Protein AF-A0A7Z0VRQ4-F1 (afdb_monomer)

Nearest PDB structures (foldseek):
  8pu0-assembly1_B  TM=4.253E-01  e=1.801E+00  Homo sapiens

Structure (mmCIF, N/CA/C/O backbone):
data_AF-A0A7Z0VRQ4-F1
#
_entry.id   AF-A0A7Z0VRQ4-F1
#
loop_
_atom_site.group_PDB
_atom_site.id
_atom_site.type_symbol
_atom_site.label_atom_id
_atom_site.label_alt_id
_atom_site.label_comp_id
_atom_site.label_asym_id
_atom_site.label_entity_id
_atom_site.label_seq_id
_atom_site.pdbx_PDB_ins_code
_atom_site.Cartn_x
_atom_site.Cartn_y
_atom_site.Cartn_z
_atom_site.occupancy
_atom_site.B_iso_or_equiv
_atom_site.auth_seq_id
_atom_site.auth_comp_id
_atom_site.auth_asym_id
_atom_site.auth_atom_id
_atom_site.pdbx_PDB_model_num
ATOM 1 N N . MET A 1 1 ? 80.635 -41.799 -18.703 1.00 38.41 1 MET A N 1
ATOM 2 C CA . MET A 1 1 ? 81.702 -40.790 -18.521 1.00 38.41 1 MET A CA 1
ATOM 3 C C . MET A 1 1 ? 81.087 -39.469 -18.939 1.00 38.41 1 MET A 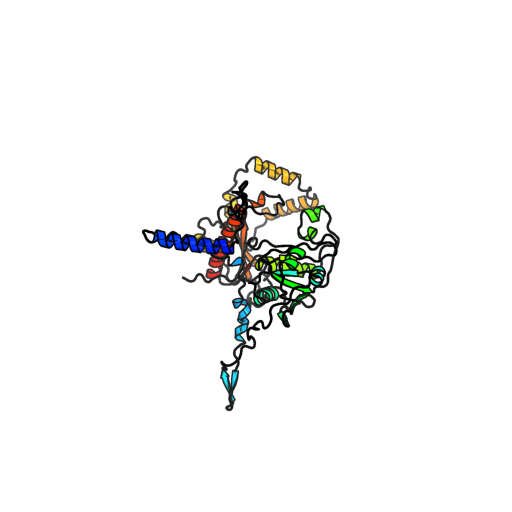C 1
ATOM 5 O O . MET A 1 1 ? 80.749 -39.360 -20.101 1.00 38.41 1 MET A O 1
ATOM 9 N N . THR A 1 2 ? 80.767 -38.512 -18.084 1.00 37.97 2 THR A N 1
ATOM 10 C CA . THR A 1 2 ? 81.195 -38.200 -16.715 1.00 37.97 2 THR A CA 1
ATOM 11 C C . THR A 1 2 ? 80.072 -37.424 -16.026 1.00 37.97 2 THR A C 1
ATOM 13 O O . THR A 1 2 ? 79.424 -36.599 -16.664 1.00 37.97 2 THR A O 1
ATOM 16 N N . ASP A 1 3 ? 79.883 -37.713 -14.741 1.00 31.22 3 ASP A N 1
ATOM 17 C CA . ASP A 1 3 ? 79.148 -36.910 -13.759 1.00 31.22 3 ASP A CA 1
ATOM 18 C C . ASP A 1 3 ? 79.694 -35.481 -13.668 1.00 31.22 3 ASP A C 1
ATOM 20 O O . ASP A 1 3 ? 80.916 -35.328 -13.615 1.00 31.22 3 ASP A O 1
ATOM 24 N N . THR A 1 4 ? 78.799 -34.493 -13.519 1.00 34.94 4 THR A N 1
ATOM 25 C CA . THR A 1 4 ? 78.860 -33.527 -12.404 1.00 34.94 4 THR A CA 1
ATOM 26 C C . THR A 1 4 ? 77.583 -32.679 -12.261 1.00 34.94 4 THR A C 1
ATOM 28 O O . THR A 1 4 ? 77.213 -31.923 -13.154 1.00 34.94 4 THR A O 1
ATOM 31 N N . SER A 1 5 ? 77.024 -32.749 -11.044 1.00 34.09 5 SER A N 1
ATOM 32 C CA . SER A 1 5 ? 76.364 -31.671 -10.280 1.00 34.09 5 SER A CA 1
ATOM 33 C C . SER A 1 5 ? 74.848 -31.443 -10.429 1.00 34.09 5 SER A C 1
ATOM 35 O O . SER A 1 5 ? 74.377 -30.663 -11.249 1.00 34.09 5 SER A O 1
ATOM 37 N N . SER A 1 6 ? 74.120 -32.082 -9.504 1.00 33.47 6 SER A N 1
ATOM 38 C CA . SER A 1 6 ? 72.759 -31.818 -8.991 1.00 33.47 6 SER A CA 1
ATOM 39 C C . SER A 1 6 ? 72.557 -30.376 -8.455 1.00 33.47 6 SER A C 1
ATOM 41 O O . SER A 1 6 ? 73.543 -29.640 -8.377 1.00 33.47 6 SER A O 1
ATOM 43 N N . PRO A 1 7 ? 71.374 -29.984 -7.918 1.00 41.91 7 PRO A N 1
ATOM 44 C CA . PRO A 1 7 ? 70.084 -30.693 -7.848 1.00 41.91 7 PRO A CA 1
ATOM 45 C C . PRO A 1 7 ? 68.884 -29.830 -8.304 1.00 41.91 7 PRO A C 1
ATOM 47 O O . PRO A 1 7 ? 68.887 -28.622 -8.112 1.00 41.91 7 PRO A O 1
ATOM 50 N N . ASP A 1 8 ? 67.800 -30.439 -8.788 1.00 30.56 8 ASP A N 1
ATOM 51 C CA . ASP A 1 8 ? 66.483 -29.946 -8.366 1.00 30.56 8 ASP A CA 1
ATOM 52 C C . ASP A 1 8 ? 65.459 -31.078 -8.364 1.00 30.56 8 ASP A C 1
ATOM 54 O O . ASP A 1 8 ? 65.161 -31.721 -9.372 1.00 30.56 8 ASP A O 1
ATOM 58 N N . SER A 1 9 ? 65.012 -31.380 -7.157 1.00 35.22 9 SER A N 1
ATOM 59 C CA . SER A 1 9 ? 63.985 -32.349 -6.832 1.00 35.22 9 SER A CA 1
ATOM 60 C C . SER A 1 9 ? 62.633 -31.829 -7.297 1.00 35.22 9 SER A C 1
ATOM 62 O O . SER A 1 9 ? 62.243 -30.721 -6.940 1.00 35.22 9 SER A O 1
ATOM 64 N N . GLY A 1 10 ? 61.888 -32.668 -8.019 1.00 39.00 10 GLY A N 1
ATOM 65 C CA . GLY A 1 10 ? 60.455 -32.492 -8.206 1.00 39.00 10 GLY A CA 1
ATOM 66 C C . GLY A 1 10 ? 59.763 -32.440 -6.847 1.00 39.00 10 GLY A C 1
ATOM 67 O O . GLY A 1 10 ? 59.539 -33.470 -6.216 1.00 39.00 10 GLY A O 1
ATOM 68 N N . ALA A 1 11 ? 59.466 -31.225 -6.406 1.00 29.45 11 ALA A N 1
ATOM 69 C CA . ALA A 1 11 ? 58.535 -30.938 -5.338 1.00 29.45 11 ALA A CA 1
ATOM 70 C C . ALA A 1 11 ? 57.207 -30.543 -5.988 1.00 29.45 11 ALA A C 1
ATOM 72 O O . ALA A 1 11 ? 57.159 -29.642 -6.828 1.00 29.45 11 ALA A O 1
ATOM 73 N N . GLU A 1 12 ? 56.140 -31.241 -5.607 1.00 34.31 12 GLU A N 1
ATOM 74 C CA . GLU A 1 12 ? 54.763 -30.802 -5.809 1.00 34.31 12 GLU A CA 1
ATOM 75 C C . GLU A 1 12 ? 54.641 -29.328 -5.406 1.00 34.31 12 GLU A C 1
ATOM 77 O O . GLU A 1 12 ? 54.820 -28.968 -4.240 1.00 34.31 12 GLU A O 1
ATOM 82 N N . ALA A 1 13 ? 54.357 -28.463 -6.380 1.00 27.31 13 ALA A N 1
ATOM 83 C CA . ALA A 1 13 ? 54.001 -27.086 -6.101 1.00 27.31 13 ALA A CA 1
ATOM 84 C C . ALA A 1 13 ? 52.490 -27.022 -5.811 1.00 27.31 13 ALA A C 1
ATOM 86 O O . ALA A 1 13 ? 51.683 -27.457 -6.638 1.00 27.31 13 ALA A O 1
ATOM 87 N N . PRO A 1 14 ? 52.101 -26.492 -4.643 1.00 30.09 14 PRO A N 1
ATOM 88 C CA . PRO A 1 14 ? 50.729 -26.458 -4.174 1.00 30.09 14 PRO A CA 1
ATOM 89 C C . PRO A 1 14 ? 49.916 -25.427 -4.957 1.00 30.09 14 PRO A C 1
ATOM 91 O O . PRO A 1 14 ? 50.378 -24.318 -5.227 1.00 30.09 14 PRO A O 1
ATOM 94 N N . SER A 1 15 ? 48.666 -25.771 -5.262 1.00 31.20 15 SER A N 1
ATOM 95 C CA . SER A 1 15 ? 47.641 -24.830 -5.708 1.00 31.20 15 SER A CA 1
ATOM 96 C C . SER A 1 15 ? 47.388 -23.793 -4.609 1.00 31.20 15 SER A C 1
ATOM 98 O O . SER A 1 15 ? 46.587 -24.003 -3.695 1.00 31.20 15 SER A O 1
ATOM 100 N N . SER A 1 16 ? 48.103 -22.674 -4.673 1.00 28.00 16 SER A N 1
ATOM 101 C CA . SER A 1 16 ? 47.955 -21.536 -3.776 1.00 28.00 16 SER A CA 1
ATOM 102 C C . SER A 1 16 ? 46.719 -20.712 -4.150 1.00 28.00 16 SER A C 1
ATOM 104 O O . SER A 1 16 ? 46.802 -19.624 -4.715 1.00 28.00 16 SER A O 1
ATOM 106 N N . HIS A 1 17 ? 45.538 -21.194 -3.752 1.00 32.00 17 HIS A N 1
ATOM 107 C CA . HIS A 1 17 ? 44.452 -20.280 -3.405 1.00 32.00 17 HIS A CA 1
ATOM 108 C C . HIS A 1 17 ? 44.850 -19.566 -2.113 1.00 32.00 17 HIS A C 1
ATOM 110 O O . HIS A 1 17 ? 44.617 -20.046 -1.006 1.00 32.00 17 HIS A O 1
ATOM 116 N N . ASN A 1 18 ? 45.517 -18.425 -2.267 1.00 29.05 18 ASN A N 1
ATOM 117 C CA . ASN A 1 18 ? 45.816 -17.519 -1.172 1.00 29.05 18 ASN A CA 1
ATOM 118 C C . ASN A 1 18 ? 44.520 -16.798 -0.761 1.00 29.05 18 ASN A C 1
ATOM 120 O O . ASN A 1 18 ? 44.280 -15.653 -1.140 1.00 29.05 18 ASN A O 1
ATOM 124 N N . THR A 1 19 ? 43.646 -17.498 -0.037 1.00 31.38 19 THR A N 1
ATOM 125 C CA . THR A 1 19 ? 42.492 -16.892 0.632 1.00 31.38 19 THR A CA 1
ATOM 126 C C . THR A 1 19 ? 42.966 -16.383 1.986 1.00 31.38 19 THR A C 1
ATOM 128 O O . THR A 1 19 ? 43.241 -17.162 2.897 1.00 31.38 19 THR A O 1
ATOM 131 N N . ALA A 1 20 ? 43.084 -15.064 2.112 1.00 29.89 20 ALA A N 1
ATOM 132 C CA . ALA A 1 20 ? 43.355 -14.410 3.384 1.00 29.89 20 ALA A CA 1
ATOM 133 C C . ALA A 1 20 ? 42.298 -14.813 4.440 1.00 29.89 20 ALA A C 1
ATOM 135 O O . ALA A 1 20 ? 41.101 -14.837 4.127 1.00 29.89 20 ALA A O 1
ATOM 136 N N . PRO A 1 21 ? 42.687 -15.106 5.694 1.00 31.50 21 PRO A N 1
ATOM 137 C CA . PRO A 1 21 ? 41.729 -15.404 6.747 1.00 31.50 21 PRO A CA 1
ATOM 138 C C . PRO A 1 21 ? 41.010 -14.104 7.126 1.00 31.50 21 PRO A C 1
ATOM 140 O O . PRO A 1 21 ? 41.632 -13.168 7.623 1.00 31.50 21 PRO A O 1
ATOM 143 N N . GLY A 1 22 ? 39.701 -14.034 6.870 1.00 39.69 22 GLY A N 1
ATOM 144 C CA . GLY A 1 22 ? 38.866 -12.917 7.327 1.00 39.69 22 GLY A CA 1
ATOM 145 C C . GLY A 1 22 ? 37.943 -12.261 6.298 1.00 39.69 22 GLY A C 1
ATOM 146 O O . GLY A 1 22 ? 37.299 -11.276 6.648 1.00 39.69 22 GLY A O 1
ATOM 147 N N . GLN A 1 23 ? 37.812 -12.775 5.070 1.00 26.72 23 GLN A N 1
ATOM 148 C CA . GLN A 1 23 ? 36.761 -12.306 4.157 1.00 26.72 23 GLN A CA 1
ATOM 149 C C . GLN A 1 23 ? 35.487 -13.158 4.288 1.00 26.72 23 GLN A C 1
ATOM 151 O O . GLN A 1 23 ? 35.553 -14.376 4.117 1.00 26.72 23 GLN A O 1
ATOM 156 N N . PRO A 1 24 ? 34.317 -12.555 4.581 1.00 29.34 24 PRO A N 1
ATOM 157 C CA . PRO A 1 24 ? 33.061 -13.287 4.629 1.00 29.34 24 PRO A CA 1
ATOM 158 C C . PRO A 1 24 ? 32.657 -13.692 3.208 1.00 29.34 24 PRO A C 1
ATOM 160 O O . PRO A 1 24 ? 32.278 -12.853 2.390 1.00 29.34 24 PRO A O 1
ATOM 163 N N . THR A 1 25 ? 32.707 -14.988 2.914 1.00 32.34 25 THR A N 1
ATOM 164 C CA . THR A 1 25 ? 32.036 -15.565 1.750 1.00 32.34 25 THR A CA 1
ATOM 165 C C . THR A 1 25 ? 30.535 -15.301 1.881 1.00 32.34 25 THR A C 1
ATOM 167 O O . THR A 1 25 ? 29.885 -15.736 2.835 1.00 32.34 25 THR A O 1
ATOM 170 N N . ARG A 1 26 ? 29.967 -14.520 0.951 1.00 32.78 26 ARG A N 1
ATOM 171 C CA . ARG A 1 26 ? 28.523 -14.255 0.913 1.00 32.78 26 ARG A CA 1
ATOM 172 C C . ARG A 1 26 ? 27.798 -15.528 0.491 1.00 32.78 26 ARG A C 1
ATOM 174 O O . ARG A 1 26 ? 27.760 -15.869 -0.682 1.00 32.78 26 ARG A O 1
ATOM 181 N N . ILE A 1 27 ? 27.211 -16.197 1.473 1.00 34.72 27 ILE A N 1
ATOM 182 C CA . ILE A 1 27 ? 26.292 -17.316 1.278 1.00 34.72 27 ILE A CA 1
ATOM 183 C C . ILE A 1 27 ? 24.894 -16.735 1.011 1.00 34.72 27 ILE A C 1
ATOM 185 O O . ILE A 1 27 ? 24.449 -15.832 1.744 1.00 34.72 27 ILE A O 1
ATOM 189 N N . SER A 1 28 ? 24.243 -17.229 -0.047 1.00 34.09 28 SER A N 1
ATOM 190 C CA . SER A 1 28 ? 22.863 -16.907 -0.441 1.00 34.09 28 SER A CA 1
ATOM 191 C C . SER A 1 28 ? 21.892 -17.101 0.730 1.00 34.09 28 SER A C 1
ATOM 193 O O . SER A 1 28 ? 22.127 -17.931 1.606 1.00 34.09 28 SER A O 1
ATOM 195 N N . ILE A 1 29 ? 20.807 -16.323 0.780 1.00 35.78 29 ILE A N 1
ATOM 196 C CA . ILE A 1 29 ? 19.764 -16.451 1.812 1.00 35.78 29 ILE A CA 1
ATOM 197 C C . ILE A 1 29 ? 19.127 -17.848 1.759 1.00 35.78 29 ILE A C 1
ATOM 199 O O . ILE A 1 29 ? 18.978 -18.473 2.804 1.00 35.78 29 ILE A O 1
ATOM 203 N N . HIS A 1 30 ? 18.899 -18.386 0.559 1.00 35.62 30 HIS A N 1
ATOM 204 C CA . HIS A 1 30 ? 18.433 -19.758 0.345 1.00 35.62 30 HIS A CA 1
ATOM 205 C C . HIS A 1 30 ? 19.414 -20.800 0.915 1.00 35.62 30 HIS A C 1
ATOM 207 O O . HIS A 1 30 ? 19.020 -21.732 1.610 1.00 35.62 30 HIS A O 1
ATOM 213 N N . ASP A 1 31 ? 20.721 -20.603 0.718 1.00 41.41 31 ASP A N 1
ATOM 214 C CA . ASP A 1 31 ? 21.745 -21.486 1.291 1.00 41.41 31 ASP A CA 1
ATOM 215 C C . ASP A 1 31 ? 21.871 -21.336 2.812 1.00 41.41 31 ASP A C 1
ATOM 217 O O . ASP A 1 31 ? 22.242 -22.291 3.495 1.00 41.41 31 ASP A O 1
ATOM 221 N N . ARG A 1 32 ? 21.550 -20.160 3.367 1.00 41.53 32 ARG A N 1
ATOM 222 C CA . ARG A 1 32 ? 21.469 -19.959 4.820 1.00 41.53 32 ARG A CA 1
ATOM 223 C C . ARG A 1 32 ? 20.261 -20.658 5.420 1.00 41.53 32 ARG A C 1
ATOM 225 O O . ARG A 1 32 ? 20.425 -21.209 6.502 1.00 41.53 32 ARG A O 1
ATOM 232 N N . PHE A 1 33 ? 19.118 -20.672 4.735 1.00 37.50 33 PHE A N 1
ATOM 233 C CA . PHE A 1 33 ? 17.938 -21.433 5.148 1.00 37.50 33 PHE A CA 1
ATOM 234 C C . PHE A 1 33 ? 18.207 -22.934 5.068 1.00 37.50 33 PHE A C 1
ATOM 236 O O . PHE A 1 33 ? 18.176 -23.600 6.092 1.00 37.50 33 PHE A O 1
ATOM 243 N N . ALA A 1 34 ? 18.718 -23.438 3.943 1.00 41.78 34 ALA A N 1
ATOM 244 C CA . ALA A 1 34 ? 19.073 -24.852 3.821 1.00 41.78 34 ALA A CA 1
ATOM 245 C C . ALA A 1 34 ? 20.189 -25.295 4.798 1.00 41.78 34 ALA A C 1
ATOM 247 O O . ALA A 1 34 ? 20.300 -26.466 5.160 1.00 41.78 34 ALA A O 1
ATOM 248 N N . GLN A 1 35 ? 21.095 -24.398 5.210 1.00 42.47 35 GLN A N 1
ATOM 249 C CA . GLN A 1 35 ? 22.081 -24.681 6.266 1.00 42.47 35 GLN A CA 1
ATOM 250 C C . GLN A 1 35 ? 21.509 -24.529 7.679 1.00 42.47 35 GLN A C 1
ATOM 252 O O . GLN A 1 35 ? 22.019 -25.176 8.594 1.00 42.47 35 GLN A O 1
ATOM 257 N N . ALA A 1 36 ? 20.496 -23.683 7.873 1.00 39.22 36 ALA A N 1
ATOM 258 C CA . ALA A 1 36 ? 19.750 -23.582 9.118 1.00 39.22 36 ALA A CA 1
ATOM 259 C C . ALA A 1 36 ? 18.924 -24.853 9.329 1.00 39.22 36 ALA A C 1
ATOM 261 O O . ALA A 1 36 ? 19.078 -25.463 10.379 1.00 39.22 36 ALA A O 1
ATOM 262 N N . ASP A 1 37 ? 18.224 -25.336 8.304 1.00 39.81 37 ASP A N 1
ATOM 263 C CA . ASP A 1 37 ? 17.448 -26.581 8.333 1.00 39.81 37 ASP A CA 1
ATOM 264 C C . ASP A 1 37 ? 18.342 -27.782 8.649 1.00 39.81 37 ASP A C 1
ATOM 266 O O . ASP A 1 37 ? 18.081 -28.527 9.586 1.00 39.81 37 ASP A O 1
ATOM 270 N N . ARG A 1 38 ? 19.512 -27.885 8.001 1.00 46.84 38 ARG A N 1
ATOM 271 C CA . ARG A 1 38 ? 20.504 -28.937 8.303 1.00 46.84 38 ARG A CA 1
ATOM 272 C C . ARG A 1 38 ? 21.144 -28.815 9.691 1.00 46.84 38 ARG A C 1
ATOM 274 O O . ARG A 1 38 ? 21.636 -29.801 10.239 1.00 46.84 38 ARG A O 1
ATOM 281 N N . ARG A 1 39 ? 21.201 -27.609 10.270 1.00 50.78 39 ARG A N 1
ATOM 282 C CA . ARG A 1 39 ? 21.662 -27.383 11.656 1.00 50.78 39 ARG A CA 1
ATOM 283 C C . ARG A 1 39 ? 20.564 -27.676 12.670 1.00 50.78 39 ARG A C 1
ATOM 285 O O . ARG A 1 39 ? 20.896 -28.082 13.779 1.00 50.78 39 ARG A O 1
ATOM 292 N N . VAL A 1 40 ? 19.308 -27.461 12.294 1.00 46.59 40 VAL A N 1
ATOM 293 C CA . VAL A 1 40 ? 18.113 -27.814 13.058 1.00 46.59 40 VAL A CA 1
ATOM 294 C C . VAL A 1 40 ? 17.948 -29.332 13.068 1.00 46.59 40 VAL A C 1
ATOM 296 O O . VAL A 1 40 ? 17.816 -29.881 14.151 1.00 46.59 40 VAL A O 1
ATOM 299 N N . GLU A 1 41 ? 18.123 -30.023 11.938 1.00 44.75 41 GLU A N 1
ATOM 300 C CA . GLU A 1 41 ? 18.155 -31.493 11.863 1.00 44.75 41 GLU A CA 1
ATOM 301 C C . GLU A 1 41 ? 19.299 -32.081 12.697 1.00 44.75 41 GLU A C 1
ATOM 303 O O . GLU A 1 41 ? 19.059 -32.921 13.558 1.00 44.75 41 GLU A O 1
ATOM 308 N N . LYS A 1 42 ? 20.533 -31.570 12.562 1.00 46.59 42 LYS A N 1
ATOM 309 C CA . LYS A 1 42 ? 21.661 -32.017 13.406 1.00 46.59 42 LYS A CA 1
ATOM 310 C C . LYS A 1 42 ? 21.485 -31.705 14.893 1.00 46.59 42 LYS A C 1
ATOM 312 O O . LYS A 1 42 ? 22.046 -32.413 15.726 1.00 46.59 42 LYS A O 1
ATOM 317 N N . ARG A 1 43 ? 20.759 -30.637 15.247 1.00 43.03 43 ARG A N 1
ATOM 318 C CA . ARG A 1 43 ? 20.404 -30.339 16.645 1.00 43.03 43 ARG A CA 1
ATOM 319 C C . ARG A 1 43 ? 19.284 -31.239 17.137 1.00 43.03 43 ARG A C 1
ATOM 321 O O . ARG A 1 43 ? 19.383 -31.681 18.268 1.00 43.03 43 ARG A O 1
ATOM 328 N N . ALA A 1 44 ? 18.296 -31.554 16.307 1.00 44.78 44 ALA A N 1
ATOM 329 C CA . ALA A 1 44 ? 17.233 -32.501 16.621 1.00 44.78 44 ALA A CA 1
ATOM 330 C C . ALA A 1 44 ? 17.792 -33.920 16.828 1.00 44.78 44 ALA A C 1
ATOM 332 O O . ALA A 1 44 ? 17.396 -34.600 17.769 1.00 44.78 44 ALA A O 1
ATOM 333 N N . GLU A 1 45 ? 18.795 -34.327 16.044 1.00 47.03 45 GLU A N 1
ATOM 334 C CA . GLU A 1 45 ? 19.527 -35.588 16.237 1.00 47.03 45 GLU A CA 1
ATOM 335 C C . GLU A 1 45 ? 20.361 -35.604 17.534 1.00 47.03 45 GLU A C 1
ATOM 337 O O . GLU A 1 45 ? 20.514 -36.652 18.154 1.00 47.03 45 GLU A O 1
ATOM 342 N N . GLN A 1 46 ? 20.879 -34.450 17.976 1.00 45.06 46 GLN A N 1
ATOM 343 C CA . GLN A 1 46 ? 21.651 -34.311 19.223 1.00 45.06 46 GLN A CA 1
ATOM 344 C C . GLN A 1 46 ? 20.784 -34.036 20.466 1.00 45.06 46 GLN A C 1
ATOM 346 O O . GLN A 1 46 ? 21.242 -34.259 21.582 1.00 45.06 46 GLN A O 1
ATOM 351 N N . GLN A 1 47 ? 19.553 -33.551 20.284 1.00 43.22 47 GLN A N 1
ATOM 352 C CA . GLN A 1 47 ? 18.581 -33.210 21.335 1.00 43.22 47 GLN A CA 1
ATOM 353 C C . GLN A 1 47 ? 17.450 -34.241 21.460 1.00 43.22 47 GLN A C 1
ATOM 355 O O . GLN A 1 47 ? 16.550 -34.070 22.278 1.00 43.22 47 GLN A O 1
ATOM 360 N N . GLY A 1 48 ? 17.529 -35.357 20.723 1.00 41.59 48 GLY A N 1
ATOM 361 C CA . GLY A 1 48 ? 16.721 -36.557 20.971 1.00 41.59 48 GLY A CA 1
ATOM 362 C C . GLY A 1 48 ? 16.896 -37.142 22.383 1.00 41.59 48 GLY A C 1
ATOM 363 O O . GLY A 1 48 ? 16.122 -38.007 22.787 1.00 41.59 48 GLY A O 1
ATOM 364 N N . GLU A 1 49 ? 17.851 -36.637 23.167 1.00 44.97 49 GLU A N 1
ATOM 365 C CA . GLU A 1 49 ? 17.911 -36.819 24.614 1.00 44.97 49 GLU A CA 1
ATOM 366 C C . GLU A 1 49 ? 17.523 -35.514 25.339 1.00 44.97 49 GLU A C 1
ATOM 368 O O . GLU A 1 49 ? 18.333 -34.610 25.522 1.00 44.97 49 GLU A O 1
ATOM 373 N N . ALA A 1 50 ? 16.271 -35.495 25.807 1.00 38.31 50 ALA A N 1
ATOM 374 C CA . ALA A 1 50 ? 15.684 -34.615 26.824 1.00 38.31 50 ALA A CA 1
ATOM 375 C C . ALA A 1 50 ? 15.168 -33.206 26.421 1.00 38.31 50 ALA A C 1
ATOM 377 O O . ALA A 1 50 ? 15.880 -32.209 26.464 1.00 38.31 50 ALA A O 1
ATOM 378 N N . ALA A 1 51 ? 13.832 -33.166 26.304 1.00 35.88 51 ALA A N 1
ATOM 379 C CA . ALA A 1 51 ? 12.901 -32.249 26.984 1.00 35.88 51 ALA A CA 1
ATOM 380 C C . ALA A 1 51 ? 12.344 -30.988 26.274 1.00 35.88 51 ALA A C 1
ATOM 382 O O . ALA A 1 51 ? 13.063 -30.113 25.810 1.00 35.88 51 ALA A O 1
ATOM 383 N N . ASP A 1 52 ? 11.011 -30.918 26.412 1.00 37.53 52 ASP A N 1
ATOM 384 C CA . ASP A 1 52 ? 10.055 -29.798 26.450 1.00 37.53 52 ASP A CA 1
ATOM 385 C C . ASP A 1 52 ? 9.506 -29.200 25.133 1.00 37.53 52 ASP A C 1
ATOM 387 O O . ASP A 1 52 ? 10.177 -28.517 24.364 1.00 37.53 52 ASP A O 1
ATOM 391 N N . ALA A 1 53 ? 8.213 -29.457 24.902 1.00 40.72 53 ALA A N 1
ATOM 392 C CA . ALA A 1 53 ? 7.469 -29.206 23.665 1.00 40.72 53 ALA A CA 1
ATOM 393 C C . ALA A 1 53 ? 6.947 -27.761 23.518 1.00 40.72 53 ALA A C 1
ATOM 395 O O . ALA A 1 53 ? 6.365 -27.414 22.496 1.00 40.72 53 ALA A O 1
ATOM 396 N N . THR A 1 54 ? 7.162 -26.891 24.504 1.00 45.84 54 THR A N 1
ATOM 397 C CA . THR A 1 54 ? 6.528 -25.558 24.551 1.00 45.84 54 THR A CA 1
ATOM 398 C C . THR A 1 54 ? 7.332 -24.435 23.879 1.00 45.84 54 THR A C 1
ATOM 400 O O . THR A 1 54 ? 6.787 -23.369 23.583 1.00 45.84 54 THR A O 1
ATOM 403 N N . GLU A 1 55 ? 8.621 -24.643 23.592 1.00 37.22 55 GLU A N 1
ATOM 404 C CA . GLU A 1 55 ? 9.485 -23.612 22.990 1.00 37.22 55 GLU A CA 1
ATOM 405 C C . GLU A 1 55 ? 9.553 -23.701 21.452 1.00 37.22 55 GLU A C 1
ATOM 407 O O . GLU A 1 55 ? 9.762 -22.690 20.776 1.00 37.22 55 GLU A O 1
ATOM 412 N N . SER A 1 56 ? 9.284 -24.887 20.891 1.00 38.34 56 SER A N 1
ATOM 413 C CA . SER A 1 56 ? 9.279 -25.147 19.443 1.00 38.34 56 SER A CA 1
ATOM 414 C C . SER A 1 56 ? 8.088 -24.482 18.732 1.00 38.34 56 SER A C 1
ATOM 416 O O . SER A 1 56 ? 8.260 -23.834 17.698 1.00 38.34 56 SER A O 1
ATOM 418 N N . GLU A 1 57 ? 6.899 -24.498 19.344 1.00 37.81 57 GLU A N 1
ATOM 419 C CA . GLU A 1 57 ? 5.694 -23.850 18.795 1.00 37.81 57 GLU A CA 1
ATOM 420 C C . GLU A 1 57 ? 5.819 -22.316 18.741 1.00 37.81 57 GLU A C 1
ATOM 422 O O . GLU A 1 57 ? 5.410 -21.675 17.769 1.00 37.81 57 GLU A O 1
ATOM 427 N N . ARG A 1 58 ? 6.474 -21.704 19.739 1.00 36.81 58 ARG A N 1
ATOM 428 C CA . ARG A 1 58 ? 6.749 -20.253 19.755 1.00 36.81 58 ARG A CA 1
ATOM 429 C C . ARG A 1 58 ? 7.821 -19.830 18.748 1.00 36.81 58 ARG A C 1
ATOM 431 O O . ARG A 1 58 ? 7.872 -18.652 18.388 1.00 36.81 58 ARG A O 1
ATOM 438 N N . ALA A 1 59 ? 8.692 -20.744 18.321 1.00 35.75 59 ALA A N 1
ATOM 439 C CA . ALA A 1 59 ? 9.672 -20.488 17.269 1.00 35.75 59 ALA A CA 1
ATOM 440 C C . ALA A 1 59 ? 9.036 -20.587 15.872 1.00 35.75 59 ALA A C 1
ATOM 442 O O . ALA A 1 59 ? 9.273 -19.702 15.055 1.00 35.75 59 ALA A O 1
ATOM 443 N N . ALA A 1 60 ? 8.147 -21.559 15.638 1.00 35.47 60 ALA A N 1
ATOM 444 C CA . ALA A 1 60 ? 7.408 -21.695 14.378 1.00 35.47 60 ALA A CA 1
ATOM 445 C C . ALA A 1 60 ? 6.501 -20.479 14.088 1.00 35.47 60 ALA A C 1
ATOM 447 O O . ALA A 1 60 ? 6.480 -19.959 12.975 1.00 35.47 60 ALA A O 1
ATOM 448 N N . GLN A 1 61 ? 5.849 -19.919 15.115 1.00 38.84 61 GLN A N 1
ATOM 449 C CA . GLN A 1 61 ? 5.065 -18.678 14.986 1.00 38.84 61 GLN A CA 1
ATOM 450 C C . GLN A 1 61 ? 5.920 -17.430 14.676 1.00 38.84 61 GLN A C 1
ATOM 452 O O . GLN A 1 61 ? 5.391 -16.405 14.247 1.00 38.84 61 GLN A O 1
ATOM 457 N N . ARG A 1 62 ? 7.249 -17.473 14.875 1.00 37.50 62 ARG A N 1
ATOM 458 C CA . ARG A 1 62 ? 8.144 -16.352 14.531 1.00 37.50 62 ARG A CA 1
ATOM 459 C C . ARG A 1 62 ? 8.521 -16.313 13.053 1.00 37.50 62 ARG A C 1
ATOM 461 O O . ARG A 1 62 ? 8.951 -15.244 12.615 1.00 37.50 62 ARG A O 1
ATOM 468 N N . GLU A 1 63 ? 8.341 -17.391 12.300 1.00 37.56 63 GLU A N 1
ATOM 469 C CA . GLU A 1 63 ? 8.778 -17.505 10.898 1.00 37.56 63 GLU A CA 1
ATOM 470 C C . GLU A 1 63 ? 7.622 -17.620 9.894 1.00 37.56 63 GLU A C 1
ATOM 472 O O . GLU A 1 63 ? 7.876 -17.684 8.696 1.00 37.56 63 GLU A O 1
ATOM 477 N N . ALA A 1 64 ? 6.364 -17.549 10.346 1.00 42.94 64 ALA A N 1
ATOM 478 C CA . ALA A 1 64 ? 5.217 -17.506 9.442 1.00 42.94 64 ALA A CA 1
ATOM 479 C C . ALA A 1 64 ? 5.249 -16.247 8.535 1.00 42.94 64 ALA A C 1
ATOM 481 O O . ALA A 1 64 ? 5.590 -15.154 9.030 1.00 42.94 64 ALA A O 1
ATOM 482 N N . PRO A 1 65 ? 4.919 -16.388 7.234 1.00 51.62 65 PRO A N 1
ATOM 483 C CA . PRO A 1 65 ? 4.790 -15.263 6.310 1.00 51.62 65 PRO A CA 1
ATOM 484 C C . PRO A 1 65 ? 3.661 -14.318 6.749 1.00 51.62 65 PRO A C 1
ATOM 486 O O . PRO A 1 65 ? 2.692 -14.742 7.375 1.00 51.62 65 PRO A O 1
ATOM 489 N N . SER A 1 66 ? 3.829 -13.025 6.463 1.00 55.94 66 SER A N 1
ATOM 490 C CA . SER A 1 66 ? 2.806 -11.997 6.695 1.00 55.94 66 SER A CA 1
ATOM 491 C C . SER A 1 66 ? 1.739 -12.124 5.603 1.00 55.94 66 SER A C 1
ATOM 493 O O . SER A 1 66 ? 2.077 -12.080 4.421 1.00 55.94 66 SER A O 1
ATOM 495 N N . LEU A 1 67 ? 0.467 -12.237 5.984 1.00 61.25 67 LEU A N 1
ATOM 496 C CA . LEU A 1 67 ? -0.677 -12.254 5.062 1.00 61.25 67 LEU A CA 1
ATOM 497 C C . LEU A 1 67 ? -0.847 -10.921 4.310 1.00 61.25 67 LEU A C 1
ATOM 499 O O . LEU A 1 67 ? -1.528 -10.865 3.288 1.00 61.25 67 LEU A O 1
ATOM 503 N N . LEU A 1 68 ? -0.178 -9.851 4.757 1.00 59.88 68 LEU A N 1
ATOM 504 C CA . LEU A 1 68 ? -0.069 -8.572 4.044 1.00 59.88 68 LEU A CA 1
ATOM 505 C C . LEU A 1 68 ? 0.514 -8.675 2.625 1.00 59.88 68 LEU A C 1
ATOM 507 O O . LEU A 1 68 ? 0.480 -7.676 1.919 1.00 59.88 68 LEU A O 1
ATOM 511 N N . ALA A 1 69 ? 1.049 -9.817 2.186 1.00 56.53 69 ALA A N 1
ATOM 512 C CA . ALA A 1 69 ? 1.451 -10.032 0.792 1.00 56.53 69 ALA A CA 1
ATOM 513 C C . ALA A 1 69 ? 0.472 -10.931 0.004 1.00 56.53 69 ALA A C 1
ATOM 515 O O . ALA A 1 69 ? 0.373 -10.804 -1.218 1.00 56.53 69 ALA A O 1
ATOM 516 N N . ASP A 1 70 ? -0.361 -11.732 0.676 1.00 58.06 70 ASP A N 1
ATOM 517 C CA . ASP A 1 70 ? -1.212 -12.751 0.046 1.00 58.06 70 ASP A CA 1
ATOM 518 C C . ASP A 1 70 ? -2.507 -12.162 -0.532 1.00 58.06 70 ASP A C 1
ATOM 520 O O . ASP A 1 70 ? -3.401 -11.713 0.192 1.00 58.06 70 ASP A O 1
ATOM 524 N N . THR A 1 71 ? -2.604 -12.119 -1.861 1.00 61.97 71 THR A N 1
ATOM 525 C CA . THR A 1 71 ? -3.819 -11.670 -2.558 1.00 61.97 71 THR A CA 1
ATOM 526 C C . THR A 1 71 ? -4.822 -12.818 -2.606 1.00 61.97 71 THR A C 1
ATOM 528 O O . THR A 1 71 ? -4.510 -13.899 -3.104 1.00 61.97 71 THR A O 1
ATOM 531 N N . SER A 1 72 ? -6.048 -12.601 -2.117 1.00 53.22 72 SER A N 1
ATOM 532 C CA . SER A 1 72 ? -7.095 -13.628 -2.200 1.00 53.22 72 SER A CA 1
ATOM 533 C C . SER A 1 72 ? -7.583 -13.788 -3.641 1.00 53.22 72 SER A C 1
ATOM 535 O O . SER A 1 72 ? -8.508 -13.100 -4.079 1.00 53.22 72 SER A O 1
ATOM 537 N N . LEU A 1 73 ? -7.004 -14.741 -4.375 1.00 53.81 73 LEU A N 1
ATOM 538 C CA . LEU A 1 73 ? -7.546 -15.158 -5.669 1.00 53.81 73 LEU A CA 1
ATOM 539 C C . LEU A 1 73 ? -8.948 -15.753 -5.502 1.00 53.81 73 LEU A C 1
ATOM 541 O O . LEU A 1 73 ? -9.787 -15.566 -6.372 1.00 53.81 73 LEU A O 1
ATOM 545 N N . THR A 1 74 ? -9.247 -16.405 -4.376 1.00 45.91 74 THR A N 1
ATOM 546 C CA . THR A 1 74 ? -10.534 -17.068 -4.115 1.00 45.91 74 THR A CA 1
ATOM 547 C C . THR A 1 74 ? -11.700 -16.088 -3.988 1.00 45.91 74 THR A C 1
ATOM 549 O O . THR A 1 74 ? -12.780 -16.373 -4.500 1.00 45.91 74 THR A O 1
ATOM 552 N N . ALA A 1 75 ? -11.487 -14.925 -3.359 1.00 46.06 75 ALA A N 1
ATOM 553 C CA . ALA A 1 75 ? -12.505 -13.877 -3.253 1.00 46.06 75 ALA A CA 1
ATOM 554 C C . ALA A 1 75 ? -12.836 -13.263 -4.626 1.00 46.06 75 ALA A C 1
ATOM 556 O O . ALA A 1 75 ? -13.996 -12.995 -4.925 1.00 46.06 75 ALA A O 1
ATOM 557 N N . LEU A 1 76 ? -11.831 -13.123 -5.498 1.00 46.12 76 LEU A N 1
ATOM 558 C CA . LEU A 1 76 ? -12.014 -12.684 -6.887 1.00 46.12 76 LEU A CA 1
ATOM 559 C C . LEU A 1 76 ? -12.552 -13.815 -7.792 1.00 46.12 76 LEU A C 1
ATOM 561 O O . LEU A 1 76 ? -13.287 -13.561 -8.744 1.00 46.12 76 LEU A O 1
ATOM 565 N N . SER A 1 77 ? -12.258 -15.073 -7.451 1.00 41.00 77 SER A N 1
ATOM 566 C CA . SER A 1 77 ? -12.696 -16.292 -8.151 1.00 41.00 77 SER A CA 1
ATOM 567 C C . SER A 1 77 ? -14.097 -16.764 -7.758 1.00 41.00 77 SER A C 1
ATOM 569 O O . SER A 1 77 ? -14.537 -17.810 -8.237 1.00 41.00 77 SER A O 1
ATOM 571 N N . GLY A 1 78 ? -14.853 -15.999 -6.961 1.00 39.94 78 GLY A N 1
ATOM 572 C CA . GLY A 1 78 ? -16.297 -16.212 -6.763 1.00 39.94 78 GLY A CA 1
ATOM 573 C C . GLY A 1 78 ? -17.106 -16.224 -8.076 1.00 39.94 78 GLY A C 1
ATOM 574 O O . GLY A 1 78 ? -18.259 -16.646 -8.102 1.00 39.94 78 GLY A O 1
ATOM 575 N N . LEU A 1 79 ? -16.476 -15.841 -9.191 1.00 44.38 79 LEU A N 1
ATOM 576 C CA . LEU A 1 79 ? -16.950 -16.009 -10.567 1.00 44.38 79 LEU A CA 1
ATOM 577 C C . LEU A 1 79 ? -16.950 -17.469 -11.075 1.00 44.38 79 LEU A C 1
ATOM 579 O O . LEU A 1 79 ? -17.586 -17.753 -12.089 1.00 44.38 79 LEU A O 1
ATOM 583 N N . ASN A 1 80 ? -16.330 -18.421 -10.364 1.00 42.38 80 ASN A N 1
ATOM 584 C CA . ASN A 1 80 ? -16.376 -19.854 -10.698 1.00 42.38 80 ASN A CA 1
ATOM 585 C C . ASN A 1 80 ? -17.767 -20.486 -10.511 1.00 42.38 80 ASN A C 1
ATOM 587 O O . ASN A 1 80 ? -17.975 -21.628 -10.897 1.00 42.38 80 ASN A O 1
ATOM 591 N N . VAL A 1 81 ? -18.762 -19.757 -9.996 1.00 41.22 81 VAL A N 1
ATOM 592 C CA . VAL A 1 81 ? -20.167 -20.212 -10.016 1.00 41.22 81 VAL A CA 1
ATOM 593 C C . VAL A 1 81 ? -20.729 -20.274 -11.456 1.00 41.22 81 VAL A C 1
ATOM 595 O O . VAL A 1 81 ? -21.817 -20.796 -11.681 1.00 41.22 81 VAL A O 1
ATOM 598 N N . LEU A 1 82 ? -19.977 -19.803 -12.459 1.00 42.94 82 LEU A N 1
ATOM 599 C CA . LEU A 1 82 ? -20.336 -19.877 -13.880 1.00 42.94 82 LEU A CA 1
ATOM 600 C C . LEU A 1 82 ? -19.653 -21.020 -14.658 1.00 42.94 82 LEU A C 1
ATOM 602 O O . LEU A 1 82 ? -19.828 -21.092 -15.874 1.00 42.94 82 LEU A O 1
ATOM 606 N N . THR A 1 83 ? -18.901 -21.920 -14.012 1.00 48.22 83 THR A N 1
ATOM 607 C CA . THR A 1 83 ? -18.229 -23.047 -14.698 1.00 48.22 83 THR A CA 1
ATOM 608 C C . THR A 1 83 ? -19.042 -24.344 -14.743 1.00 48.22 83 THR A C 1
ATOM 610 O O . THR A 1 83 ? -18.537 -25.358 -15.221 1.00 48.22 83 THR A O 1
ATOM 613 N N . ASP A 1 84 ? -20.313 -24.331 -14.329 1.00 51.59 84 ASP A N 1
ATOM 614 C CA . ASP A 1 84 ? -21.203 -25.472 -14.551 1.00 51.59 84 ASP A CA 1
ATOM 615 C C . ASP A 1 84 ? -21.627 -25.552 -16.026 1.00 51.59 84 ASP A C 1
ATOM 617 O O . ASP A 1 84 ? -22.525 -24.848 -16.495 1.00 51.59 84 ASP A O 1
ATOM 621 N N . SER A 1 85 ? -20.980 -26.441 -16.780 1.00 51.47 85 SER A N 1
ATOM 622 C CA . SER A 1 85 ? -21.428 -26.829 -18.116 1.00 51.47 85 SER A CA 1
ATOM 623 C C . SER A 1 85 ? -22.617 -27.789 -18.029 1.00 51.47 85 SER A C 1
ATOM 625 O O . SER A 1 85 ? -22.562 -28.823 -17.365 1.00 51.47 85 SER A O 1
ATOM 627 N N . PHE A 1 86 ? -23.703 -27.469 -18.736 1.00 60.25 86 PHE A N 1
ATOM 628 C CA . PHE A 1 86 ? -24.870 -28.341 -18.888 1.00 60.25 86 PHE A CA 1
ATOM 629 C C . PHE A 1 86 ? -24.984 -28.804 -20.341 1.00 60.25 86 PHE A C 1
ATOM 631 O O . PHE A 1 86 ? -24.928 -27.990 -21.265 1.00 60.25 86 PHE A O 1
ATOM 638 N N . ARG A 1 87 ? -25.195 -30.104 -20.558 1.00 58.16 87 ARG A N 1
ATOM 639 C CA . ARG A 1 87 ? -25.564 -30.657 -21.868 1.00 58.16 87 ARG A CA 1
ATOM 640 C C . ARG A 1 87 ? -27.031 -31.048 -21.866 1.00 58.16 87 ARG A C 1
ATOM 642 O O . ARG A 1 87 ? -27.549 -31.537 -20.869 1.00 58.16 87 ARG A O 1
ATOM 649 N N . ILE A 1 88 ? -27.691 -30.867 -23.003 1.00 62.53 88 ILE A N 1
ATOM 650 C CA . ILE A 1 88 ? -29.035 -31.400 -23.226 1.00 62.53 88 ILE A CA 1
ATOM 651 C C . ILE A 1 88 ? -28.872 -32.771 -23.883 1.00 62.53 88 ILE A C 1
ATOM 653 O O . ILE A 1 88 ? -28.235 -32.871 -24.932 1.00 62.53 88 ILE A O 1
ATOM 657 N N . ASP A 1 89 ? -29.389 -33.821 -23.245 1.00 65.38 89 ASP A N 1
ATOM 658 C CA . ASP A 1 89 ? -29.365 -35.177 -23.800 1.00 65.38 89 ASP A CA 1
ATOM 659 C C . ASP A 1 89 ? -30.331 -35.334 -24.993 1.00 65.38 89 ASP A C 1
ATOM 661 O O . ASP A 1 89 ? -31.166 -34.468 -25.268 1.00 65.38 89 ASP A O 1
ATOM 665 N N . GLU A 1 90 ? -30.246 -36.456 -25.719 1.00 60.16 90 GLU A N 1
ATOM 666 C CA . GLU A 1 90 ? -31.145 -36.751 -26.853 1.00 60.16 90 GLU A CA 1
ATOM 667 C C . GLU A 1 90 ? -32.635 -36.839 -26.444 1.00 60.16 90 GLU A C 1
ATOM 669 O O . GLU A 1 90 ? -33.517 -36.823 -27.302 1.00 60.16 90 GLU A O 1
ATOM 674 N N . GLY A 1 91 ? -32.933 -36.890 -25.139 1.00 72.38 91 GLY A N 1
ATOM 675 C CA . GLY A 1 91 ? -34.276 -36.847 -24.560 1.00 72.38 91 GLY A CA 1
ATOM 676 C C . GLY A 1 91 ? -34.741 -35.450 -24.125 1.00 72.38 91 GLY A C 1
ATOM 677 O O . GLY A 1 91 ? -35.838 -35.329 -23.573 1.00 72.38 91 GLY A O 1
ATOM 678 N N . GLY A 1 92 ? -33.946 -34.400 -24.357 1.00 62.31 92 GLY A N 1
ATOM 679 C CA . GLY A 1 92 ? -34.286 -33.017 -24.024 1.00 62.31 92 GLY A CA 1
ATOM 680 C C . GLY A 1 92 ? -34.105 -32.644 -22.548 1.00 62.31 92 GLY A C 1
ATOM 681 O O . GLY A 1 92 ? -34.633 -31.616 -22.120 1.00 62.31 92 GLY A O 1
ATOM 682 N N . ARG A 1 93 ? -33.395 -33.448 -21.748 1.00 60.44 93 ARG A N 1
ATOM 683 C CA . ARG A 1 93 ? -33.114 -33.141 -20.337 1.00 60.44 93 ARG A CA 1
ATOM 684 C C . ARG A 1 93 ? -31.737 -32.509 -20.194 1.00 60.44 93 ARG A C 1
ATOM 686 O O . ARG A 1 93 ? -30.763 -32.990 -20.765 1.00 60.44 93 ARG A O 1
ATOM 693 N N . ALA A 1 94 ? -31.658 -31.435 -19.412 1.00 57.03 94 ALA A N 1
ATOM 694 C CA . ALA A 1 94 ? -30.384 -30.839 -19.035 1.00 57.03 94 ALA A CA 1
ATOM 695 C C . ALA A 1 94 ? -29.694 -31.731 -17.989 1.00 57.03 94 ALA A C 1
ATOM 697 O O . ALA A 1 94 ? -30.222 -31.930 -16.894 1.00 57.03 94 ALA A O 1
ATOM 698 N N . ALA A 1 95 ? -28.531 -32.270 -18.337 1.00 63.62 95 ALA A N 1
ATOM 699 C CA . ALA A 1 95 ? -27.641 -33.003 -17.450 1.00 63.62 95 ALA A CA 1
ATOM 700 C C . ALA A 1 95 ? -26.379 -32.166 -17.196 1.00 63.62 95 ALA A C 1
ATOM 702 O O . ALA A 1 95 ? -25.856 -31.526 -18.113 1.00 63.62 95 ALA A O 1
ATOM 703 N N . ARG A 1 96 ? -25.905 -32.157 -15.945 1.00 56.22 96 ARG A N 1
ATOM 704 C CA . ARG A 1 96 ? -24.622 -31.541 -15.581 1.00 56.22 96 ARG A CA 1
ATOM 705 C C . ARG A 1 96 ? -23.504 -32.333 -16.258 1.00 56.22 96 ARG A C 1
ATOM 707 O O . ARG A 1 96 ? -23.502 -33.561 -16.198 1.00 56.22 96 ARG A O 1
ATOM 714 N N . ASP A 1 97 ? -22.622 -31.628 -16.951 1.00 57.44 97 ASP A N 1
ATOM 715 C CA . ASP A 1 97 ? -21.509 -32.204 -17.691 1.00 57.44 97 ASP A CA 1
ATOM 716 C C . ASP A 1 97 ? -20.212 -31.979 -16.913 1.00 57.44 97 ASP A C 1
ATOM 718 O O . ASP A 1 97 ? -19.617 -30.905 -16.991 1.00 57.44 97 ASP A O 1
ATOM 722 N N . ASP A 1 98 ? -19.776 -33.009 -16.184 1.00 49.50 98 ASP A N 1
ATOM 723 C CA . ASP A 1 98 ? -18.494 -33.023 -15.464 1.00 49.50 98 ASP A CA 1
ATOM 724 C C . ASP A 1 98 ? -17.285 -33.111 -16.424 1.00 49.50 98 ASP A C 1
ATOM 726 O O . ASP A 1 98 ? -16.136 -33.065 -15.988 1.00 49.50 98 ASP A O 1
ATOM 730 N N . SER A 1 99 ? -17.522 -33.255 -17.739 1.00 48.00 99 SER A N 1
ATOM 731 C CA . SER A 1 99 ? -16.487 -33.323 -18.779 1.00 48.00 99 SER A CA 1
ATOM 732 C C . SER A 1 99 ? -16.256 -32.006 -19.522 1.00 48.00 99 SER A C 1
ATOM 734 O O . SER A 1 99 ? -15.559 -31.977 -20.542 1.00 48.00 99 SER A O 1
ATOM 736 N N . GLY A 1 100 ? -16.775 -30.898 -18.984 1.00 40.75 100 GLY A N 1
ATOM 737 C CA . GLY A 1 100 ? -16.346 -29.565 -19.374 1.00 40.75 100 GLY A CA 1
ATOM 738 C C . GLY A 1 100 ? -14.861 -29.409 -19.075 1.00 40.75 100 GLY A C 1
ATOM 739 O O . GLY A 1 100 ? -14.481 -29.085 -17.953 1.00 40.75 100 GLY A O 1
ATOM 740 N N . ALA A 1 101 ? -14.007 -29.636 -20.079 1.00 38.44 101 ALA A N 1
ATOM 741 C CA . ALA A 1 101 ? -12.670 -29.067 -20.068 1.00 38.44 101 ALA A CA 1
ATOM 742 C C . ALA A 1 101 ? -12.856 -27.598 -19.675 1.00 38.44 101 ALA A C 1
ATOM 744 O O . ALA A 1 101 ? -13.654 -26.914 -20.332 1.00 38.44 101 ALA A O 1
ATOM 745 N N . PRO A 1 102 ? -12.242 -27.139 -18.575 1.00 37.12 102 PRO A N 1
ATOM 746 C CA . PRO A 1 102 ? -12.470 -25.786 -18.126 1.00 37.12 102 PRO A CA 1
ATOM 747 C C . PRO A 1 102 ? -12.149 -24.873 -19.310 1.00 37.12 102 PRO A C 1
ATOM 749 O O . PRO A 1 102 ? -11.143 -25.058 -19.994 1.00 37.12 102 PRO A O 1
ATOM 752 N N . ILE A 1 103 ? -13.018 -23.901 -19.592 1.00 40.72 103 ILE A N 1
ATOM 753 C CA . ILE A 1 103 ? -12.656 -22.805 -20.505 1.00 40.72 103 ILE A CA 1
ATOM 754 C C . ILE A 1 103 ? -11.365 -22.135 -19.980 1.00 40.72 103 ILE A C 1
ATOM 756 O O . ILE A 1 103 ? -10.555 -21.648 -20.761 1.00 40.72 103 ILE A O 1
ATOM 760 N N . SER A 1 104 ? -11.123 -22.257 -18.671 1.00 41.62 104 SER A N 1
ATOM 761 C CA . SER A 1 104 ? -9.842 -22.100 -17.983 1.00 41.62 104 SER A CA 1
ATOM 762 C C . SER A 1 104 ? -9.031 -23.404 -17.947 1.00 41.62 104 SER A C 1
ATOM 764 O O . SER A 1 104 ? -8.729 -23.936 -16.879 1.00 41.62 104 SER A O 1
ATOM 766 N N . ALA A 1 105 ? -8.673 -23.974 -19.098 1.00 31.69 105 ALA A N 1
ATOM 767 C CA . ALA A 1 105 ? -7.503 -24.843 -19.108 1.00 31.69 105 ALA A CA 1
ATOM 768 C C . ALA A 1 105 ? -6.339 -23.953 -18.650 1.00 31.69 105 ALA A C 1
ATOM 770 O O . ALA A 1 105 ? -6.181 -22.880 -19.243 1.00 31.69 105 ALA A O 1
ATOM 771 N N . PRO A 1 106 ? -5.556 -24.323 -17.617 1.00 38.28 106 PRO A N 1
ATOM 772 C CA . PRO A 1 106 ? -4.365 -23.558 -17.293 1.00 38.28 106 PRO A CA 1
ATOM 773 C C . PRO A 1 106 ? -3.566 -23.487 -18.587 1.00 38.28 106 PRO A C 1
ATOM 775 O O . PRO A 1 106 ? -3.279 -24.529 -19.192 1.00 38.28 106 PRO A O 1
ATOM 778 N N . LEU A 1 107 ? -3.301 -22.267 -19.060 1.00 44.59 107 LEU A N 1
ATOM 779 C CA . LEU A 1 107 ? -2.403 -22.027 -20.178 1.00 44.59 107 LEU A CA 1
ATOM 780 C C . LEU A 1 107 ? -1.067 -22.625 -19.756 1.00 44.59 107 LEU A C 1
ATOM 782 O O . LEU A 1 107 ? -0.256 -21.995 -19.083 1.00 44.59 107 LEU A O 1
ATOM 786 N N . THR A 1 108 ? -0.874 -23.899 -20.080 1.00 44.38 108 THR A N 1
ATOM 787 C CA . THR A 1 108 ? 0.359 -24.605 -19.797 1.00 44.38 108 THR A CA 1
ATOM 788 C C . THR A 1 108 ? 1.390 -23.852 -20.617 1.00 44.38 108 THR A C 1
ATOM 790 O O . THR A 1 108 ? 1.284 -23.840 -21.844 1.00 44.38 108 THR A O 1
ATOM 793 N N . ARG A 1 109 ? 2.295 -23.121 -19.945 1.00 51.38 109 ARG A N 1
ATOM 794 C CA . ARG A 1 109 ? 3.350 -22.325 -20.586 1.00 51.38 109 ARG A CA 1
ATOM 795 C C . ARG A 1 109 ? 4.065 -23.226 -21.585 1.00 51.38 109 ARG A C 1
ATOM 797 O O . ARG A 1 109 ? 4.815 -24.109 -21.184 1.00 51.38 109 ARG A O 1
ATOM 804 N N . LEU A 1 110 ? 3.780 -23.040 -22.871 1.00 49.38 110 LEU A N 1
ATOM 805 C CA . LEU A 1 110 ? 4.351 -23.889 -23.910 1.00 49.38 110 LEU A CA 1
ATOM 806 C C . LEU A 1 110 ? 5.798 -23.488 -24.233 1.00 49.38 110 LEU A C 1
ATOM 808 O O . LEU A 1 110 ? 6.524 -24.291 -24.808 1.00 49.38 110 LEU A O 1
ATOM 812 N N . GLU A 1 111 ? 6.223 -22.276 -23.858 1.00 57.78 111 GLU A N 1
ATOM 813 C CA . GLU A 1 111 ? 7.532 -21.728 -24.216 1.00 57.78 111 GLU A CA 1
ATOM 814 C C . GLU A 1 111 ? 8.159 -20.939 -23.060 1.00 57.78 111 GLU A C 1
ATOM 816 O O . GLU A 1 111 ? 7.478 -20.215 -22.323 1.00 57.78 111 GLU A O 1
ATOM 821 N N . ASP A 1 112 ? 9.479 -21.081 -22.914 1.00 66.75 112 ASP A N 1
ATOM 822 C CA . ASP A 1 112 ? 10.275 -20.242 -22.027 1.00 66.75 112 ASP A CA 1
ATOM 823 C C . ASP A 1 112 ? 10.163 -18.776 -22.472 1.00 66.75 112 ASP A C 1
ATOM 825 O O . ASP A 1 112 ? 10.234 -18.477 -23.667 1.00 66.75 112 ASP A O 1
ATOM 829 N N . PRO A 1 113 ? 9.985 -17.830 -21.539 1.00 73.69 113 PRO A N 1
ATOM 830 C CA . PRO A 1 113 ? 9.804 -16.441 -21.915 1.00 73.69 113 PRO A CA 1
ATOM 831 C C . PRO A 1 113 ? 11.060 -15.878 -22.567 1.00 73.69 113 PRO A C 1
ATOM 833 O O . PRO A 1 113 ? 12.184 -16.029 -22.076 1.00 73.69 113 PRO A O 1
ATOM 836 N N . HIS A 1 114 ? 10.824 -15.190 -23.675 1.00 85.31 114 HIS A N 1
ATOM 837 C CA . HIS A 1 114 ? 11.851 -14.619 -24.524 1.00 85.31 114 HIS A CA 1
ATOM 838 C C . HIS A 1 114 ? 12.692 -13.590 -23.751 1.00 85.31 114 HIS A C 1
ATOM 840 O O . HIS A 1 114 ? 12.160 -12.921 -22.854 1.00 85.31 114 HIS A O 1
ATOM 846 N N . PRO A 1 115 ? 13.994 -13.463 -24.067 1.00 90.00 115 PRO A N 1
ATOM 847 C CA . PRO A 1 115 ? 14.855 -12.482 -23.423 1.00 90.00 115 PRO A CA 1
ATOM 848 C C . PRO A 1 115 ? 14.348 -11.068 -23.701 1.00 90.00 115 PRO A C 1
ATOM 850 O O . PRO A 1 115 ? 13.927 -10.752 -24.815 1.00 90.00 115 PRO A O 1
ATOM 853 N N . LEU A 1 116 ? 14.381 -10.229 -22.671 1.00 91.94 116 LEU A N 1
ATOM 854 C CA . LEU A 1 116 ? 14.019 -8.824 -22.768 1.00 91.94 116 LEU A CA 1
ATOM 855 C C . LEU A 1 116 ? 15.013 -8.088 -23.672 1.00 91.94 116 LEU A C 1
ATOM 857 O O . LEU A 1 116 ? 16.215 -8.077 -23.406 1.00 91.94 116 LEU A O 1
ATOM 861 N N . ASP A 1 117 ? 14.491 -7.418 -24.694 1.00 91.75 117 ASP A N 1
ATOM 862 C CA . ASP A 1 117 ? 15.266 -6.459 -25.470 1.00 91.75 117 ASP A CA 1
ATOM 863 C C . ASP A 1 117 ? 15.547 -5.198 -24.636 1.00 91.75 117 ASP A C 1
ATOM 865 O O . ASP A 1 117 ? 14.636 -4.553 -24.104 1.00 91.75 117 ASP A O 1
ATOM 869 N N . VAL A 1 118 ? 16.827 -4.855 -24.506 1.00 88.12 118 VAL A N 1
ATOM 870 C CA . VAL A 1 118 ? 17.289 -3.746 -23.665 1.00 88.12 118 VAL A CA 1
ATOM 871 C C . VAL A 1 118 ? 16.833 -2.404 -24.223 1.00 88.12 118 VAL A C 1
ATOM 873 O O . VAL A 1 118 ? 16.474 -1.520 -23.444 1.00 88.12 118 VAL A O 1
ATOM 876 N N . ASP A 1 119 ? 16.829 -2.239 -25.545 1.00 89.69 119 ASP A N 1
ATOM 877 C CA . ASP A 1 119 ? 16.429 -0.976 -26.165 1.00 89.69 119 ASP A CA 1
ATOM 878 C C . ASP A 1 119 ? 14.935 -0.722 -25.918 1.00 89.69 119 ASP A C 1
ATOM 880 O O . ASP A 1 119 ? 14.561 0.336 -25.407 1.00 89.69 119 ASP A O 1
ATOM 884 N N . SER A 1 120 ? 14.098 -1.750 -26.085 1.00 88.44 120 SER A N 1
ATOM 885 C CA . SER A 1 120 ? 12.685 -1.707 -25.681 1.00 88.44 120 SER A CA 1
ATOM 886 C C . SER A 1 120 ? 12.494 -1.342 -24.197 1.00 88.44 120 SER A C 1
ATOM 888 O O . SER A 1 120 ? 11.600 -0.563 -23.855 1.00 88.44 120 SER A O 1
ATOM 890 N N . ALA A 1 121 ? 13.350 -1.860 -23.306 1.00 86.62 121 ALA A N 1
ATOM 891 C CA . ALA A 1 121 ? 13.327 -1.573 -21.867 1.00 86.62 121 ALA A CA 1
ATOM 892 C C . ALA A 1 121 ? 13.837 -0.167 -21.489 1.00 86.62 121 ALA A C 1
ATOM 894 O O . ALA A 1 121 ? 13.588 0.305 -20.375 1.00 86.62 121 ALA A O 1
ATOM 895 N N . ARG A 1 122 ? 14.570 0.502 -22.386 1.00 89.12 122 ARG A N 1
ATOM 896 C CA . ARG A 1 122 ? 14.998 1.900 -22.231 1.00 89.12 122 ARG A CA 1
ATOM 897 C C . ARG A 1 122 ? 13.917 2.873 -22.669 1.00 89.12 122 ARG A C 1
ATOM 899 O O . ARG A 1 122 ? 13.774 3.916 -22.041 1.00 89.12 122 ARG A O 1
ATOM 906 N N . GLU A 1 123 ? 13.160 2.518 -23.701 1.00 91.88 123 GLU A N 1
ATOM 907 C CA . GLU A 1 123 ? 12.078 3.344 -24.244 1.00 91.88 123 GLU A CA 1
ATOM 908 C C . GLU A 1 123 ? 10.812 3.331 -23.373 1.00 91.88 123 GLU A C 1
ATOM 910 O O . GLU A 1 123 ? 10.039 4.288 -23.388 1.00 91.88 123 GLU A O 1
ATOM 915 N N . HIS A 1 124 ? 10.600 2.268 -22.592 1.00 94.75 124 HIS A N 1
ATOM 916 C CA . HIS A 1 124 ? 9.372 2.054 -21.827 1.00 94.75 124 HIS A CA 1
ATOM 917 C C . HIS A 1 124 ? 9.636 1.843 -20.336 1.00 94.75 124 HIS A C 1
ATOM 919 O O . HIS A 1 124 ? 10.673 1.328 -19.921 1.00 94.75 124 HIS A O 1
ATOM 925 N N . HIS A 1 125 ? 8.653 2.191 -19.504 1.00 96.44 125 HIS A N 1
ATOM 926 C CA . HIS A 1 125 ? 8.672 1.798 -18.096 1.00 96.44 125 HIS A CA 1
ATOM 927 C C . HIS A 1 125 ? 8.581 0.272 -17.977 1.00 96.44 125 HIS A C 1
ATOM 929 O O . HIS A 1 125 ? 7.827 -0.362 -18.716 1.00 96.44 125 HIS A O 1
ATOM 935 N N . VAL A 1 126 ? 9.318 -0.321 -17.035 1.00 96.81 126 VAL A N 1
ATOM 936 C CA . VAL A 1 126 ? 9.362 -1.782 -16.865 1.00 96.81 126 VAL A CA 1
ATOM 937 C C . VAL A 1 126 ? 9.052 -2.159 -15.424 1.00 96.81 126 VAL A C 1
ATOM 939 O O . VAL A 1 126 ? 9.746 -1.728 -14.505 1.00 96.81 126 VAL A O 1
ATOM 942 N N . LEU A 1 127 ? 8.034 -2.995 -15.227 1.00 97.44 127 LEU A N 1
ATOM 943 C CA . LEU A 1 127 ? 7.770 -3.665 -13.956 1.00 97.44 127 LEU A CA 1
ATOM 944 C C . LEU A 1 127 ? 8.606 -4.950 -13.890 1.00 97.44 127 LEU A C 1
ATOM 946 O O . LEU A 1 127 ? 8.494 -5.823 -14.747 1.00 97.44 127 LEU A O 1
ATOM 950 N N . LEU A 1 128 ? 9.451 -5.052 -12.873 1.00 96.38 128 LEU A N 1
ATOM 951 C CA . LEU A 1 128 ? 10.384 -6.147 -12.643 1.00 96.38 128 LEU A CA 1
ATOM 952 C C . LEU A 1 128 ? 9.898 -6.989 -11.463 1.00 96.38 128 LEU A C 1
ATOM 954 O O . LEU A 1 128 ? 9.664 -6.445 -10.384 1.00 96.38 128 LEU A O 1
ATOM 958 N N . LEU A 1 129 ? 9.765 -8.301 -11.657 1.00 95.25 129 LEU A N 1
ATOM 959 C CA . LEU A 1 129 ? 9.183 -9.233 -10.686 1.00 95.25 129 LEU A CA 1
ATOM 960 C C . LEU A 1 129 ? 10.064 -10.475 -10.479 1.00 95.25 129 LEU A C 1
ATOM 962 O O . LEU A 1 129 ? 10.896 -10.828 -11.326 1.00 95.25 129 LEU A O 1
ATOM 966 N N . SER A 1 130 ? 9.847 -11.147 -9.347 1.00 92.19 130 SER A N 1
ATOM 967 C CA . SER A 1 130 ? 10.364 -12.493 -9.074 1.00 92.19 130 SER A CA 1
ATOM 968 C C . SER A 1 130 ? 9.750 -13.513 -10.050 1.00 92.19 130 SER A C 1
ATOM 970 O O . SER A 1 130 ? 8.605 -13.339 -10.475 1.00 92.19 130 SER A O 1
ATOM 972 N N . PRO A 1 131 ? 10.465 -14.591 -10.426 1.00 88.56 131 PRO A N 1
ATOM 973 C CA . PRO A 1 131 ? 9.890 -15.675 -11.223 1.00 88.56 131 PRO A CA 1
ATOM 974 C C . PRO A 1 131 ? 8.813 -16.478 -10.481 1.00 88.56 131 PRO A C 1
ATOM 976 O O . PRO A 1 131 ? 8.110 -17.241 -11.142 1.00 88.56 131 PRO A O 1
ATOM 979 N N . GLU A 1 132 ? 8.708 -16.307 -9.160 1.00 88.38 132 GLU A N 1
ATOM 980 C CA . GLU A 1 132 ? 7.702 -16.935 -8.294 1.00 88.38 132 GLU A CA 1
ATOM 981 C C . GLU A 1 132 ? 6.319 -16.288 -8.424 1.00 88.38 132 GLU A C 1
ATOM 983 O O . GLU A 1 132 ? 5.327 -16.945 -8.140 1.00 88.38 132 GLU A O 1
ATOM 988 N N . VAL A 1 133 ? 6.246 -15.036 -8.890 1.00 88.94 133 VAL A N 1
ATOM 989 C CA . VAL A 1 133 ? 4.970 -14.335 -9.075 1.00 88.94 133 VAL A CA 1
ATOM 990 C C . VAL A 1 133 ? 4.244 -14.897 -10.294 1.00 88.94 133 VAL A C 1
ATOM 992 O O . VAL A 1 133 ? 4.761 -14.848 -11.422 1.00 88.94 133 VAL A O 1
ATOM 995 N N . ASP A 1 134 ? 3.031 -15.396 -10.076 1.00 85.31 134 ASP A N 1
ATOM 996 C CA . ASP A 1 134 ? 2.172 -15.865 -11.155 1.00 85.31 134 ASP A CA 1
ATOM 997 C C . ASP A 1 134 ? 1.579 -14.672 -11.938 1.00 85.31 134 ASP A C 1
ATOM 999 O O . ASP A 1 134 ? 1.128 -13.693 -11.338 1.00 85.31 134 ASP A O 1
ATOM 1003 N N . PRO A 1 135 ? 1.558 -14.702 -13.285 1.00 86.94 135 PRO A N 1
ATOM 1004 C CA . PRO A 1 135 ? 0.776 -13.755 -14.075 1.00 86.94 135 PRO A CA 1
ATOM 1005 C C . PRO A 1 135 ? -0.677 -13.573 -13.599 1.00 86.94 135 PRO A C 1
ATOM 1007 O O . PRO A 1 135 ? -1.187 -12.457 -13.685 1.00 86.94 135 PRO A O 1
ATOM 1010 N N . GLU A 1 136 ? -1.329 -14.613 -13.075 1.00 86.00 136 GLU A N 1
ATOM 1011 C CA . GLU A 1 136 ? -2.687 -14.524 -12.517 1.00 86.00 136 GLU A CA 1
ATOM 1012 C C . GLU A 1 136 ? -2.760 -13.583 -11.301 1.00 86.00 136 GLU A C 1
ATOM 1014 O O . GLU A 1 136 ? -3.720 -12.825 -11.164 1.00 86.00 136 GLU A O 1
ATOM 1019 N N . GLU A 1 137 ? -1.721 -13.536 -10.459 1.00 88.50 137 GLU A N 1
ATOM 1020 C CA . GLU A 1 137 ? -1.642 -12.573 -9.351 1.00 88.50 137 GLU A CA 1
ATOM 1021 C C . GLU A 1 137 ? -1.546 -11.135 -9.872 1.00 88.50 137 GLU A C 1
ATOM 1023 O O . GLU A 1 137 ? -2.200 -10.227 -9.355 1.00 88.50 137 GLU A O 1
ATOM 1028 N N . LEU A 1 138 ? -0.768 -10.918 -10.938 1.00 91.69 138 LEU A N 1
ATOM 1029 C CA . LEU A 1 138 ? -0.645 -9.604 -11.568 1.00 91.69 138 LEU A CA 1
ATOM 1030 C C . LEU A 1 138 ? -1.980 -9.137 -12.171 1.00 91.69 138 LEU A C 1
ATOM 1032 O O . LEU A 1 138 ? -2.340 -7.964 -12.034 1.00 91.69 138 LEU A O 1
ATOM 1036 N N . GLU A 1 139 ? -2.726 -10.040 -12.811 1.00 90.62 139 GLU A N 1
ATOM 1037 C CA . GLU A 1 139 ? -4.072 -9.750 -13.311 1.00 90.62 139 GLU A CA 1
ATOM 1038 C C . GLU A 1 139 ? -5.047 -9.450 -12.166 1.00 90.62 139 GLU A C 1
ATOM 1040 O O . GLU A 1 139 ? -5.769 -8.454 -12.235 1.00 90.62 139 GLU A O 1
ATOM 1045 N N . ALA A 1 140 ? -5.040 -10.240 -11.091 1.00 89.12 140 ALA A N 1
ATOM 1046 C CA . ALA A 1 140 ? -5.905 -10.027 -9.931 1.00 89.12 140 ALA A CA 1
ATOM 1047 C C . ALA A 1 140 ? -5.711 -8.634 -9.308 1.00 89.12 140 ALA A C 1
ATOM 1049 O O . ALA A 1 140 ? -6.682 -7.919 -9.019 1.00 89.12 140 ALA A O 1
ATOM 1050 N N . LEU A 1 141 ? -4.457 -8.194 -9.171 1.00 92.50 141 LEU A N 1
ATOM 1051 C CA . LEU A 1 141 ? -4.145 -6.837 -8.728 1.00 92.50 141 LEU A CA 1
ATOM 1052 C C . LEU A 1 141 ? -4.620 -5.779 -9.743 1.00 92.50 141 LEU A C 1
ATOM 1054 O O . LEU A 1 141 ? -5.078 -4.709 -9.344 1.00 92.50 141 LEU A O 1
ATOM 1058 N N . ALA A 1 142 ? -4.558 -6.051 -11.051 1.00 93.12 142 ALA A N 1
ATOM 1059 C CA . ALA A 1 142 ? -5.035 -5.115 -12.071 1.00 93.12 142 ALA A CA 1
ATOM 1060 C C . ALA A 1 142 ? -6.566 -4.964 -12.037 1.00 93.12 142 ALA A C 1
ATOM 1062 O O . ALA A 1 142 ? -7.076 -3.841 -12.003 1.00 93.12 142 ALA A O 1
ATOM 1063 N N . ILE A 1 143 ? -7.298 -6.078 -11.956 1.00 90.44 143 ILE A N 1
ATOM 1064 C CA . ILE A 1 143 ? -8.764 -6.119 -11.825 1.00 90.44 143 ILE A CA 1
ATOM 1065 C C . ILE A 1 143 ? -9.225 -5.416 -10.545 1.00 90.44 143 ILE A C 1
ATOM 1067 O O . ILE A 1 143 ? -10.299 -4.810 -10.509 1.00 90.44 143 ILE A O 1
ATOM 1071 N N . SER A 1 144 ? -8.413 -5.439 -9.490 1.00 89.12 144 SER A N 1
ATOM 1072 C CA . SER A 1 144 ? -8.719 -4.732 -8.243 1.00 89.12 144 SER A CA 1
ATOM 1073 C C . SER A 1 144 ? -8.809 -3.211 -8.427 1.00 89.12 144 SER A C 1
ATOM 1075 O O . SER A 1 144 ? -9.546 -2.543 -7.700 1.00 89.12 144 SER A O 1
ATOM 1077 N N . VAL A 1 145 ? -8.116 -2.658 -9.427 1.00 91.81 145 VAL A N 1
ATOM 1078 C CA . VAL A 1 145 ? -7.979 -1.207 -9.622 1.00 91.81 145 VAL A CA 1
ATOM 1079 C C . VAL A 1 145 ? -8.769 -0.688 -10.820 1.00 91.81 145 VAL A C 1
ATOM 1081 O O . VAL A 1 145 ? -9.393 0.375 -10.724 1.00 91.81 145 VAL A O 1
ATOM 1084 N N . TRP A 1 146 ? -8.752 -1.407 -11.943 1.00 92.31 146 TRP A N 1
ATOM 1085 C CA . TRP A 1 146 ? -9.356 -0.960 -13.196 1.00 92.31 146 TRP A CA 1
ATOM 1086 C C . TRP A 1 146 ? -10.527 -1.842 -13.630 1.00 92.31 146 TRP A C 1
ATOM 1088 O O . TRP A 1 146 ? -10.505 -3.061 -13.483 1.00 92.31 146 TRP A O 1
ATOM 1098 N N . ASP A 1 147 ? -11.545 -1.204 -14.208 1.00 87.94 147 ASP A N 1
ATOM 1099 C CA . ASP A 1 147 ? -12.759 -1.880 -14.679 1.00 87.94 147 ASP A CA 1
ATOM 1100 C C . ASP A 1 147 ? -12.522 -2.671 -15.978 1.00 87.94 147 ASP A C 1
ATOM 1102 O O . ASP A 1 147 ? -13.106 -3.735 -16.155 1.00 87.94 147 ASP A O 1
ATOM 1106 N N . ASP A 1 148 ? -11.624 -2.187 -16.842 1.00 88.81 148 ASP A N 1
ATOM 1107 C CA . ASP A 1 148 ? -11.292 -2.802 -18.138 1.00 88.81 148 ASP A CA 1
ATOM 1108 C C . ASP A 1 148 ? -10.095 -3.770 -18.063 1.00 88.81 148 ASP A C 1
ATOM 1110 O O . ASP A 1 148 ? -9.573 -4.189 -19.101 1.00 88.81 148 ASP A O 1
ATOM 1114 N N . ALA A 1 149 ? -9.587 -4.055 -16.859 1.00 91.88 149 ALA A N 1
ATOM 1115 C CA . ALA A 1 149 ? -8.404 -4.888 -16.709 1.00 91.88 149 ALA A CA 1
ATOM 1116 C C . ALA A 1 149 ? -8.690 -6.349 -17.073 1.00 91.88 149 ALA A C 1
ATOM 1118 O O . ALA A 1 149 ? -9.726 -6.903 -16.710 1.00 91.88 149 ALA A O 1
ATOM 1119 N N . GLY A 1 150 ? -7.741 -6.968 -17.770 1.00 89.69 150 GLY A N 1
ATOM 1120 C CA . GLY A 1 150 ? -7.802 -8.379 -18.136 1.00 89.69 150 GLY A CA 1
ATOM 1121 C C . GLY A 1 150 ? -6.891 -8.736 -19.307 1.00 89.69 150 GLY A C 1
ATOM 1122 O O . GLY A 1 150 ? -6.376 -7.860 -20.021 1.00 89.69 150 GLY A O 1
ATOM 1123 N N . TRP A 1 151 ? -6.669 -10.031 -19.517 1.00 91.12 151 TRP A N 1
ATOM 1124 C CA . TRP A 1 151 ? -5.869 -10.516 -20.644 1.00 91.12 151 TRP A CA 1
ATOM 1125 C C . TRP A 1 151 ? -6.519 -10.193 -21.993 1.00 91.12 151 TRP A C 1
ATOM 1127 O O . TRP A 1 151 ? -7.600 -10.674 -22.326 1.00 91.12 151 TRP A O 1
ATOM 1137 N N . ALA A 1 152 ? -5.814 -9.423 -22.824 1.00 88.81 152 ALA A N 1
ATOM 1138 C CA . ALA A 1 152 ? -6.183 -9.221 -24.227 1.00 88.81 152 ALA A CA 1
ATOM 1139 C C . ALA A 1 152 ? -5.576 -10.288 -25.155 1.00 88.81 152 ALA A C 1
ATOM 1141 O O . ALA A 1 152 ? -5.956 -10.392 -26.321 1.00 88.81 152 ALA A O 1
ATOM 1142 N N . GLY A 1 153 ? -4.606 -11.052 -24.655 1.00 83.19 153 GLY A N 1
ATOM 1143 C CA . GLY A 1 153 ? -3.915 -12.115 -25.370 1.00 83.19 153 GLY A CA 1
ATOM 1144 C C . GLY A 1 153 ? -2.746 -12.655 -24.552 1.00 83.19 153 GLY A C 1
ATOM 1145 O O . GLY A 1 153 ? -2.466 -12.166 -23.455 1.00 83.19 153 GLY A O 1
ATOM 1146 N N . ALA A 1 154 ? -2.048 -13.651 -25.101 1.00 82.44 154 ALA A N 1
ATOM 1147 C CA . ALA A 1 154 ? -0.884 -14.245 -24.455 1.00 82.44 154 ALA A CA 1
ATOM 1148 C C . ALA A 1 154 ? 0.162 -13.167 -24.140 1.00 82.44 154 ALA A C 1
ATOM 1150 O O . ALA A 1 154 ? 0.679 -12.502 -25.038 1.00 82.44 154 ALA A O 1
ATOM 1151 N N . GLY A 1 155 ? 0.424 -12.980 -22.849 1.00 84.62 155 GLY A N 1
ATOM 1152 C CA . GLY A 1 155 ? 1.404 -12.022 -22.371 1.00 84.62 155 GLY A CA 1
ATOM 1153 C C . GLY A 1 155 ? 1.047 -10.546 -22.551 1.00 84.62 155 GLY A C 1
ATOM 1154 O O . GLY A 1 155 ? 1.921 -9.692 -22.436 1.00 84.62 155 GLY A O 1
ATOM 1155 N N . ASN A 1 156 ? -0.218 -10.228 -22.837 1.00 91.62 156 ASN A N 1
ATOM 1156 C CA . ASN A 1 156 ? -0.698 -8.858 -22.994 1.00 91.62 156 ASN A CA 1
ATOM 1157 C C . ASN A 1 156 ? -1.843 -8.592 -22.012 1.00 91.62 156 ASN A C 1
ATOM 1159 O O . ASN A 1 156 ? -3.002 -8.925 -22.280 1.00 91.62 156 ASN A O 1
ATOM 1163 N N . LEU A 1 157 ? -1.500 -8.003 -20.868 1.00 94.31 157 LEU A N 1
ATOM 1164 C CA . LEU A 1 157 ? -2.451 -7.619 -19.832 1.00 94.31 157 LEU A CA 1
ATOM 1165 C C . LEU A 1 157 ? -2.913 -6.186 -20.088 1.00 94.31 157 LEU A C 1
ATOM 1167 O O . LEU A 1 157 ? -2.125 -5.240 -20.022 1.00 94.31 157 LEU A O 1
ATOM 1171 N N . THR A 1 158 ? -4.200 -6.007 -20.365 1.00 96.62 158 THR A N 1
ATOM 1172 C CA . THR A 1 158 ? -4.785 -4.666 -20.415 1.00 96.62 158 THR A CA 1
ATOM 1173 C C . THR A 1 158 ? -4.976 -4.171 -18.990 1.00 96.62 158 THR A C 1
ATOM 1175 O O . THR A 1 158 ? -5.519 -4.893 -18.162 1.00 96.62 158 THR A O 1
ATOM 1178 N N . LEU A 1 159 ? -4.514 -2.952 -18.700 1.00 95.19 159 LEU A N 1
ATOM 1179 C CA . LEU A 1 159 ? -4.801 -2.273 -17.433 1.00 95.19 159 LEU A CA 1
ATOM 1180 C C . LEU A 1 159 ? -6.024 -1.376 -17.612 1.00 95.19 159 LEU A C 1
ATOM 1182 O O . LEU A 1 159 ? -6.986 -1.454 -16.865 1.00 95.19 159 LEU A O 1
ATOM 1186 N N . CYS A 1 160 ? -6.002 -0.536 -18.645 1.00 93.81 160 CYS A N 1
ATOM 1187 C CA . CYS A 1 160 ? -7.132 0.288 -19.056 1.00 93.81 160 CYS A CA 1
ATOM 1188 C C . CYS A 1 160 ? -7.057 0.567 -20.562 1.00 93.81 160 CYS A C 1
ATOM 1190 O O . CYS A 1 160 ? -6.101 0.161 -21.227 1.00 93.81 160 CYS A O 1
ATOM 1192 N N . GLN A 1 161 ? -8.027 1.307 -21.108 1.00 89.00 161 GLN A N 1
ATOM 1193 C CA . GLN A 1 161 ? -8.138 1.581 -22.548 1.00 89.00 161 GLN A CA 1
ATOM 1194 C C . GLN A 1 161 ? -6.818 1.996 -23.239 1.00 89.00 161 GLN A C 1
ATOM 1196 O O . GLN A 1 161 ? -6.567 1.582 -24.372 1.00 89.00 161 GLN A O 1
ATOM 1201 N N . SER A 1 162 ? -5.967 2.771 -22.557 1.00 93.38 162 SER A N 1
ATOM 1202 C CA . SER A 1 162 ? -4.722 3.327 -23.111 1.00 93.38 162 SER A CA 1
ATOM 1203 C C . SER A 1 162 ? -3.450 2.867 -22.387 1.00 93.38 162 SER A C 1
ATOM 1205 O O . SER A 1 162 ? -2.401 3.477 -22.585 1.00 93.38 162 SER A O 1
ATOM 1207 N N . ALA A 1 163 ? -3.518 1.833 -21.540 1.00 96.81 163 ALA A N 1
ATOM 1208 C CA . ALA A 1 163 ? -2.353 1.308 -20.826 1.00 96.81 163 ALA A CA 1
ATOM 1209 C C . ALA A 1 163 ? -2.369 -0.224 -20.754 1.00 96.81 163 ALA A C 1
ATOM 1211 O O . ALA A 1 163 ? -3.385 -0.827 -20.401 1.00 96.81 163 ALA A O 1
ATOM 1212 N N . ARG A 1 164 ? -1.236 -0.855 -21.083 1.00 96.94 164 ARG A N 1
ATOM 1213 C CA . ARG A 1 164 ? -1.088 -2.320 -21.123 1.00 96.94 164 ARG A CA 1
ATOM 1214 C C . ARG A 1 164 ? 0.287 -2.757 -20.633 1.00 96.94 164 ARG A C 1
ATOM 1216 O O . ARG A 1 164 ? 1.259 -2.039 -20.855 1.00 96.94 164 ARG A O 1
ATOM 1223 N N . LEU A 1 165 ? 0.372 -3.939 -20.032 1.00 97.00 165 LEU A N 1
ATOM 1224 C CA . LEU A 1 165 ? 1.627 -4.612 -19.705 1.00 97.00 165 LEU A CA 1
ATOM 1225 C C . LEU A 1 165 ? 1.885 -5.746 -20.699 1.00 97.00 165 LEU A C 1
ATOM 1227 O O . LEU A 1 165 ? 1.009 -6.576 -20.933 1.00 97.00 165 LEU A O 1
ATOM 1231 N N . ASN A 1 166 ? 3.099 -5.800 -21.246 1.00 95.00 166 ASN A N 1
ATOM 1232 C CA . ASN A 1 166 ? 3.540 -6.872 -22.135 1.00 95.00 166 ASN A CA 1
ATOM 1233 C C . ASN A 1 166 ? 4.676 -7.664 -21.496 1.00 95.00 166 ASN A C 1
ATOM 1235 O O . ASN A 1 166 ? 5.696 -7.087 -21.117 1.00 95.00 166 ASN A O 1
ATOM 1239 N N . GLY A 1 167 ? 4.521 -8.977 -21.407 1.00 91.38 167 GLY A N 1
ATOM 1240 C CA . GLY A 1 167 ? 5.466 -9.876 -20.758 1.00 91.38 167 GLY A CA 1
ATOM 1241 C C . GLY A 1 167 ? 4.831 -11.245 -20.500 1.00 91.38 167 GLY A C 1
ATOM 1242 O O . GLY A 1 167 ? 3.818 -11.560 -21.102 1.00 91.38 167 GLY A O 1
ATOM 1243 N N . PRO A 1 168 ? 5.387 -12.083 -19.622 1.00 92.19 168 PRO A N 1
ATOM 1244 C CA . PRO A 1 168 ? 6.648 -11.866 -18.938 1.00 92.19 168 PRO A CA 1
ATOM 1245 C C . PRO A 1 168 ? 7.824 -12.062 -19.906 1.00 92.19 168 PRO A C 1
ATOM 1247 O O . PRO A 1 168 ? 7.896 -13.068 -20.602 1.00 92.19 168 PRO A O 1
ATOM 1250 N N . TRP A 1 169 ? 8.774 -11.131 -19.913 1.00 93.44 169 TRP A N 1
ATOM 1251 C CA . TRP A 1 169 ? 10.084 -11.303 -20.550 1.00 93.44 169 TRP A CA 1
ATOM 1252 C C . TRP A 1 169 ? 11.081 -11.872 -19.539 1.00 93.44 169 TRP A C 1
ATOM 1254 O O . TRP A 1 169 ? 10.970 -11.601 -18.338 1.00 93.44 169 TRP A O 1
ATOM 1264 N N . SER A 1 170 ? 12.059 -12.654 -19.994 1.00 92.75 170 SER A N 1
ATOM 1265 C CA . SER A 1 170 ? 13.165 -13.097 -19.142 1.00 92.75 170 SER A CA 1
ATOM 1266 C C . SER A 1 170 ? 14.258 -12.030 -19.067 1.00 92.75 170 SER A C 1
ATOM 1268 O O . SER A 1 170 ? 14.606 -11.395 -20.060 1.00 92.75 170 SER A O 1
ATOM 1270 N N . VAL A 1 171 ? 14.796 -11.815 -17.866 1.00 92.12 171 VAL A N 1
ATOM 1271 C CA . VAL A 1 171 ? 15.871 -10.845 -17.616 1.00 92.12 171 VAL A CA 1
ATOM 1272 C C . VAL A 1 171 ? 17.106 -11.601 -17.147 1.00 92.12 171 VAL A C 1
ATOM 1274 O O . VAL A 1 171 ? 17.173 -12.063 -16.001 1.00 92.12 171 VAL A O 1
ATOM 1277 N N . ASP A 1 172 ? 18.083 -11.756 -18.037 1.00 90.69 172 ASP A N 1
ATOM 1278 C CA . ASP A 1 172 ? 19.328 -12.459 -17.736 1.00 90.69 172 ASP A CA 1
ATOM 1279 C C . ASP A 1 172 ? 20.292 -11.605 -16.885 1.00 90.69 172 ASP A C 1
ATOM 1281 O O . ASP A 1 172 ? 20.007 -10.465 -16.520 1.00 90.69 172 ASP A O 1
ATOM 1285 N N . ALA A 1 173 ? 21.444 -12.166 -16.509 1.00 89.38 173 ALA A N 1
ATOM 1286 C CA 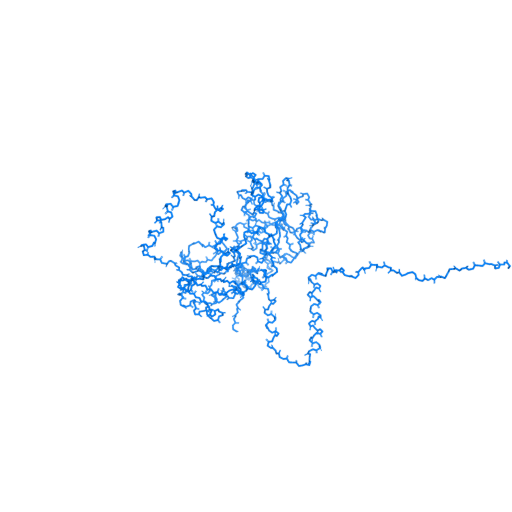. ALA A 1 173 ? 22.405 -11.459 -15.663 1.00 89.38 173 ALA A CA 1
ATOM 1287 C C . ALA A 1 173 ? 23.010 -10.206 -16.326 1.00 89.38 173 ALA A C 1
ATOM 1289 O O . ALA A 1 173 ? 23.316 -9.247 -15.615 1.00 89.38 173 ALA A O 1
ATOM 1290 N N . ALA A 1 174 ? 23.179 -10.208 -17.651 1.00 89.06 174 ALA A N 1
ATOM 1291 C CA . ALA A 1 174 ? 23.719 -9.074 -18.392 1.00 89.06 174 ALA A CA 1
ATOM 1292 C C . ALA A 1 174 ? 22.675 -7.954 -18.481 1.00 89.06 174 ALA A C 1
ATOM 1294 O O . ALA A 1 174 ? 22.966 -6.821 -18.099 1.00 89.06 174 ALA A O 1
ATOM 1295 N N . THR A 1 175 ? 21.436 -8.292 -18.848 1.00 90.00 175 THR A N 1
ATOM 1296 C CA . THR A 1 175 ? 20.301 -7.366 -18.861 1.00 90.00 175 THR A CA 1
ATOM 1297 C C . THR A 1 175 ? 20.071 -6.770 -17.472 1.00 90.00 175 THR A C 1
ATOM 1299 O O . THR A 1 175 ? 19.921 -5.561 -17.347 1.00 90.00 175 THR A O 1
ATOM 1302 N N . ARG A 1 176 ? 20.119 -7.563 -16.390 1.00 89.50 176 ARG A N 1
ATOM 1303 C CA . ARG A 1 176 ? 19.974 -7.026 -15.020 1.00 89.50 176 ARG A CA 1
ATOM 1304 C C . ARG A 1 176 ? 21.067 -6.021 -14.659 1.00 89.50 176 ARG A C 1
ATOM 1306 O O . ARG A 1 176 ? 20.769 -5.003 -14.034 1.00 89.50 176 ARG A O 1
ATOM 1313 N N . ALA A 1 177 ? 22.317 -6.296 -15.039 1.00 87.69 177 ALA A N 1
ATOM 1314 C CA . ALA A 1 177 ? 23.431 -5.380 -14.798 1.00 87.69 177 ALA A CA 1
ATOM 1315 C C . ALA A 1 177 ? 23.244 -4.052 -15.546 1.00 87.69 177 ALA A C 1
ATOM 1317 O O . ALA A 1 177 ? 23.564 -2.995 -15.007 1.00 87.69 177 ALA A O 1
ATOM 1318 N N . GLU A 1 178 ? 22.684 -4.103 -16.752 1.00 87.06 178 GLU A N 1
ATOM 1319 C CA . GLU A 1 178 ? 22.402 -2.925 -17.569 1.00 87.06 178 GLU A CA 1
ATOM 1320 C C . GLU A 1 178 ? 21.177 -2.132 -17.092 1.00 87.06 178 GLU A C 1
ATOM 1322 O O . GLU A 1 178 ? 21.183 -0.902 -17.127 1.00 87.06 178 GLU A O 1
ATOM 1327 N N . LEU A 1 179 ? 20.139 -2.813 -16.597 1.00 85.06 179 LEU A N 1
ATOM 1328 C CA . LEU A 1 179 ? 18.943 -2.174 -16.042 1.00 85.06 179 LEU A CA 1
ATOM 1329 C C . LEU A 1 179 ? 19.129 -1.685 -14.598 1.00 85.06 179 LEU A C 1
ATOM 1331 O O . LEU A 1 179 ? 18.284 -0.943 -14.108 1.00 85.06 179 LEU A O 1
ATOM 1335 N N . GLY A 1 180 ? 20.190 -2.107 -13.905 1.00 85.88 180 GLY A N 1
ATOM 1336 C CA . GLY A 1 180 ? 20.403 -1.795 -12.488 1.00 85.88 180 GLY A CA 1
ATOM 1337 C C . GLY A 1 180 ? 19.410 -2.494 -11.550 1.00 85.88 180 GLY A C 1
ATOM 1338 O O . GLY A 1 180 ? 19.135 -1.992 -10.461 1.00 85.88 180 GLY A O 1
ATOM 1339 N N . SER A 1 181 ? 18.843 -3.631 -11.965 1.00 83.94 181 SER A N 1
ATOM 1340 C CA . SER A 1 181 ? 17.814 -4.353 -11.209 1.00 83.94 181 SER A CA 1
ATOM 1341 C C . SER A 1 181 ? 18.396 -5.361 -10.208 1.00 83.94 181 SER A C 1
ATOM 1343 O O . SER A 1 181 ? 19.488 -5.900 -10.396 1.00 83.94 181 SER A O 1
ATOM 1345 N N . GLY A 1 182 ? 17.640 -5.662 -9.146 1.00 83.62 182 GLY A N 1
ATOM 1346 C CA . GLY A 1 182 ? 18.012 -6.669 -8.144 1.00 83.62 182 GLY A CA 1
ATOM 1347 C C . GLY A 1 182 ? 18.173 -8.077 -8.732 1.00 83.62 182 GLY A C 1
ATOM 1348 O O . GLY A 1 182 ? 17.545 -8.414 -9.733 1.00 83.62 182 GLY A O 1
ATOM 1349 N N . ALA A 1 183 ? 19.012 -8.910 -8.104 1.00 85.00 183 ALA A N 1
ATOM 1350 C CA . ALA A 1 183 ? 19.353 -10.247 -8.607 1.00 85.00 183 ALA A CA 1
ATOM 1351 C C . ALA A 1 183 ? 18.154 -11.209 -8.687 1.00 85.00 183 ALA A C 1
ATOM 1353 O O . ALA A 1 183 ? 18.145 -12.084 -9.551 1.00 85.00 183 ALA A O 1
ATOM 1354 N N . ASP A 1 184 ? 17.162 -11.009 -7.821 1.00 87.88 184 ASP A N 1
ATOM 1355 C CA . ASP A 1 184 ? 15.985 -11.873 -7.689 1.00 87.88 184 ASP A CA 1
ATOM 1356 C C . ASP A 1 184 ? 14.882 -11.518 -8.712 1.00 87.88 184 ASP A C 1
ATOM 1358 O O . ASP A 1 184 ? 13.975 -12.308 -8.969 1.00 87.88 184 ASP A O 1
ATOM 1362 N N . LEU A 1 185 ? 14.984 -10.350 -9.362 1.00 92.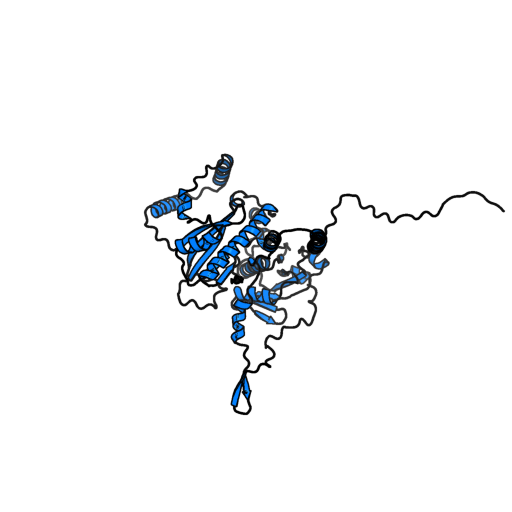50 185 LEU A N 1
ATOM 1363 C CA . LEU A 1 185 ? 14.005 -9.856 -10.330 1.00 92.50 185 LEU A CA 1
ATOM 1364 C C . LEU A 1 185 ? 14.378 -10.309 -11.745 1.00 92.50 185 LEU A C 1
ATOM 1366 O O . LEU A 1 185 ? 15.148 -9.652 -12.449 1.00 92.50 185 LEU A O 1
ATOM 1370 N N . THR A 1 186 ? 13.859 -11.468 -12.150 1.00 92.69 186 THR A N 1
ATOM 1371 C CA . THR A 1 186 ? 14.197 -12.118 -13.433 1.00 92.69 186 THR A CA 1
ATOM 1372 C C . THR A 1 186 ? 13.044 -12.144 -14.439 1.00 92.69 186 THR A C 1
ATOM 1374 O O . THR A 1 186 ? 13.203 -12.661 -15.548 1.00 92.69 186 THR A O 1
ATOM 1377 N N . ARG A 1 187 ? 11.893 -11.558 -14.082 1.00 94.00 187 ARG A N 1
ATOM 1378 C CA . ARG A 1 187 ? 10.745 -11.329 -14.968 1.00 94.00 187 ARG A CA 1
ATOM 1379 C C . ARG A 1 187 ? 10.557 -9.839 -15.214 1.00 94.00 187 ARG A C 1
ATOM 1381 O O . ARG A 1 187 ? 10.633 -9.055 -14.273 1.00 94.00 187 ARG A O 1
ATOM 1388 N N . ALA A 1 188 ? 10.265 -9.462 -16.453 1.00 95.12 188 ALA A N 1
ATOM 1389 C CA . ALA A 1 188 ? 9.957 -8.087 -16.827 1.00 95.12 188 ALA A CA 1
ATOM 1390 C C . ALA A 1 188 ? 8.613 -7.975 -17.548 1.00 95.12 188 ALA A C 1
ATOM 1392 O O . ALA A 1 188 ? 8.264 -8.812 -18.380 1.00 95.12 188 ALA A O 1
ATOM 1393 N N . TRP A 1 189 ? 7.900 -6.892 -17.265 1.00 96.94 189 TRP A N 1
ATOM 1394 C CA . TRP A 1 189 ? 6.666 -6.491 -17.923 1.00 96.94 189 TRP A CA 1
ATOM 1395 C C . TRP A 1 189 ? 6.819 -5.059 -18.427 1.00 96.94 189 TRP A C 1
ATOM 1397 O O . TRP A 1 189 ? 6.990 -4.128 -17.640 1.00 96.94 189 TRP A O 1
ATOM 1407 N N . ILE A 1 190 ? 6.778 -4.886 -19.744 1.00 96.94 190 ILE A N 1
ATOM 1408 C CA . ILE A 1 190 ? 6.905 -3.588 -20.405 1.00 96.94 190 ILE A CA 1
ATOM 1409 C C . ILE A 1 190 ? 5.560 -2.870 -20.351 1.00 96.94 190 ILE A C 1
ATOM 1411 O O . ILE A 1 190 ? 4.556 -3.395 -20.838 1.00 96.94 190 ILE A O 1
ATOM 1415 N N . LEU A 1 191 ? 5.542 -1.660 -19.796 1.00 97.69 191 LEU A N 1
ATOM 1416 C CA . LEU A 1 191 ? 4.369 -0.800 -19.795 1.00 97.69 191 LEU A CA 1
ATOM 1417 C C . LEU A 1 191 ? 4.277 -0.008 -21.101 1.00 97.69 191 LEU A C 1
ATOM 1419 O O . LEU A 1 191 ? 5.038 0.930 -21.334 1.00 97.69 191 LEU A O 1
ATOM 1423 N N . ASN A 1 192 ? 3.243 -0.304 -21.880 1.00 96.44 192 ASN A N 1
ATOM 1424 C CA . ASN A 1 192 ? 2.819 0.523 -22.999 1.00 96.44 192 ASN A CA 1
ATOM 1425 C C . ASN A 1 192 ? 1.787 1.530 -22.490 1.00 96.44 192 ASN A C 1
ATOM 1427 O O . ASN A 1 192 ? 0.606 1.203 -22.365 1.00 96.44 192 ASN A O 1
ATOM 1431 N N . CYS A 1 193 ? 2.233 2.746 -22.186 1.00 95.44 193 CYS A N 1
ATOM 1432 C CA . CYS A 1 193 ? 1.390 3.867 -21.780 1.00 95.44 193 CYS A CA 1
ATOM 1433 C C . CYS A 1 193 ? 1.905 5.144 -22.458 1.00 95.44 193 CYS A C 1
ATOM 1435 O O . CYS A 1 193 ? 3.112 5.381 -22.429 1.00 95.44 193 CYS A O 1
ATOM 1437 N N . PRO A 1 194 ? 1.035 5.992 -23.040 1.00 93.56 194 PRO A N 1
ATOM 1438 C CA . PRO A 1 194 ? 1.453 7.286 -23.563 1.00 93.56 194 PRO A CA 1
ATOM 1439 C C . PRO A 1 194 ? 2.149 8.119 -22.482 1.00 93.56 194 PRO A C 1
ATOM 1441 O O . PRO A 1 194 ? 1.578 8.342 -21.410 1.00 93.56 194 PRO A O 1
ATOM 1444 N N . ALA A 1 195 ? 3.359 8.594 -22.778 1.00 92.69 195 ALA A N 1
ATOM 1445 C CA . ALA A 1 195 ? 4.100 9.465 -21.878 1.00 92.69 195 ALA A CA 1
ATOM 1446 C C . ALA A 1 195 ? 3.444 10.852 -21.817 1.00 92.69 195 ALA A C 1
ATOM 1448 O O . ALA A 1 195 ? 3.094 11.447 -22.840 1.00 92.69 195 ALA A O 1
ATOM 1449 N N . SER A 1 196 ? 3.278 11.386 -20.611 1.00 94.06 196 SER A N 1
ATOM 1450 C CA . SER A 1 196 ? 2.749 12.725 -20.381 1.00 94.06 196 SER A CA 1
ATOM 1451 C C . SER A 1 196 ? 3.511 13.362 -19.230 1.00 94.06 196 SER A C 1
ATOM 1453 O O . SER A 1 196 ? 3.327 13.011 -18.064 1.00 94.06 196 SER A O 1
ATOM 1455 N N . ARG A 1 197 ? 4.390 14.309 -19.571 1.00 94.19 197 ARG A N 1
ATOM 1456 C CA . ARG A 1 197 ? 5.301 14.959 -18.627 1.00 94.19 197 ARG A CA 1
ATOM 1457 C C . ARG A 1 197 ? 4.888 16.401 -18.369 1.00 94.19 197 ARG A C 1
ATOM 1459 O O . ARG A 1 197 ? 4.549 17.146 -19.287 1.00 94.19 197 ARG A O 1
ATOM 1466 N N . GLY A 1 198 ? 4.908 16.775 -17.099 1.00 93.25 198 GLY A N 1
ATOM 1467 C CA . GLY A 1 198 ? 4.736 18.140 -16.633 1.00 93.25 198 GLY A CA 1
ATOM 1468 C C . GLY A 1 198 ? 6.069 18.877 -16.527 1.00 93.25 198 GLY A C 1
ATOM 1469 O O . GLY A 1 198 ? 7.019 18.625 -17.264 1.00 93.25 198 GLY A O 1
ATOM 1470 N N . LYS A 1 199 ? 6.141 19.809 -15.575 1.00 93.38 199 LYS A N 1
ATOM 1471 C CA . LYS A 1 199 ? 7.350 20.591 -15.309 1.00 93.38 199 LYS A CA 1
ATOM 1472 C C . LYS A 1 199 ? 8.449 19.711 -14.694 1.00 93.38 199 LYS A C 1
ATOM 1474 O O . LYS A 1 199 ? 8.160 18.856 -13.854 1.00 93.38 199 LYS A O 1
ATOM 1479 N N . ALA A 1 200 ? 9.698 19.977 -15.073 1.00 94.31 200 ALA A N 1
ATOM 1480 C CA . ALA A 1 200 ? 10.869 19.400 -14.423 1.00 94.31 200 ALA A CA 1
ATOM 1481 C C . ALA A 1 200 ? 10.920 19.779 -12.926 1.00 94.31 200 ALA A C 1
ATOM 1483 O O . ALA A 1 200 ? 10.650 20.942 -12.583 1.00 94.31 200 ALA A O 1
ATOM 1484 N N . PRO A 1 201 ? 11.244 18.823 -12.037 1.00 93.56 201 PRO A N 1
ATOM 1485 C CA . PRO A 1 201 ? 11.456 19.102 -10.624 1.00 93.56 201 PRO A CA 1
ATOM 1486 C C . PRO A 1 201 ? 12.693 19.986 -10.407 1.00 93.56 201 PRO A C 1
ATOM 1488 O O . PRO A 1 201 ? 13.653 19.921 -11.176 1.00 93.56 201 PRO A O 1
ATOM 1491 N N . ASP A 1 202 ? 12.683 20.808 -9.355 1.00 93.44 202 ASP A N 1
ATOM 1492 C CA . ASP A 1 202 ? 13.888 21.508 -8.901 1.00 93.44 202 ASP A CA 1
ATOM 1493 C C . ASP A 1 202 ? 14.818 20.561 -8.118 1.00 93.44 202 ASP A C 1
ATOM 1495 O O . ASP A 1 202 ? 14.419 19.467 -7.715 1.00 93.44 202 ASP A O 1
ATOM 1499 N N . GLU A 1 203 ? 16.081 20.959 -7.933 1.00 89.69 203 GLU A N 1
ATOM 1500 C CA . GLU A 1 203 ? 17.092 20.123 -7.255 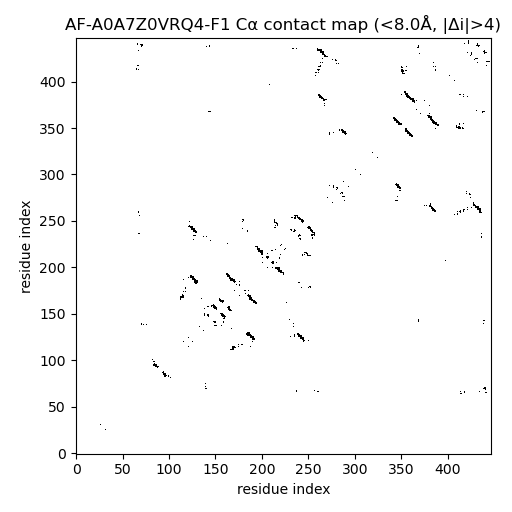1.00 89.69 203 GLU A CA 1
ATOM 1501 C C . GLU A 1 203 ? 16.679 19.771 -5.822 1.00 89.69 203 GLU A C 1
ATOM 1503 O O . GLU A 1 203 ? 16.766 18.623 -5.395 1.00 89.69 203 GLU A O 1
ATOM 1508 N N . ASP A 1 204 ? 16.099 20.743 -5.130 1.00 87.50 204 ASP A N 1
ATOM 1509 C CA . ASP A 1 204 ? 15.493 20.611 -3.813 1.00 87.50 204 ASP A CA 1
ATOM 1510 C C . ASP A 1 204 ? 14.451 19.476 -3.739 1.00 87.50 204 ASP A C 1
ATOM 1512 O O . ASP A 1 204 ? 14.406 18.709 -2.772 1.00 87.50 204 ASP A O 1
ATOM 1516 N N . MET A 1 205 ? 13.587 19.351 -4.750 1.00 85.81 205 MET A N 1
ATOM 1517 C CA . MET A 1 205 ? 12.600 18.278 -4.836 1.00 85.81 205 MET A CA 1
ATOM 1518 C C . MET A 1 205 ? 13.242 16.942 -5.221 1.00 85.81 205 MET A C 1
ATOM 1520 O O . MET A 1 205 ? 12.858 15.922 -4.652 1.00 85.81 205 MET A O 1
ATOM 1524 N N . LYS A 1 206 ? 14.254 16.929 -6.101 1.00 87.62 206 LYS A N 1
ATOM 1525 C CA . LYS A 1 206 ? 15.014 15.711 -6.461 1.00 87.62 206 LYS A CA 1
ATOM 1526 C C . LYS A 1 206 ? 15.754 15.101 -5.268 1.00 87.62 206 LYS A C 1
ATOM 1528 O O . LYS A 1 206 ? 15.862 13.878 -5.169 1.00 87.62 206 LYS A O 1
ATOM 1533 N N . GLU A 1 207 ? 16.242 15.927 -4.345 1.00 86.12 207 GLU A N 1
ATOM 1534 C CA . GLU A 1 207 ? 16.900 15.456 -3.121 1.00 86.12 207 GLU A CA 1
ATOM 1535 C C . GLU A 1 207 ? 15.922 14.783 -2.148 1.00 86.12 207 GLU A C 1
ATOM 1537 O O . GLU A 1 207 ? 16.276 13.808 -1.480 1.00 86.12 207 GLU A O 1
ATOM 1542 N N . ARG A 1 208 ? 14.683 15.286 -2.067 1.00 81.69 208 ARG A N 1
ATOM 1543 C CA . ARG A 1 208 ? 13.694 14.867 -1.060 1.00 81.69 208 ARG A CA 1
ATOM 1544 C C . ARG A 1 208 ? 12.723 13.795 -1.550 1.00 81.69 208 ARG A C 1
ATOM 1546 O O . ARG A 1 208 ? 12.246 13.006 -0.737 1.00 81.69 208 ARG A O 1
ATOM 1553 N N . ASP A 1 209 ? 12.425 13.758 -2.846 1.00 85.38 209 ASP A N 1
ATOM 1554 C CA . ASP A 1 209 ? 11.434 12.859 -3.436 1.00 85.38 209 ASP A CA 1
ATOM 1555 C C . ASP A 1 209 ? 12.074 11.900 -4.449 1.00 85.38 209 ASP A C 1
ATOM 1557 O O . ASP A 1 209 ? 12.696 12.292 -5.439 1.00 85.38 209 ASP A O 1
ATOM 1561 N N . ARG A 1 210 ? 11.870 10.600 -4.216 1.00 87.44 210 ARG A N 1
ATOM 1562 C CA . ARG A 1 210 ? 12.328 9.529 -5.107 1.00 87.44 210 ARG A CA 1
ATOM 1563 C C . ARG A 1 210 ? 11.742 9.643 -6.516 1.00 87.44 210 ARG A C 1
ATOM 1565 O O . ARG A 1 210 ? 12.436 9.309 -7.469 1.00 87.44 210 ARG A O 1
ATOM 1572 N N . TRP A 1 211 ? 10.496 10.103 -6.653 1.00 91.31 211 TRP A N 1
ATOM 1573 C CA . TRP A 1 211 ? 9.856 10.266 -7.957 1.00 91.31 211 TRP A CA 1
ATOM 1574 C C . TRP A 1 211 ? 10.483 11.427 -8.718 1.00 91.31 211 TRP A C 1
ATOM 1576 O O . TRP A 1 211 ? 10.778 11.287 -9.898 1.00 91.31 211 TRP A O 1
ATOM 1586 N N . ALA A 1 212 ? 10.774 12.533 -8.035 1.00 91.88 212 ALA A N 1
ATOM 1587 C CA . ALA A 1 212 ? 11.464 13.667 -8.637 1.00 91.88 212 ALA A CA 1
ATOM 1588 C C . ALA A 1 212 ? 12.874 13.303 -9.119 1.00 91.88 212 ALA A C 1
ATOM 1590 O O . ALA A 1 212 ? 13.273 13.719 -10.204 1.00 91.88 212 ALA A O 1
ATOM 1591 N N . ARG A 1 213 ? 13.606 12.479 -8.360 1.00 90.88 213 ARG A N 1
ATOM 1592 C CA . ARG A 1 213 ? 14.909 11.956 -8.794 1.00 90.88 213 ARG A CA 1
ATOM 1593 C C . ARG A 1 213 ? 14.805 11.063 -10.033 1.00 90.88 213 ARG A C 1
ATOM 1595 O O . ARG A 1 213 ? 15.610 11.216 -10.944 1.00 90.88 213 ARG A O 1
ATOM 1602 N N . ALA A 1 214 ? 13.805 10.183 -10.080 1.00 92.31 214 ALA A N 1
ATOM 1603 C CA . ALA A 1 214 ? 13.593 9.288 -11.217 1.00 92.31 214 ALA A CA 1
ATOM 1604 C C . ALA A 1 214 ? 13.061 10.007 -12.473 1.00 92.31 214 ALA A C 1
ATOM 1606 O O . ALA A 1 214 ? 13.204 9.493 -13.578 1.00 92.31 214 ALA A O 1
ATOM 1607 N N . PHE A 1 215 ? 12.475 11.199 -12.312 1.00 94.69 215 PHE A N 1
ATOM 1608 C CA . PHE A 1 215 ? 11.913 12.025 -13.384 1.00 94.69 215 PHE A CA 1
ATOM 1609 C C . PHE A 1 215 ? 12.589 13.402 -13.491 1.00 94.69 215 PHE A C 1
ATOM 1611 O O . PHE A 1 215 ? 11.926 14.434 -13.333 1.00 94.69 215 PHE A O 1
ATOM 1618 N N . PRO A 1 216 ? 13.901 13.461 -13.786 1.00 93.25 216 PRO A N 1
ATOM 1619 C CA . PRO A 1 216 ? 14.650 14.716 -13.768 1.00 93.25 216 PRO A CA 1
ATOM 1620 C C . PRO A 1 216 ? 14.201 15.714 -14.847 1.00 93.25 216 PRO A C 1
ATOM 1622 O O . PRO A 1 216 ? 14.305 16.922 -14.628 1.00 93.25 216 PRO A O 1
ATOM 1625 N N . ASP A 1 217 ? 13.674 15.220 -15.972 1.00 91.81 217 ASP A N 1
ATOM 1626 C CA . ASP A 1 217 ? 13.290 16.027 -17.139 1.00 91.81 217 ASP A CA 1
ATOM 1627 C C . ASP A 1 217 ? 11.835 16.527 -17.082 1.00 91.81 217 ASP A C 1
ATOM 1629 O O . ASP A 1 217 ? 11.457 17.458 -17.792 1.00 91.81 217 ASP A O 1
ATOM 1633 N N . GLY A 1 218 ? 10.999 15.935 -16.223 1.00 93.94 218 GLY A N 1
ATOM 1634 C CA . GLY A 1 218 ? 9.576 16.258 -16.143 1.00 93.94 218 GLY A CA 1
ATOM 1635 C C . GLY A 1 218 ? 8.787 15.235 -15.340 1.00 93.94 218 GLY A C 1
ATOM 1636 O O . GLY A 1 218 ? 8.835 14.046 -15.642 1.00 93.94 218 GLY A O 1
ATOM 1637 N N . MET A 1 219 ? 8.019 15.691 -14.346 1.00 95.00 219 MET A N 1
ATOM 1638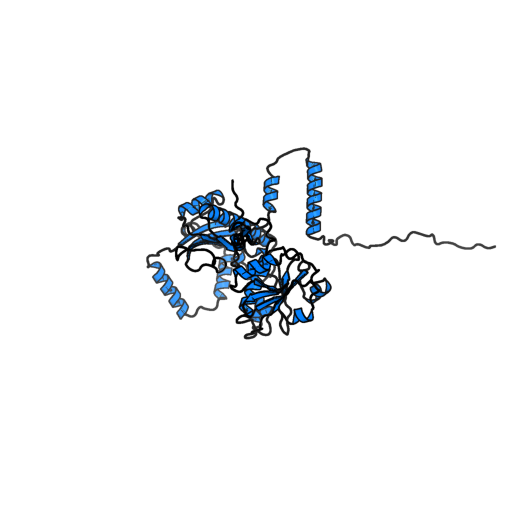 C CA . MET A 1 219 ? 7.191 14.797 -13.527 1.00 95.00 219 MET A CA 1
ATOM 1639 C C . MET A 1 219 ? 6.078 14.139 -14.360 1.00 95.00 219 MET A C 1
ATOM 1641 O O . MET A 1 219 ? 5.4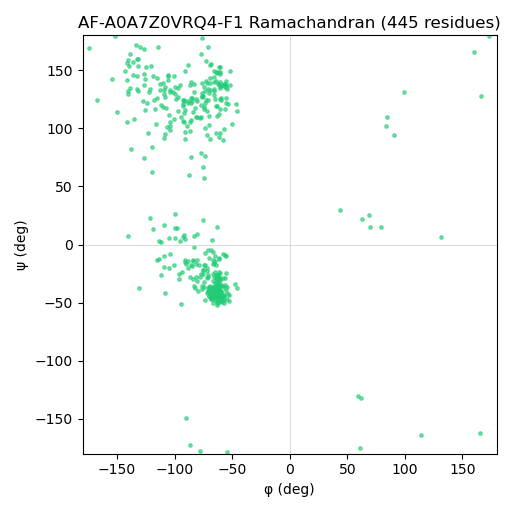57 14.833 -15.172 1.00 95.00 219 MET A O 1
ATOM 1645 N N . PRO A 1 220 ? 5.765 12.847 -14.151 1.00 95.06 220 PRO A N 1
ATOM 1646 C CA . PRO A 1 220 ? 4.626 12.207 -14.796 1.00 95.06 220 PRO A CA 1
ATOM 1647 C C . PRO A 1 220 ? 3.331 12.911 -14.390 1.00 95.06 220 PRO A C 1
ATOM 1649 O O . PRO A 1 220 ? 3.137 13.265 -13.225 1.00 95.06 220 PRO A O 1
ATOM 1652 N N . ILE A 1 221 ? 2.417 13.078 -15.341 1.00 96.06 221 ILE A N 1
ATOM 1653 C CA . ILE A 1 221 ? 1.076 13.622 -15.110 1.00 96.06 221 ILE A CA 1
ATOM 1654 C C . ILE A 1 221 ? 0.017 12.759 -15.804 1.00 96.06 221 ILE A C 1
ATOM 1656 O O . ILE A 1 221 ? 0.316 11.837 -16.562 1.00 96.06 221 ILE A O 1
ATOM 1660 N N . GLY A 1 222 ? -1.257 13.049 -15.536 1.00 96.12 222 GLY A N 1
ATOM 1661 C CA . GLY A 1 222 ? -2.370 12.420 -16.245 1.00 96.12 222 GLY A CA 1
ATOM 1662 C C . GLY A 1 222 ? -2.424 10.902 -16.059 1.00 96.12 222 GLY A C 1
ATOM 1663 O O . GLY A 1 222 ? -2.397 10.407 -14.932 1.00 96.12 222 GLY A O 1
ATOM 1664 N N . LEU A 1 223 ? -2.573 10.175 -17.169 1.00 96.00 223 LEU A N 1
ATOM 1665 C CA . LEU A 1 223 ? -2.691 8.716 -17.166 1.00 96.00 223 LEU A CA 1
ATOM 1666 C C . LEU A 1 223 ? -1.395 8.037 -16.720 1.00 96.00 223 LEU A C 1
ATOM 1668 O O . LEU A 1 223 ? -1.445 7.134 -15.891 1.00 96.00 223 LEU A O 1
ATOM 1672 N N . GLU A 1 224 ? -0.255 8.502 -17.226 1.00 96.56 224 GLU A N 1
ATOM 1673 C CA . GLU A 1 224 ? 1.051 7.925 -16.920 1.00 96.56 224 GLU A CA 1
ATOM 1674 C C . GLU A 1 224 ? 1.324 7.922 -15.413 1.00 96.56 224 GLU A C 1
ATOM 1676 O O . GLU A 1 224 ? 1.641 6.880 -14.847 1.00 96.56 224 GLU A O 1
ATOM 1681 N N . TYR A 1 225 ? 1.099 9.055 -14.738 1.00 96.38 225 TYR A N 1
ATOM 1682 C CA . TYR A 1 225 ? 1.244 9.140 -13.282 1.00 96.38 225 TYR A CA 1
ATOM 1683 C C . TYR A 1 225 ? 0.356 8.138 -12.541 1.00 96.38 225 TYR A C 1
ATOM 1685 O O . TYR A 1 225 ? 0.823 7.439 -11.645 1.00 96.38 225 TYR A O 1
ATOM 1693 N N . LYS A 1 226 ? -0.922 8.047 -12.930 1.00 95.81 226 LYS A N 1
ATOM 1694 C CA . LYS A 1 226 ? -1.882 7.141 -12.288 1.00 95.81 226 LYS A CA 1
ATOM 1695 C C . LYS A 1 226 ? -1.465 5.683 -12.445 1.00 95.81 226 LYS A C 1
ATOM 1697 O O . LYS A 1 226 ? -1.520 4.937 -11.476 1.00 95.81 226 LYS A O 1
ATOM 1702 N N . VAL A 1 227 ? -1.030 5.287 -13.641 1.00 97.44 227 VAL A N 1
ATOM 1703 C CA . VAL A 1 227 ? -0.591 3.912 -13.905 1.00 97.44 227 VAL A CA 1
ATOM 1704 C C . VAL A 1 227 ? 0.690 3.600 -13.140 1.00 97.44 227 VAL A C 1
ATOM 1706 O O . VAL A 1 227 ? 0.740 2.586 -12.454 1.00 97.44 227 VAL A O 1
ATOM 1709 N N . LEU A 1 228 ? 1.693 4.482 -13.173 1.00 97.06 228 LEU A N 1
ATOM 1710 C CA . LEU A 1 228 ? 2.947 4.273 -12.442 1.00 97.06 228 LEU A CA 1
ATOM 1711 C C . LEU A 1 228 ? 2.736 4.202 -10.925 1.00 97.06 228 LEU A C 1
ATOM 1713 O O . LEU A 1 228 ? 3.399 3.409 -10.261 1.00 97.06 228 LEU A O 1
ATOM 1717 N N . LEU A 1 229 ? 1.800 4.982 -10.375 1.00 95.75 229 LEU A N 1
ATOM 1718 C CA . LEU A 1 229 ? 1.452 4.914 -8.957 1.00 95.75 229 LEU A CA 1
ATOM 1719 C C . LEU A 1 229 ? 0.854 3.550 -8.586 1.00 95.75 229 LEU A C 1
ATOM 1721 O O . LEU A 1 229 ? 1.211 2.990 -7.553 1.00 95.75 229 LEU A O 1
ATOM 1725 N N . VAL A 1 230 ? -0.012 2.990 -9.433 1.00 96.25 230 VAL A N 1
ATOM 1726 C CA . VAL A 1 230 ? -0.588 1.658 -9.201 1.00 96.25 230 VAL A CA 1
ATOM 1727 C C . VAL A 1 230 ? 0.456 0.562 -9.406 1.00 96.25 230 VAL A C 1
ATOM 1729 O O . VAL A 1 230 ? 0.554 -0.331 -8.574 1.00 96.25 230 VAL A O 1
ATOM 1732 N N . LEU A 1 231 ? 1.300 0.650 -10.439 1.00 97.44 231 LEU A N 1
ATOM 1733 C CA . LEU A 1 231 ? 2.404 -0.298 -10.624 1.00 97.44 231 LEU A CA 1
ATOM 1734 C C . LEU A 1 231 ? 3.400 -0.252 -9.464 1.00 97.44 231 LEU A C 1
ATOM 1736 O O . LEU A 1 231 ? 3.958 -1.281 -9.106 1.00 97.44 231 LEU A O 1
ATOM 1740 N N . TYR A 1 232 ? 3.609 0.914 -8.849 1.00 96.00 232 TYR A N 1
ATOM 1741 C CA . TYR A 1 232 ? 4.410 1.031 -7.632 1.00 96.00 232 TYR A CA 1
ATOM 1742 C C . TYR A 1 232 ? 3.776 0.267 -6.459 1.00 96.00 232 TYR A C 1
ATOM 1744 O O . TYR A 1 232 ? 4.487 -0.433 -5.744 1.00 96.00 232 TYR A O 1
ATOM 1752 N N . ARG A 1 233 ? 2.450 0.353 -6.289 1.00 95.06 233 ARG A N 1
ATOM 1753 C CA . ARG A 1 233 ? 1.693 -0.416 -5.283 1.00 95.06 233 ARG A CA 1
ATOM 1754 C C . ARG A 1 233 ? 1.757 -1.921 -5.557 1.00 95.06 233 ARG A C 1
ATOM 1756 O O . ARG A 1 233 ? 2.080 -2.695 -4.669 1.00 95.06 233 ARG A O 1
ATOM 1763 N N . MET A 1 234 ? 1.561 -2.334 -6.810 1.00 95.56 234 MET A N 1
ATOM 1764 C CA . MET A 1 234 ? 1.720 -3.732 -7.230 1.00 95.56 234 MET A CA 1
ATOM 1765 C C . MET A 1 234 ? 3.142 -4.237 -6.980 1.00 95.56 234 MET A C 1
ATOM 1767 O O . MET A 1 234 ? 3.326 -5.318 -6.437 1.00 95.56 234 MET A O 1
ATOM 1771 N N . ALA A 1 235 ? 4.161 -3.446 -7.324 1.00 95.00 235 ALA A N 1
ATOM 1772 C CA . ALA A 1 235 ? 5.550 -3.784 -7.046 1.00 95.00 235 ALA A CA 1
ATOM 1773 C C . ALA A 1 235 ? 5.809 -3.897 -5.538 1.00 95.00 235 ALA A C 1
ATOM 1775 O O . ALA A 1 235 ? 6.546 -4.784 -5.127 1.00 95.00 235 ALA A O 1
ATOM 1776 N N . ARG A 1 236 ? 5.193 -3.046 -4.705 1.00 92.19 236 ARG A N 1
ATOM 1777 C CA . ARG A 1 236 ? 5.297 -3.150 -3.244 1.00 92.19 236 ARG A CA 1
ATOM 1778 C C . ARG A 1 236 ? 4.717 -4.474 -2.762 1.00 92.19 236 ARG A C 1
ATOM 1780 O O . ARG A 1 236 ? 5.409 -5.205 -2.065 1.00 92.19 236 ARG A O 1
ATOM 1787 N N . ARG A 1 237 ? 3.503 -4.800 -3.205 1.00 90.44 237 ARG A N 1
ATOM 1788 C CA . ARG A 1 237 ? 2.802 -6.039 -2.856 1.00 90.44 237 ARG A CA 1
ATOM 1789 C C . ARG A 1 237 ? 3.564 -7.295 -3.291 1.00 90.44 237 ARG A C 1
ATOM 1791 O O . ARG A 1 237 ? 3.690 -8.233 -2.519 1.00 90.44 237 ARG A O 1
ATOM 1798 N N . LEU A 1 238 ? 4.106 -7.289 -4.507 1.00 91.94 238 LEU A N 1
ATOM 1799 C CA . LEU A 1 238 ? 4.756 -8.445 -5.136 1.00 91.94 238 LEU A CA 1
ATOM 1800 C C . LEU A 1 238 ? 6.272 -8.533 -4.864 1.00 91.94 238 LEU A C 1
ATOM 1802 O O . LEU A 1 238 ? 6.962 -9.348 -5.477 1.00 91.94 238 LEU A O 1
ATOM 1806 N N . GLY A 1 239 ? 6.834 -7.650 -4.029 1.00 89.88 239 GLY A N 1
ATOM 1807 C CA . GLY A 1 239 ? 8.287 -7.569 -3.807 1.00 89.88 239 GLY A CA 1
ATOM 1808 C C . GLY A 1 239 ? 9.099 -7.192 -5.059 1.00 89.88 239 GLY A C 1
ATOM 1809 O O . GLY A 1 239 ? 10.290 -7.494 -5.154 1.00 89.88 239 GLY A O 1
ATOM 1810 N N . GLY A 1 240 ? 8.455 -6.551 -6.033 1.00 93.69 240 GLY A N 1
ATOM 1811 C CA . GLY A 1 240 ? 9.021 -6.140 -7.311 1.00 93.69 240 GLY A CA 1
ATOM 1812 C C . GLY A 1 240 ? 9.707 -4.775 -7.296 1.00 93.69 240 GLY A C 1
ATOM 1813 O O . GLY A 1 240 ? 9.874 -4.122 -6.266 1.00 93.69 240 GLY A O 1
ATOM 1814 N N . ALA A 1 241 ? 10.085 -4.311 -8.485 1.00 95.38 241 ALA A N 1
ATOM 1815 C CA . ALA A 1 241 ? 10.618 -2.970 -8.704 1.00 95.38 241 ALA A CA 1
ATOM 1816 C C . ALA A 1 241 ? 10.100 -2.364 -10.010 1.00 95.38 241 ALA A C 1
ATOM 1818 O O . ALA A 1 241 ? 9.690 -3.072 -10.925 1.00 95.38 241 ALA A O 1
ATOM 1819 N N . LEU A 1 242 ? 10.153 -1.040 -10.112 1.00 95.94 242 LEU A N 1
ATOM 1820 C CA . LEU A 1 242 ? 9.748 -0.298 -11.297 1.00 95.94 242 LEU A CA 1
ATOM 1821 C C . LEU A 1 242 ? 10.954 0.434 -11.877 1.00 95.94 242 LEU A C 1
ATOM 1823 O O . LEU A 1 242 ? 11.506 1.330 -11.240 1.00 95.94 242 LEU A O 1
ATOM 1827 N N . ARG A 1 243 ? 11.352 0.074 -13.093 1.00 95.19 243 ARG A N 1
ATOM 1828 C CA . ARG A 1 243 ? 12.346 0.820 -13.859 1.00 95.19 243 ARG A CA 1
ATOM 1829 C C . ARG A 1 243 ? 11.665 1.959 -14.604 1.00 95.19 243 ARG A C 1
ATOM 1831 O O . ARG A 1 243 ? 10.720 1.748 -15.369 1.00 95.19 243 ARG A O 1
ATOM 1838 N N . ILE A 1 244 ? 12.170 3.165 -14.404 1.00 95.12 244 ILE A N 1
ATOM 1839 C CA . ILE A 1 244 ? 11.648 4.372 -15.020 1.00 95.12 244 ILE A CA 1
ATOM 1840 C C . ILE A 1 244 ? 12.401 4.665 -16.322 1.00 95.12 244 ILE A C 1
ATOM 1842 O O . ILE A 1 244 ? 13.621 4.756 -16.326 1.00 95.12 244 ILE A O 1
ATOM 1846 N N . ALA A 1 245 ? 11.673 4.798 -17.432 1.00 92.12 245 ALA A N 1
ATOM 1847 C CA . ALA A 1 245 ? 12.202 5.290 -18.694 1.00 92.12 245 ALA A CA 1
ATOM 1848 C C . ALA A 1 245 ? 12.014 6.807 -18.786 1.00 92.12 245 ALA A C 1
ATOM 1850 O O . ALA A 1 245 ? 10.884 7.305 -18.862 1.00 92.12 245 ALA A O 1
ATOM 1851 N N . THR A 1 246 ? 13.126 7.536 -18.773 1.00 87.62 246 THR A N 1
ATOM 1852 C CA . THR A 1 246 ? 13.202 8.916 -19.258 1.00 87.62 246 THR A CA 1
ATOM 1853 C C . THR A 1 246 ? 14.378 9.055 -20.219 1.00 87.62 246 THR A C 1
ATOM 1855 O O . THR A 1 246 ? 15.219 8.162 -20.318 1.00 87.62 246 THR A O 1
ATOM 1858 N N . ASP A 1 247 ? 14.461 10.192 -20.908 1.00 82.00 247 ASP A N 1
ATOM 1859 C CA . ASP A 1 247 ? 15.542 10.465 -21.860 1.00 82.00 247 ASP A CA 1
ATOM 1860 C C . ASP A 1 247 ? 16.927 10.471 -21.189 1.00 82.00 247 ASP A C 1
ATOM 1862 O O . ASP A 1 247 ? 17.934 10.153 -21.822 1.00 82.00 247 ASP A O 1
ATOM 1866 N N . THR A 1 248 ? 16.988 10.833 -19.902 1.00 80.25 248 THR A N 1
ATOM 1867 C CA . THR A 1 248 ? 18.244 10.991 -19.150 1.00 80.25 248 THR A CA 1
ATOM 1868 C C . THR A 1 248 ? 18.425 10.010 -17.991 1.00 80.25 248 THR A C 1
ATOM 1870 O O . THR A 1 248 ? 19.537 9.900 -17.469 1.00 80.25 248 THR A O 1
ATOM 1873 N N . SER A 1 249 ? 17.375 9.292 -17.576 1.00 79.19 249 SER A N 1
ATOM 1874 C CA . SER A 1 249 ? 17.385 8.416 -16.403 1.00 79.19 249 SER A CA 1
ATOM 1875 C C . SER A 1 249 ? 16.788 7.039 -16.692 1.00 79.19 249 SER A C 1
ATOM 1877 O O . SER A 1 249 ? 15.840 6.869 -17.458 1.00 79.19 249 SER A O 1
ATOM 1879 N N . GLY A 1 250 ? 17.380 6.040 -16.039 1.00 85.19 250 GLY A N 1
ATOM 1880 C CA . GLY A 1 250 ? 16.939 4.649 -16.018 1.00 85.19 250 GLY A CA 1
ATOM 1881 C C . GLY A 1 250 ? 16.642 4.148 -14.609 1.00 85.19 250 GLY A C 1
ATOM 1882 O O . GLY A 1 250 ? 16.761 2.948 -14.368 1.00 85.19 250 GLY A O 1
ATOM 1883 N N . ASP A 1 251 ? 16.356 5.061 -13.677 1.00 91.31 251 ASP A N 1
ATOM 1884 C CA . ASP A 1 251 ? 16.281 4.769 -12.247 1.00 91.31 251 ASP A CA 1
ATOM 1885 C C . ASP A 1 251 ? 15.299 3.635 -11.927 1.00 91.31 251 ASP A C 1
ATOM 1887 O O . ASP A 1 251 ? 14.159 3.596 -12.401 1.00 91.31 251 ASP A O 1
ATOM 1891 N N . VAL A 1 252 ? 15.739 2.723 -11.059 1.00 92.94 252 VAL A N 1
ATOM 1892 C CA . VAL A 1 252 ? 14.911 1.638 -10.529 1.00 92.94 252 VAL A CA 1
ATOM 1893 C C . VAL A 1 252 ? 14.370 2.045 -9.165 1.00 92.94 252 VAL A C 1
ATOM 1895 O O . VAL A 1 252 ? 15.107 2.200 -8.190 1.00 92.94 252 VAL A O 1
ATOM 1898 N N . ILE A 1 253 ? 13.053 2.197 -9.088 1.00 93.00 253 ILE A N 1
ATOM 1899 C CA . ILE A 1 253 ? 12.326 2.423 -7.846 1.00 93.00 253 ILE A CA 1
ATOM 1900 C C . ILE A 1 253 ? 11.881 1.064 -7.309 1.00 93.00 253 ILE A C 1
ATOM 1902 O O . ILE A 1 253 ? 10.936 0.465 -7.820 1.00 93.00 253 ILE A O 1
ATOM 1906 N N . GLN A 1 254 ? 12.534 0.597 -6.246 1.00 91.62 254 GLN A N 1
ATOM 1907 C CA . GLN A 1 254 ? 12.109 -0.595 -5.517 1.00 91.62 254 GLN A CA 1
ATOM 1908 C C . GLN A 1 254 ? 11.359 -0.184 -4.238 1.00 91.62 254 GLN A C 1
ATOM 1910 O O . GLN A 1 254 ? 11.988 0.352 -3.318 1.00 91.62 254 GLN A O 1
ATOM 1915 N N . PRO A 1 255 ? 10.026 -0.356 -4.170 1.00 90.38 255 PRO A N 1
ATOM 1916 C CA . PRO A 1 255 ? 9.292 -0.213 -2.916 1.00 90.38 255 PRO A CA 1
ATOM 1917 C C . PRO A 1 255 ? 9.768 -1.221 -1.862 1.00 90.38 255 PRO A C 1
ATOM 1919 O O . PRO A 1 255 ? 10.171 -2.332 -2.190 1.00 90.38 255 PRO A O 1
ATOM 1922 N N . ASP A 1 256 ? 9.701 -0.828 -0.589 1.00 85.00 256 ASP A N 1
ATOM 1923 C CA . ASP A 1 256 ? 9.902 -1.741 0.541 1.00 85.00 256 ASP A CA 1
ATOM 1924 C C . ASP A 1 256 ? 8.608 -2.556 0.742 1.00 85.00 256 ASP A C 1
ATOM 1926 O O . ASP A 1 256 ? 7.613 -1.948 1.157 1.00 85.00 256 ASP A O 1
ATOM 1930 N N . PRO A 1 257 ? 8.576 -3.870 0.435 1.00 83.69 257 PRO A N 1
ATOM 1931 C CA . PRO A 1 257 ? 7.363 -4.687 0.562 1.00 83.69 257 PRO A CA 1
ATOM 1932 C C . PRO A 1 257 ? 6.844 -4.704 2.000 1.00 83.69 257 PRO A C 1
ATOM 1934 O O . PRO A 1 257 ? 5.646 -4.588 2.232 1.00 83.69 257 PRO A O 1
ATOM 1937 N N . ASP A 1 258 ? 7.754 -4.689 2.975 1.00 81.69 258 ASP A N 1
ATOM 1938 C CA . ASP A 1 258 ? 7.404 -4.718 4.393 1.00 81.69 258 ASP A CA 1
ATOM 1939 C C . ASP A 1 258 ? 6.826 -3.384 4.882 1.00 81.69 258 ASP A C 1
ATOM 1941 O O . ASP A 1 258 ? 6.444 -3.285 6.041 1.00 81.69 258 ASP A O 1
ATOM 1945 N N . SER A 1 259 ? 6.830 -2.317 4.071 1.00 82.75 259 SER A N 1
ATOM 1946 C CA . SER A 1 259 ? 6.371 -0.990 4.508 1.00 82.75 259 SER A CA 1
ATOM 1947 C C . SER A 1 259 ? 4.855 -0.863 4.632 1.00 82.75 259 SER A C 1
ATOM 1949 O O . SER A 1 259 ? 4.413 0.079 5.286 1.00 82.75 259 SER A O 1
ATOM 1951 N N . ALA A 1 260 ? 4.086 -1.772 4.024 1.00 84.69 260 ALA A N 1
ATOM 1952 C CA . ALA A 1 260 ? 2.647 -1.866 4.244 1.00 84.69 260 ALA A CA 1
ATOM 1953 C C . ALA A 1 260 ? 2.409 -2.539 5.592 1.00 84.69 260 ALA A C 1
ATOM 1955 O O . ALA A 1 260 ? 2.882 -3.651 5.797 1.00 84.69 260 ALA A O 1
ATOM 1956 N N . VAL A 1 261 ? 1.734 -1.867 6.523 1.00 89.88 261 VAL A N 1
ATOM 1957 C CA . VAL A 1 261 ? 1.487 -2.421 7.867 1.00 89.88 261 VAL A CA 1
ATOM 1958 C C . VAL A 1 261 ? 0.019 -2.299 8.253 1.00 89.88 261 VAL A C 1
ATOM 1960 O O . VAL A 1 261 ? -0.525 -3.173 8.919 1.00 89.88 261 VAL A O 1
ATOM 1963 N N . GLY A 1 262 ? -0.615 -1.199 7.860 1.00 92.25 262 GLY A N 1
ATOM 1964 C CA . GLY A 1 262 ? -2.017 -0.934 8.111 1.00 92.25 262 GLY A CA 1
ATOM 1965 C C . GLY A 1 262 ? -2.951 -1.843 7.320 1.00 92.25 262 GLY A C 1
ATOM 1966 O O . GLY A 1 262 ? -2.632 -2.335 6.237 1.00 92.25 262 GLY A O 1
ATOM 1967 N N . LEU A 1 263 ? -4.142 -2.018 7.879 1.00 95.50 263 LEU A N 1
ATOM 1968 C CA . LEU A 1 263 ? -5.236 -2.777 7.290 1.00 95.50 263 LEU A CA 1
ATOM 1969 C C . LEU A 1 263 ? -6.534 -1.998 7.458 1.00 95.50 263 LEU A C 1
ATOM 1971 O O . LEU A 1 263 ? -6.749 -1.333 8.470 1.00 95.50 263 LEU A O 1
ATOM 1975 N N . THR A 1 264 ? -7.422 -2.113 6.482 1.00 96.00 264 THR A N 1
ATOM 1976 C CA . THR A 1 264 ? -8.761 -1.535 6.535 1.00 96.00 264 THR A CA 1
ATOM 1977 C C . THR A 1 264 ? -9.785 -2.631 6.315 1.00 96.00 264 THR A C 1
ATOM 1979 O O . THR A 1 264 ? -9.784 -3.292 5.282 1.00 96.00 264 THR A O 1
ATOM 1982 N N . LEU A 1 265 ? -10.677 -2.820 7.279 1.00 95.25 265 LEU A N 1
ATOM 1983 C CA . LEU A 1 265 ? -11.789 -3.752 7.178 1.00 95.25 265 LEU A CA 1
ATOM 1984 C C . LEU A 1 265 ? -13.081 -2.998 6.869 1.00 95.25 265 LEU A C 1
ATOM 1986 O O . LEU A 1 265 ? -13.444 -2.045 7.559 1.00 95.25 265 LEU A O 1
ATOM 1990 N N . TYR A 1 266 ? -13.801 -3.488 5.867 1.00 93.88 266 TYR A N 1
ATOM 1991 C CA . TYR A 1 266 ? -15.130 -3.029 5.491 1.00 93.88 266 TYR A CA 1
ATOM 1992 C C . TYR A 1 266 ? -16.163 -4.078 5.887 1.00 93.88 266 TYR A C 1
ATOM 1994 O O . TYR A 1 266 ? -16.151 -5.199 5.375 1.00 93.88 266 TYR A O 1
ATOM 2002 N N . SER A 1 267 ? -17.069 -3.707 6.788 1.00 92.31 267 SER A N 1
ATOM 2003 C CA . SER A 1 267 ? -18.124 -4.584 7.291 1.00 92.31 267 SER A CA 1
ATOM 2004 C C . SER A 1 267 ? -19.483 -3.892 7.292 1.00 92.31 267 SER A C 1
ATOM 2006 O O . SER A 1 267 ? -19.602 -2.667 7.273 1.00 92.31 267 SER A O 1
ATOM 2008 N N . ARG A 1 268 ? -20.546 -4.695 7.321 1.00 89.69 268 ARG A N 1
ATOM 2009 C CA . ARG A 1 268 ? -21.920 -4.207 7.495 1.00 89.69 268 ARG A CA 1
ATOM 2010 C C . ARG A 1 268 ? -22.291 -4.036 8.965 1.00 89.69 268 ARG A C 1
ATOM 2012 O O . ARG A 1 268 ? -23.289 -3.388 9.268 1.00 89.69 268 ARG A O 1
ATOM 2019 N N . ARG A 1 269 ? -21.529 -4.651 9.870 1.00 91.56 269 ARG A N 1
ATOM 2020 C CA . ARG A 1 269 ? -21.828 -4.658 11.296 1.00 91.56 269 ARG A CA 1
ATOM 2021 C C . ARG A 1 269 ? -20.985 -3.608 12.004 1.00 91.56 269 ARG A C 1
ATOM 2023 O O . ARG A 1 269 ? -19.776 -3.555 11.826 1.00 91.56 269 ARG A O 1
ATOM 2030 N N . TRP A 1 270 ? -21.665 -2.791 12.799 1.00 92.75 270 TRP A N 1
ATOM 2031 C CA . TRP A 1 270 ? -21.055 -1.902 13.776 1.00 92.75 270 TRP A CA 1
ATOM 2032 C C . TRP A 1 270 ? -20.861 -2.672 15.081 1.00 92.75 270 TRP A C 1
ATOM 2034 O O . TRP A 1 270 ? -21.756 -3.414 15.489 1.00 92.75 270 TRP A O 1
ATOM 2044 N N . LEU A 1 271 ? -19.706 -2.496 15.711 1.00 94.62 271 LEU A N 1
ATOM 2045 C CA . LEU A 1 271 ? -19.465 -2.908 17.088 1.00 94.62 271 LEU A CA 1
ATOM 2046 C C . LEU A 1 271 ? -19.466 -1.647 17.927 1.00 94.62 271 LEU A C 1
ATOM 2048 O O . LEU A 1 271 ? -18.950 -0.622 17.488 1.00 94.62 271 LEU A O 1
ATOM 2052 N N . ASP A 1 272 ? -20.034 -1.718 19.119 1.00 93.38 272 ASP A N 1
ATOM 2053 C CA . ASP A 1 272 ? -19.899 -0.613 20.054 1.00 93.38 272 ASP A CA 1
ATOM 2054 C C . ASP A 1 272 ? -18.470 -0.563 20.632 1.00 93.38 272 ASP A C 1
ATOM 2056 O O . ASP A 1 272 ? -17.750 -1.570 20.608 1.00 93.38 272 ASP A O 1
ATOM 2060 N N . PRO A 1 273 ? -18.018 0.598 21.148 1.00 93.50 273 PRO A N 1
ATOM 2061 C CA . PRO A 1 273 ? -16.660 0.748 21.671 1.00 93.50 273 PRO A CA 1
ATOM 2062 C C . PRO A 1 273 ? -16.287 -0.301 22.719 1.00 93.50 273 PRO A C 1
ATOM 2064 O O . PRO A 1 273 ? -15.189 -0.854 22.656 1.00 93.50 273 PRO A O 1
ATOM 2067 N N . ASP A 1 274 ? -17.210 -0.605 23.633 1.00 93.25 274 ASP A N 1
ATOM 2068 C CA . ASP A 1 274 ? -16.999 -1.582 24.701 1.00 93.25 274 ASP A CA 1
ATOM 2069 C C . ASP A 1 274 ? -16.892 -3.010 24.144 1.00 93.25 274 ASP A C 1
ATOM 2071 O O . ASP A 1 274 ? -15.993 -3.749 24.535 1.00 93.25 274 ASP A O 1
ATOM 2075 N N . GLU A 1 275 ? -17.721 -3.368 23.157 1.00 95.38 275 GLU A N 1
ATOM 2076 C CA . GLU A 1 275 ? -17.676 -4.68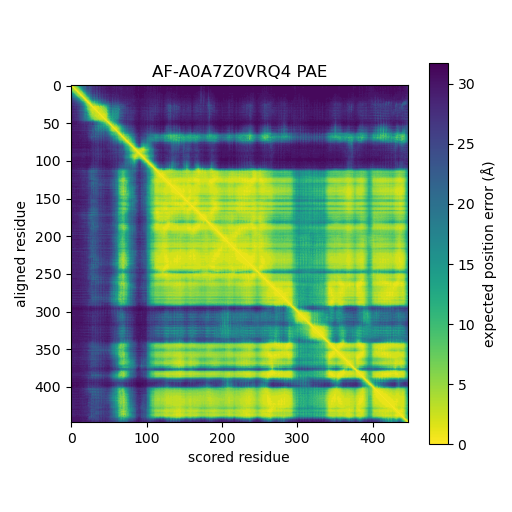3 22.501 1.00 95.38 275 GLU A CA 1
ATOM 2077 C C . GLU A 1 275 ? -16.356 -4.898 21.748 1.00 95.38 275 GLU A C 1
ATOM 2079 O O . GLU A 1 275 ? -15.727 -5.951 21.863 1.00 95.38 275 GLU A O 1
ATOM 2084 N N . LEU A 1 276 ? -15.904 -3.893 20.984 1.00 96.38 276 LEU A N 1
ATOM 2085 C CA . LEU A 1 276 ? -14.626 -3.980 20.275 1.00 96.38 276 LEU A CA 1
ATOM 2086 C C . LEU A 1 276 ? -13.445 -4.008 21.254 1.00 96.38 276 LEU A C 1
ATOM 2088 O O . LEU A 1 276 ? -12.466 -4.719 21.024 1.00 96.38 276 LEU A O 1
ATOM 2092 N N . MET A 1 277 ? -13.528 -3.245 22.344 1.00 95.19 277 MET A N 1
ATOM 2093 C CA . MET A 1 277 ? -12.509 -3.248 23.386 1.00 95.19 277 MET A CA 1
ATOM 2094 C C . MET A 1 277 ? -12.413 -4.622 24.050 1.00 95.19 277 MET A C 1
ATOM 2096 O O . MET A 1 277 ? -11.307 -5.142 24.150 1.00 95.19 277 MET A O 1
ATOM 2100 N N . GLU A 1 278 ? -13.535 -5.234 24.441 1.00 95.56 278 GLU A N 1
ATOM 2101 C CA . GLU A 1 278 ? -13.579 -6.594 24.997 1.00 95.56 278 GLU A CA 1
ATOM 2102 C C . GLU A 1 278 ? -12.997 -7.630 24.026 1.00 95.56 278 GLU A C 1
ATOM 2104 O O . GLU A 1 278 ? -12.177 -8.459 24.430 1.00 95.56 278 GLU A O 1
ATOM 2109 N N . LEU A 1 279 ? -13.354 -7.541 22.740 1.00 96.00 279 LEU A N 1
ATOM 2110 C CA . LEU A 1 279 ? -12.828 -8.412 21.688 1.00 96.00 279 LEU A CA 1
ATOM 2111 C C . LEU A 1 279 ? -11.300 -8.314 21.575 1.00 96.00 279 LEU A C 1
ATOM 2113 O O . LEU A 1 279 ? -10.608 -9.334 21.570 1.00 96.00 279 LEU A O 1
ATOM 2117 N N . LEU A 1 280 ? -10.765 -7.092 21.501 1.00 96.06 280 LEU A N 1
ATOM 2118 C CA . LEU A 1 280 ? -9.324 -6.866 21.379 1.00 96.06 280 LEU A CA 1
ATOM 2119 C C . LEU A 1 280 ? -8.574 -7.184 22.675 1.00 96.06 280 LEU A C 1
ATOM 2121 O O . LEU A 1 280 ? -7.423 -7.606 22.607 1.00 96.06 280 LEU A O 1
ATOM 2125 N N . HIS A 1 281 ? -9.201 -7.041 23.846 1.00 94.69 281 HIS A N 1
ATOM 2126 C CA . HIS A 1 281 ? -8.555 -7.266 25.144 1.00 94.69 281 HIS A CA 1
ATOM 2127 C C . HIS A 1 281 ? -8.024 -8.695 25.320 1.00 94.69 281 HIS A C 1
ATOM 2129 O O . HIS A 1 281 ? -7.082 -8.906 26.085 1.00 94.69 281 HIS A O 1
ATOM 2135 N N . ARG A 1 282 ? -8.600 -9.664 24.593 1.00 90.69 282 ARG A N 1
ATOM 2136 C CA . ARG A 1 282 ? -8.159 -11.065 24.571 1.00 90.69 282 ARG A CA 1
ATOM 2137 C C . ARG A 1 282 ? -6.676 -11.198 24.219 1.00 90.69 282 ARG A C 1
ATOM 2139 O O . ARG A 1 282 ? -5.942 -11.899 24.912 1.00 90.69 282 ARG A O 1
ATOM 2146 N N . ASP A 1 283 ? -6.250 -10.487 23.177 1.00 93.38 283 ASP A N 1
ATOM 2147 C CA . ASP A 1 283 ? -4.891 -10.567 22.632 1.00 93.38 283 ASP A CA 1
ATOM 2148 C C . ASP A 1 283 ? -4.085 -9.285 22.930 1.00 93.38 283 ASP A C 1
ATOM 2150 O O . ASP A 1 283 ? -2.854 -9.313 22.962 1.00 93.38 283 ASP A O 1
ATOM 2154 N N . PHE A 1 284 ? -4.770 -8.178 23.240 1.00 95.75 284 PHE A N 1
ATOM 2155 C CA . PHE A 1 284 ? -4.204 -6.861 23.539 1.00 95.75 284 PHE A CA 1
ATOM 2156 C C . PHE A 1 284 ? -4.722 -6.313 24.885 1.00 95.75 284 PHE A C 1
ATOM 2158 O O . PHE A 1 284 ? -5.507 -5.364 24.907 1.00 95.75 284 PHE A O 1
ATOM 2165 N N . PRO A 1 285 ? -4.252 -6.827 26.040 1.00 92.44 285 PRO A N 1
ATOM 2166 C CA . PRO A 1 285 ? -4.800 -6.482 27.362 1.00 92.44 285 PRO A CA 1
ATOM 2167 C C . PRO A 1 285 ? -4.625 -5.019 27.792 1.00 92.44 285 PRO A C 1
ATOM 2169 O O . PRO A 1 285 ? -5.144 -4.593 28.819 1.00 92.44 285 PRO A O 1
ATOM 2172 N N . THR A 1 286 ? -3.839 -4.232 27.058 1.00 92.06 286 THR A N 1
ATOM 2173 C CA . THR A 1 286 ? -3.642 -2.803 27.336 1.00 92.06 286 THR A CA 1
ATOM 2174 C C . THR A 1 286 ? -4.312 -1.909 26.299 1.00 92.06 286 THR A C 1
ATOM 2176 O O . THR A 1 286 ? -3.949 -0.737 26.206 1.00 92.06 286 THR A O 1
ATOM 2179 N N . VAL A 1 287 ? -5.249 -2.447 25.508 1.00 94.50 287 VAL A N 1
ATOM 2180 C CA . VAL A 1 287 ? -6.111 -1.642 24.638 1.00 94.50 287 VAL A CA 1
ATOM 2181 C C . VAL A 1 287 ? -6.883 -0.620 25.471 1.00 94.50 287 VAL A C 1
ATOM 2183 O O . VAL A 1 287 ? -7.356 -0.918 26.570 1.00 94.50 287 VAL A O 1
ATOM 2186 N N . VAL A 1 288 ? -6.971 0.603 24.963 1.00 92.81 288 VAL A N 1
ATOM 2187 C CA . VAL A 1 288 ? -7.671 1.715 25.606 1.00 92.81 288 VAL A CA 1
ATOM 2188 C C . VAL A 1 288 ? -8.443 2.523 24.580 1.00 92.81 288 VAL A C 1
ATOM 2190 O O . VAL A 1 288 ? -8.058 2.612 23.415 1.00 92.81 288 VAL A O 1
ATOM 2193 N N . ASP A 1 289 ? -9.508 3.175 25.026 1.00 91.38 289 ASP A N 1
ATOM 2194 C CA . ASP A 1 289 ? -10.172 4.190 24.222 1.00 91.38 289 ASP A CA 1
ATOM 2195 C C . ASP A 1 289 ? -9.269 5.426 24.081 1.00 91.38 289 ASP A C 1
ATOM 2197 O O . ASP A 1 289 ? -8.705 5.938 25.056 1.00 91.38 289 ASP A O 1
ATOM 2201 N N . SER A 1 290 ? -9.135 5.932 22.854 1.00 88.19 290 SER A N 1
ATOM 2202 C CA . SER A 1 290 ? -8.341 7.126 22.549 1.00 88.19 290 SER A CA 1
ATOM 2203 C C . SER A 1 290 ? -8.763 8.358 23.359 1.00 88.19 290 SER A C 1
ATOM 2205 O O . SER A 1 290 ? -7.923 9.201 23.690 1.00 88.19 290 SER A O 1
ATOM 2207 N N . ARG A 1 291 ? -10.037 8.445 23.761 1.00 83.62 291 ARG A N 1
ATOM 2208 C CA . ARG A 1 291 ? -10.579 9.513 24.613 1.00 83.62 291 ARG A CA 1
ATOM 2209 C C . ARG A 1 291 ? -9.958 9.507 26.012 1.00 83.62 291 ARG A C 1
ATOM 2211 O O . ARG A 1 291 ? -9.861 10.558 26.645 1.00 83.62 291 ARG A O 1
ATOM 2218 N N . GLU A 1 292 ? -9.474 8.359 26.484 1.00 80.56 292 GLU A N 1
ATOM 2219 C CA . GLU A 1 292 ? -8.823 8.231 27.791 1.00 80.56 292 GLU A CA 1
ATOM 2220 C C . GLU A 1 292 ? -7.329 8.583 27.766 1.00 80.56 292 GLU A C 1
ATOM 2222 O O . GLU A 1 292 ? -6.743 8.884 28.813 1.00 80.56 292 GLU A O 1
ATOM 2227 N N . LEU A 1 293 ? -6.689 8.600 26.591 1.00 72.44 293 LEU A N 1
ATOM 2228 C CA . LEU A 1 293 ? -5.255 8.896 26.468 1.00 72.44 293 LEU A CA 1
ATOM 2229 C C . LEU A 1 293 ? -4.913 10.308 26.960 1.00 72.44 293 LEU A C 1
ATOM 2231 O O . LEU A 1 293 ? -3.900 10.501 27.641 1.00 72.44 293 LEU A O 1
ATOM 2235 N N . GLY A 1 294 ? -5.795 11.279 26.694 1.00 53.72 294 GLY A N 1
ATOM 2236 C CA . GLY A 1 294 ? -5.657 12.660 27.168 1.00 53.72 294 GLY A CA 1
ATOM 2237 C C . GLY A 1 294 ? -5.656 12.793 28.697 1.00 53.72 294 GLY A C 1
ATOM 2238 O O . GLY A 1 294 ? -5.078 13.740 29.228 1.00 53.72 294 GLY A O 1
ATOM 2239 N N . VAL A 1 295 ? -6.241 11.823 29.408 1.00 51.31 295 VAL A N 1
ATOM 2240 C CA . VAL A 1 295 ? -6.267 11.771 30.879 1.00 51.31 295 VAL A CA 1
ATOM 2241 C C . VAL A 1 295 ? -5.014 11.080 31.435 1.00 51.31 295 VAL A C 1
ATOM 2243 O O . VAL A 1 295 ? -4.578 11.394 32.542 1.00 51.31 295 VAL A O 1
ATOM 2246 N N . ARG A 1 296 ? -4.395 10.163 30.674 1.00 44.97 296 ARG A N 1
ATOM 2247 C CA . ARG A 1 296 ? -3.328 9.278 31.175 1.00 44.97 296 ARG A CA 1
ATOM 2248 C C . ARG A 1 296 ? -1.895 9.743 30.912 1.00 44.97 296 ARG A C 1
ATOM 2250 O O . ARG A 1 296 ? -1.012 9.350 31.673 1.00 44.97 296 ARG A O 1
ATOM 2257 N N . GLN A 1 297 ? -1.615 10.557 29.889 1.00 46.78 297 GLN A N 1
ATOM 2258 C CA . GLN A 1 297 ? -0.223 10.861 29.518 1.00 46.78 297 GLN A CA 1
ATOM 2259 C C . GLN A 1 297 ? 0.053 12.330 29.176 1.00 46.78 297 GLN A C 1
ATOM 2261 O O . GLN A 1 297 ? 0.272 12.697 28.026 1.00 46.78 297 GLN A O 1
ATOM 2266 N N . GLN A 1 298 ? 0.256 13.161 30.199 1.00 46.25 298 GLN A N 1
ATOM 2267 C CA . GLN A 1 298 ? 1.260 14.222 30.075 1.00 46.25 298 GLN A CA 1
ATOM 2268 C C . GLN A 1 298 ? 2.626 13.648 30.453 1.00 46.25 298 GLN A C 1
ATOM 2270 O O . GLN A 1 298 ? 3.154 13.893 31.540 1.00 46.25 298 GLN A O 1
ATOM 2275 N N . ARG A 1 299 ? 3.217 12.851 29.552 1.00 56.19 299 ARG A N 1
ATOM 2276 C CA . ARG A 1 299 ? 4.630 12.490 29.692 1.00 56.19 299 ARG A CA 1
ATOM 2277 C C . ARG A 1 299 ? 5.434 13.787 29.671 1.00 56.19 299 ARG A C 1
ATOM 2279 O O . ARG A 1 299 ? 5.341 14.560 28.719 1.00 56.19 299 ARG A O 1
ATOM 2286 N N . ARG A 1 300 ? 6.243 14.036 30.706 1.00 58.94 300 ARG A N 1
ATOM 2287 C CA . ARG A 1 300 ? 7.186 15.161 30.680 1.00 58.94 300 ARG A CA 1
ATOM 2288 C C . ARG A 1 300 ? 8.160 14.932 29.527 1.00 58.94 300 ARG A C 1
ATOM 2290 O O . ARG A 1 300 ? 8.940 13.981 29.556 1.00 58.94 300 ARG A O 1
ATOM 2297 N N . LEU A 1 301 ? 8.077 15.782 28.506 1.00 62.69 301 LEU A N 1
ATOM 2298 C CA . LEU A 1 301 ? 9.033 15.801 27.404 1.00 62.69 301 LEU A CA 1
ATOM 2299 C C . LEU A 1 301 ? 10.436 16.022 27.971 1.00 62.69 301 LEU A C 1
ATOM 2301 O O . LEU A 1 301 ? 10.635 16.835 28.877 1.00 62.69 301 LEU A O 1
ATOM 2305 N N . THR A 1 302 ? 11.414 15.291 27.447 1.00 73.31 302 THR A N 1
ATOM 2306 C CA . THR A 1 302 ? 12.813 15.533 27.811 1.00 73.31 302 THR A CA 1
ATOM 2307 C C . THR A 1 302 ? 13.272 16.883 27.259 1.00 73.31 302 THR A C 1
ATOM 2309 O O . THR A 1 302 ? 12.748 17.363 26.254 1.00 73.31 302 THR A O 1
ATOM 2312 N N . GLN A 1 303 ? 14.288 17.497 27.871 1.00 74.75 303 GLN A N 1
ATOM 2313 C CA . GLN A 1 303 ? 14.815 18.783 27.398 1.00 74.75 303 GLN A CA 1
ATOM 2314 C C . GLN A 1 303 ? 15.252 18.729 25.922 1.00 74.75 303 GLN A C 1
ATOM 2316 O O . GLN A 1 303 ? 14.956 19.647 25.163 1.00 74.75 303 GLN A O 1
ATOM 2321 N N . ARG A 1 304 ? 15.840 17.606 25.486 1.00 71.62 304 ARG A N 1
ATOM 2322 C CA . ARG A 1 304 ? 16.196 17.367 24.078 1.00 71.62 304 ARG A CA 1
ATOM 2323 C C . ARG A 1 304 ? 14.983 17.337 23.148 1.00 71.62 304 ARG A C 1
ATOM 2325 O O . ARG A 1 304 ? 15.056 17.856 22.043 1.00 71.62 304 ARG A O 1
ATOM 2332 N N . GLU A 1 305 ? 13.873 16.739 23.575 1.00 68.19 305 GLU A N 1
ATOM 2333 C CA . GLU A 1 305 ? 12.633 16.701 22.784 1.00 68.19 305 GLU A CA 1
ATOM 2334 C C . GLU A 1 305 ? 11.988 18.088 22.689 1.00 68.19 305 GLU A C 1
ATOM 2336 O O . GLU A 1 305 ? 11.493 18.457 21.629 1.00 68.19 305 GLU A O 1
ATOM 2341 N N . VAL A 1 306 ? 12.048 18.885 23.761 1.00 75.31 306 VAL A N 1
ATOM 2342 C CA . VAL A 1 306 ? 11.581 20.281 23.750 1.00 75.31 306 VAL A CA 1
ATOM 2343 C C . VAL A 1 306 ? 12.434 21.140 22.814 1.00 75.31 306 VAL A C 1
ATOM 2345 O O . VAL A 1 306 ? 11.897 21.945 22.055 1.00 75.31 306 VAL A O 1
ATOM 2348 N N . GLU A 1 307 ? 13.756 20.969 22.842 1.00 74.88 307 GLU A N 1
ATOM 2349 C CA . GLU A 1 307 ? 14.684 21.661 21.942 1.00 74.88 307 GLU A CA 1
ATOM 2350 C C . GLU A 1 307 ? 14.470 21.244 20.477 1.00 74.88 307 GLU A C 1
ATOM 2352 O O . GLU A 1 307 ? 14.400 22.112 19.609 1.00 74.88 307 GLU A O 1
ATOM 2357 N N . ALA A 1 308 ? 14.264 19.951 20.202 1.00 69.44 308 ALA A N 1
ATOM 2358 C CA . ALA A 1 308 ? 13.953 19.446 18.863 1.00 69.44 308 ALA A CA 1
ATOM 2359 C C . ALA A 1 308 ? 12.602 19.963 18.340 1.00 69.44 308 ALA A C 1
ATOM 2361 O O . ALA A 1 308 ? 12.525 20.445 17.212 1.00 69.44 308 ALA A O 1
ATOM 2362 N N . ALA A 1 309 ? 11.552 19.940 19.167 1.00 68.88 309 ALA A N 1
ATOM 2363 C CA . ALA A 1 309 ? 10.246 20.488 18.804 1.00 68.88 309 ALA A CA 1
ATOM 2364 C C . ALA A 1 309 ? 10.327 21.993 18.504 1.00 68.88 309 ALA A C 1
ATOM 2366 O O . ALA A 1 309 ? 9.749 22.462 17.525 1.00 68.88 309 ALA A O 1
ATOM 2367 N N . ARG A 1 310 ? 11.104 22.752 19.293 1.00 72.00 310 ARG A N 1
ATOM 2368 C CA . ARG A 1 310 ? 11.374 24.172 19.017 1.00 72.00 310 ARG A CA 1
ATOM 2369 C C . ARG A 1 310 ? 12.147 24.372 17.716 1.00 72.00 310 ARG A C 1
ATOM 2371 O O . ARG A 1 310 ? 11.811 25.290 16.976 1.00 72.00 310 ARG A O 1
ATOM 2378 N N . ALA A 1 311 ? 13.135 23.528 17.421 1.00 71.19 311 ALA A N 1
ATOM 2379 C CA . ALA A 1 311 ? 13.896 23.595 16.174 1.00 71.19 311 ALA A CA 1
ATOM 2380 C C . ALA A 1 311 ? 12.998 23.348 14.946 1.00 71.19 311 ALA A C 1
ATOM 2382 O O . ALA A 1 311 ? 13.043 24.120 13.984 1.00 71.19 311 ALA A O 1
ATOM 2383 N N . ILE A 1 312 ? 12.115 22.344 15.009 1.00 66.44 312 ILE A N 1
ATOM 2384 C CA . ILE A 1 312 ? 11.099 22.072 13.976 1.00 66.44 312 ILE A CA 1
ATOM 2385 C C . ILE A 1 312 ? 10.170 23.281 13.823 1.00 66.44 312 ILE A C 1
ATOM 2387 O O . ILE A 1 312 ? 9.951 23.778 12.721 1.00 66.44 312 ILE A O 1
ATOM 2391 N N . GLN A 1 313 ? 9.682 23.824 14.936 1.00 66.88 313 GLN A N 1
ATOM 2392 C CA . GLN A 1 313 ? 8.779 24.969 14.909 1.00 66.88 313 GLN A CA 1
ATOM 2393 C C . GLN A 1 313 ? 9.445 26.239 14.358 1.00 66.88 313 GLN A C 1
ATOM 2395 O O . GLN A 1 313 ? 8.786 27.021 13.683 1.00 66.88 313 GLN A O 1
ATOM 2400 N N . SER A 1 314 ? 10.747 26.427 14.596 1.00 68.25 314 SER A N 1
ATOM 2401 C CA . SER A 1 314 ? 11.518 27.555 14.055 1.00 68.25 314 SER A CA 1
ATOM 2402 C C . SER A 1 314 ? 11.898 27.412 12.579 1.00 68.25 314 SER A C 1
ATOM 2404 O O . SER A 1 314 ? 12.115 28.421 11.914 1.00 68.25 314 SER A O 1
ATOM 2406 N N . SER A 1 315 ? 11.990 26.180 12.069 1.00 61.81 315 SER A N 1
ATOM 2407 C CA . SER A 1 315 ? 12.292 25.887 10.658 1.00 61.81 315 SER A CA 1
ATOM 2408 C C . SER A 1 315 ? 11.034 25.763 9.796 1.00 61.81 315 SER A C 1
ATOM 2410 O O . SER A 1 315 ? 11.120 25.820 8.571 1.00 61.81 315 SER A O 1
ATOM 2412 N N . THR A 1 316 ? 9.859 25.647 10.420 1.00 65.69 316 THR A N 1
ATOM 2413 C CA . THR A 1 316 ? 8.572 25.680 9.725 1.00 65.69 316 THR A CA 1
ATOM 2414 C C . THR A 1 316 ? 8.285 27.117 9.273 1.00 65.69 316 THR A C 1
ATOM 2416 O O . THR A 1 316 ? 8.272 28.018 10.118 1.00 65.69 316 THR A O 1
ATOM 2419 N N . PRO A 1 317 ? 8.038 27.371 7.972 1.00 73.50 317 PRO A N 1
ATOM 2420 C CA . PRO A 1 317 ? 7.653 28.694 7.492 1.00 73.50 317 PRO A CA 1
ATOM 2421 C C . PRO A 1 317 ? 6.469 29.233 8.293 1.00 73.50 317 PRO A C 1
ATOM 2423 O O . PRO A 1 317 ? 5.519 28.496 8.568 1.00 73.50 317 PRO A O 1
ATOM 2426 N N . ALA A 1 318 ? 6.517 30.515 8.664 1.00 74.44 318 ALA A N 1
ATOM 2427 C CA . ALA A 1 318 ? 5.419 31.138 9.388 1.00 74.44 318 ALA A CA 1
ATOM 2428 C C . ALA A 1 318 ? 4.118 30.955 8.594 1.00 74.44 318 ALA A C 1
ATOM 2430 O O . ALA A 1 318 ? 4.020 31.354 7.429 1.00 74.44 318 ALA A O 1
ATOM 2431 N N . LEU A 1 319 ? 3.131 30.320 9.229 1.00 71.69 319 LEU A N 1
ATOM 2432 C CA . LEU A 1 319 ? 1.799 30.181 8.665 1.00 71.69 319 LEU A CA 1
ATOM 2433 C C . LEU A 1 319 ? 1.274 31.585 8.349 1.00 71.69 319 LEU A C 1
ATOM 2435 O O . LEU A 1 319 ? 1.434 32.496 9.164 1.00 71.69 319 LEU A O 1
ATOM 2439 N N . ARG A 1 320 ? 0.669 31.778 7.172 1.00 81.81 320 ARG A N 1
ATOM 2440 C CA . ARG A 1 320 ? 0.078 33.079 6.850 1.00 81.81 320 ARG A CA 1
ATOM 2441 C C . ARG A 1 320 ? -0.943 33.454 7.931 1.00 81.81 320 ARG A C 1
ATOM 2443 O O . ARG A 1 320 ? -1.696 32.601 8.406 1.00 81.81 320 ARG A O 1
ATOM 2450 N N . GLU A 1 321 ? -0.933 34.723 8.328 1.00 83.00 321 GLU A N 1
ATOM 2451 C CA . GLU A 1 321 ? -1.719 35.234 9.458 1.00 83.00 321 GLU A CA 1
ATOM 2452 C C . GLU A 1 321 ? -3.224 34.959 9.296 1.00 83.00 321 GLU A C 1
ATOM 2454 O O . GLU A 1 321 ? -3.907 34.640 10.264 1.00 83.00 321 GLU A O 1
ATOM 2459 N N . ASP A 1 322 ? -3.736 34.993 8.064 1.00 80.62 322 ASP A N 1
ATOM 2460 C CA . ASP A 1 322 ? -5.120 34.646 7.730 1.00 80.62 322 ASP A CA 1
ATOM 2461 C C . ASP A 1 322 ? -5.460 33.183 8.064 1.00 80.62 322 ASP A C 1
ATOM 2463 O O . ASP A 1 322 ? -6.496 32.907 8.674 1.00 80.62 322 ASP A O 1
ATOM 2467 N N . ILE A 1 323 ? -4.573 32.241 7.733 1.00 82.50 323 ILE A N 1
ATOM 2468 C CA . ILE A 1 323 ? -4.742 30.818 8.052 1.00 82.50 323 ILE A CA 1
ATOM 2469 C C . ILE A 1 323 ? -4.602 30.596 9.562 1.00 82.50 323 ILE A C 1
ATOM 2471 O O . ILE A 1 323 ? -5.383 29.845 10.146 1.00 82.50 323 ILE A O 1
ATOM 2475 N N . ALA A 1 324 ? -3.653 31.271 10.217 1.00 82.81 324 ALA A N 1
ATOM 2476 C CA . ALA A 1 324 ? -3.461 31.179 11.664 1.00 82.81 324 ALA A CA 1
ATOM 2477 C C . ALA A 1 324 ? -4.694 31.674 12.440 1.00 82.81 324 ALA A C 1
ATOM 2479 O O . ALA A 1 324 ? -5.160 31.008 13.371 1.00 82.81 324 ALA A O 1
ATOM 2480 N N . GLN A 1 325 ? -5.263 32.811 12.029 1.00 85.12 325 GLN A N 1
ATOM 2481 C CA . GLN A 1 325 ? -6.489 33.360 12.605 1.00 85.12 325 GLN A CA 1
ATOM 2482 C C . GLN A 1 325 ? -7.692 32.452 12.358 1.00 85.12 325 GLN A C 1
ATOM 2484 O O . GLN A 1 325 ? -8.473 32.218 13.285 1.00 85.12 325 GLN A O 1
ATOM 2489 N N . ARG A 1 326 ? -7.818 31.892 11.148 1.00 87.06 326 ARG A N 1
ATOM 2490 C CA . ARG A 1 326 ? -8.871 30.924 10.824 1.00 87.06 326 ARG A CA 1
ATOM 2491 C C . ARG A 1 326 ? -8.770 29.681 11.703 1.00 87.06 326 ARG A C 1
ATOM 2493 O O . ARG A 1 326 ? -9.739 29.343 12.366 1.00 87.06 326 ARG A O 1
ATOM 2500 N N . LEU A 1 327 ? -7.581 29.093 11.832 1.00 84.38 327 LEU A N 1
ATOM 2501 C CA . LEU A 1 327 ? -7.362 27.919 12.679 1.00 84.38 327 LEU A CA 1
ATOM 2502 C C . LEU A 1 327 ? -7.676 28.199 14.157 1.00 84.38 327 LEU A C 1
ATOM 2504 O O . LEU A 1 327 ? -8.228 27.349 14.853 1.00 84.38 327 LEU A O 1
ATOM 2508 N N . LYS A 1 328 ? -7.341 29.396 14.656 1.00 84.19 328 LYS A N 1
ATOM 2509 C CA . LYS A 1 328 ? -7.667 29.815 16.028 1.00 84.19 328 LYS A CA 1
ATOM 2510 C C . LYS A 1 328 ? -9.177 29.950 16.237 1.00 84.19 328 LYS A C 1
ATOM 2512 O O . LYS A 1 328 ? -9.676 29.518 17.275 1.00 84.19 328 LYS A O 1
ATOM 2517 N N . ARG A 1 329 ? -9.887 30.541 15.271 1.00 86.12 329 ARG A N 1
ATOM 2518 C CA . ARG A 1 329 ? -11.350 30.654 15.287 1.00 86.12 329 ARG A CA 1
ATOM 2519 C C . ARG A 1 329 ? -12.004 29.276 15.238 1.00 86.12 329 ARG A C 1
ATOM 2521 O O . ARG A 1 329 ? -12.821 28.992 16.105 1.00 86.12 329 ARG A O 1
ATOM 2528 N N . ASP A 1 330 ? -11.586 28.427 14.305 1.00 81.50 330 ASP A N 1
ATOM 2529 C CA . ASP A 1 330 ? -12.122 27.076 14.124 1.00 81.50 330 ASP A CA 1
ATOM 2530 C C . ASP A 1 330 ? -11.917 26.232 15.396 1.00 81.50 330 ASP A C 1
ATOM 2532 O O . ASP A 1 330 ? -12.836 25.552 15.841 1.00 81.50 330 ASP A O 1
ATOM 2536 N N . ARG A 1 331 ? -10.754 26.344 16.060 1.00 79.75 331 ARG A N 1
ATOM 2537 C CA . ARG A 1 331 ? -10.503 25.703 17.367 1.00 79.75 331 ARG A CA 1
ATOM 2538 C C . ARG A 1 331 ? -11.414 26.223 18.478 1.00 79.75 331 ARG A C 1
ATOM 2540 O O . ARG A 1 331 ? -11.889 25.430 19.284 1.00 79.75 331 ARG A O 1
ATOM 2547 N N . ALA A 1 332 ? -11.625 27.537 18.556 1.00 81.25 332 ALA A N 1
ATOM 2548 C CA . ALA A 1 332 ? -12.501 28.129 19.565 1.00 81.25 332 ALA A CA 1
ATOM 2549 C C . ALA A 1 332 ? -13.964 27.711 19.350 1.00 81.25 332 ALA A C 1
ATOM 2551 O O . ALA A 1 332 ? -14.653 27.377 20.308 1.00 81.25 332 ALA A O 1
ATOM 2552 N N . GLU A 1 333 ? -14.413 27.671 18.095 1.00 79.50 333 GLU A N 1
ATOM 2553 C CA . GLU A 1 333 ? -15.747 27.204 17.721 1.00 79.50 333 GLU A CA 1
ATOM 2554 C C . GLU A 1 333 ? -15.922 25.712 18.043 1.00 79.50 333 GLU A C 1
ATOM 2556 O O . GLU A 1 333 ? -16.872 25.343 18.736 1.00 79.50 333 GLU A O 1
ATOM 2561 N N . ALA A 1 334 ? -14.958 24.870 17.653 1.00 73.75 334 ALA A N 1
ATOM 2562 C CA . ALA A 1 334 ? -14.956 23.432 17.931 1.00 73.75 334 ALA A CA 1
ATOM 2563 C C . ALA A 1 334 ? -14.935 23.090 19.432 1.00 73.75 334 ALA A C 1
ATOM 2565 O O . ALA A 1 334 ? -15.450 22.044 19.819 1.00 73.75 334 ALA A O 1
ATOM 2566 N N . ALA A 1 335 ? -14.371 23.959 20.279 1.00 76.12 335 ALA A N 1
ATOM 2567 C CA . ALA A 1 335 ? -14.382 23.786 21.734 1.00 76.12 335 ALA A CA 1
ATOM 2568 C C . ALA A 1 335 ? -15.746 24.095 22.376 1.00 76.12 335 ALA A C 1
ATOM 2570 O O . ALA A 1 335 ? -16.012 23.655 23.491 1.00 76.12 335 ALA A O 1
ATOM 2571 N N . THR A 1 336 ? -16.592 24.881 21.703 1.00 79.25 336 THR A N 1
ATOM 2572 C CA . THR A 1 336 ? -17.916 25.293 22.212 1.00 79.25 336 THR A CA 1
ATOM 2573 C C . THR A 1 336 ? -19.074 24.484 21.638 1.00 79.25 336 THR A C 1
ATOM 2575 O O . THR A 1 336 ? -20.175 24.519 22.183 1.00 79.25 336 THR A O 1
ATOM 2578 N N . ARG A 1 337 ? -18.845 23.789 20.522 1.00 72.50 337 ARG A N 1
ATOM 2579 C CA . ARG A 1 337 ? -19.867 23.031 19.807 1.00 72.50 337 ARG A CA 1
ATOM 2580 C C . ARG A 1 337 ? -20.003 21.633 20.402 1.00 72.50 337 ARG A C 1
ATOM 2582 O O . ARG A 1 337 ? -18.999 21.000 20.713 1.00 72.50 337 ARG A O 1
ATOM 2589 N N . ASP A 1 338 ? -21.240 21.157 20.515 1.00 67.81 338 ASP A N 1
ATOM 2590 C CA . ASP A 1 338 ? -21.507 19.766 20.876 1.00 67.81 338 ASP A CA 1
ATOM 2591 C C . ASP A 1 338 ? -20.936 18.854 19.781 1.00 67.81 338 ASP A C 1
ATOM 2593 O O . ASP A 1 338 ? -21.265 19.008 18.597 1.00 67.81 338 ASP A O 1
ATOM 2597 N N . GLN A 1 339 ? -19.996 17.987 20.153 1.00 59.75 339 GLN A N 1
ATOM 2598 C CA . GLN A 1 339 ? -19.312 17.113 19.207 1.00 59.75 339 GLN A CA 1
ATOM 2599 C C . GLN A 1 339 ? -20.143 15.848 19.023 1.00 59.75 339 GLN A C 1
ATOM 2601 O O . GLN A 1 339 ? -20.160 14.972 19.884 1.00 59.75 339 GLN A O 1
ATOM 2606 N N . VAL A 1 340 ? -20.818 15.748 17.880 1.00 60.25 340 VAL A N 1
ATOM 2607 C CA . VAL A 1 340 ? -21.407 14.485 17.431 1.00 60.25 340 VAL A CA 1
ATOM 2608 C C . VAL A 1 340 ? -20.265 13.641 16.869 1.00 60.25 340 VAL A C 1
ATOM 2610 O O . VAL A 1 340 ? -19.655 14.005 15.866 1.00 60.25 340 VAL A O 1
ATOM 2613 N N . LEU A 1 341 ? -19.912 12.572 17.578 1.00 63.84 341 LEU A N 1
ATOM 2614 C CA . LEU A 1 341 ? -18.888 11.621 17.155 1.00 63.84 341 LEU A CA 1
ATOM 2615 C C . LEU A 1 341 ? -19.503 10.648 16.141 1.00 63.84 341 LEU A C 1
ATOM 2617 O O . LEU A 1 341 ? -20.302 9.795 16.514 1.00 63.84 341 LEU A O 1
ATOM 2621 N N . ASP A 1 342 ? -19.094 10.756 14.876 1.00 78.69 342 ASP A N 1
ATOM 2622 C CA . ASP A 1 342 ? -19.481 9.832 13.791 1.00 78.69 342 ASP A CA 1
ATOM 2623 C C . ASP A 1 342 ? -18.644 8.528 13.792 1.00 78.69 342 ASP A C 1
ATOM 2625 O O . ASP A 1 342 ? -18.684 7.729 12.852 1.00 78.69 342 ASP A O 1
ATOM 2629 N N . GLY A 1 343 ? -17.840 8.333 14.842 1.00 90.38 343 GLY A N 1
ATOM 2630 C CA . GLY A 1 343 ? -16.838 7.284 14.961 1.00 90.38 343 GLY A CA 1
ATOM 2631 C C . GLY A 1 343 ? -16.186 7.238 16.338 1.00 90.38 343 GLY A C 1
ATOM 2632 O O . GLY A 1 343 ? -16.335 8.155 17.149 1.00 90.38 343 GLY A O 1
ATOM 2633 N N . TYR A 1 344 ? -15.433 6.177 16.596 1.00 93.88 344 TYR A N 1
ATOM 2634 C CA . TYR A 1 344 ? -14.610 6.034 17.797 1.00 93.88 344 TYR A CA 1
ATOM 2635 C C . TYR A 1 344 ? -13.259 5.410 17.444 1.00 93.88 344 TYR A C 1
ATOM 2637 O O . TYR A 1 344 ? -13.070 4.887 16.349 1.00 93.88 344 TYR A O 1
ATOM 2645 N N . CYS A 1 345 ? -12.285 5.506 18.349 1.00 95.44 345 CYS A N 1
ATOM 2646 C CA . CYS A 1 345 ? -10.944 4.989 18.105 1.00 95.44 345 CYS A CA 1
ATOM 2647 C C . CYS A 1 345 ? -10.382 4.329 19.360 1.00 95.44 345 CYS A C 1
ATOM 2649 O O . CYS A 1 345 ? -10.385 4.934 20.438 1.00 95.44 345 CYS A O 1
ATOM 2651 N N . LEU A 1 346 ? -9.887 3.104 19.199 1.00 96.06 346 LEU A N 1
ATOM 2652 C CA . LEU A 1 346 ? -9.158 2.365 20.224 1.00 96.06 346 LEU A CA 1
ATOM 2653 C C . LEU A 1 346 ? -7.668 2.351 19.888 1.00 96.06 346 LEU A C 1
ATOM 2655 O O . LEU A 1 346 ? -7.290 2.297 18.721 1.00 96.06 346 LEU A O 1
ATOM 2659 N N . VAL A 1 347 ? -6.818 2.377 20.908 1.00 95.44 347 VAL A N 1
ATOM 2660 C CA . VAL A 1 347 ? -5.360 2.305 20.770 1.00 95.44 347 VAL A CA 1
ATOM 2661 C C . VAL A 1 347 ? -4.841 1.117 21.560 1.00 95.44 347 VAL A C 1
ATOM 2663 O O . VAL A 1 347 ? -5.192 0.936 22.724 1.00 95.44 347 VAL A O 1
ATOM 2666 N N . ALA A 1 348 ? -4.005 0.307 20.923 1.00 94.56 348 ALA A N 1
ATOM 2667 C CA . ALA A 1 348 ? -3.448 -0.918 21.479 1.00 94.56 348 ALA A CA 1
ATOM 2668 C C . ALA A 1 348 ? -1.946 -1.027 21.161 1.00 94.56 348 ALA A C 1
ATOM 2670 O O . ALA A 1 348 ? -1.466 -0.401 20.215 1.00 94.56 348 ALA A O 1
ATOM 2671 N N . PRO A 1 349 ? -1.172 -1.794 21.947 1.00 93.56 349 PRO A N 1
ATOM 2672 C CA . PRO A 1 349 ? 0.241 -2.016 21.664 1.00 93.56 349 PRO A CA 1
ATOM 2673 C C . PRO A 1 349 ? 0.424 -2.804 20.359 1.00 93.56 349 PRO A C 1
ATOM 2675 O O . PRO A 1 349 ? -0.351 -3.709 20.061 1.00 93.56 349 PRO A O 1
ATOM 2678 N N . ALA A 1 350 ? 1.481 -2.479 19.614 1.00 92.00 350 ALA A N 1
ATOM 2679 C CA . ALA A 1 350 ? 1.917 -3.197 18.419 1.00 92.00 350 ALA A CA 1
ATOM 2680 C C . ALA A 1 350 ? 3.427 -3.448 18.487 1.00 92.00 350 ALA A C 1
ATOM 2682 O O . ALA A 1 350 ? 4.217 -2.545 18.786 1.00 92.00 350 ALA A O 1
ATOM 2683 N N . GLY A 1 351 ? 3.855 -4.669 18.191 1.00 88.94 351 GLY A N 1
ATOM 2684 C CA . GLY A 1 351 ? 5.250 -5.056 18.301 1.00 88.94 351 GLY A CA 1
ATOM 2685 C C . GLY A 1 351 ? 5.778 -4.881 19.725 1.00 88.94 351 GLY A C 1
ATOM 2686 O O . GLY A 1 351 ? 5.193 -5.347 20.699 1.00 88.94 351 GLY A O 1
ATOM 2687 N N . ASN A 1 352 ? 6.930 -4.226 19.865 1.00 86.75 352 ASN A N 1
ATOM 2688 C CA . ASN A 1 352 ? 7.571 -4.026 21.167 1.00 86.75 352 ASN A CA 1
ATOM 2689 C C . ASN A 1 352 ? 7.566 -2.566 21.626 1.00 86.75 352 ASN A C 1
ATOM 2691 O O . ASN A 1 352 ? 7.741 -2.297 22.815 1.00 86.75 352 ASN A O 1
ATOM 2695 N N . ARG A 1 353 ? 7.509 -1.623 20.688 1.00 84.69 353 ARG A N 1
ATOM 2696 C CA . ARG A 1 353 ? 7.700 -0.183 20.920 1.00 84.69 353 ARG A CA 1
ATOM 2697 C C . ARG A 1 353 ? 6.741 0.672 20.100 1.00 84.69 353 ARG A C 1
ATOM 2699 O O . ARG A 1 353 ? 6.910 1.892 20.067 1.00 84.69 353 ARG A O 1
ATOM 2706 N N . SER A 1 354 ? 5.790 0.041 19.430 1.00 90.19 354 SER A N 1
ATOM 2707 C CA . SER A 1 354 ? 4.804 0.711 18.603 1.00 90.19 354 SER A CA 1
ATOM 2708 C C . SER A 1 354 ? 3.419 0.525 19.203 1.00 90.19 354 SER A C 1
ATOM 2710 O O . SER A 1 354 ? 3.210 -0.234 20.150 1.00 90.19 354 SER A O 1
ATOM 2712 N N . GLU A 1 355 ? 2.471 1.256 18.651 1.00 93.31 355 GLU A N 1
ATOM 2713 C CA . GLU A 1 355 ? 1.054 1.072 18.924 1.00 93.31 355 GLU A CA 1
ATOM 2714 C C . GLU A 1 355 ? 0.341 0.910 17.583 1.00 93.31 355 GLU A C 1
ATOM 2716 O O . GLU A 1 355 ? 0.921 1.160 16.522 1.00 93.31 355 GLU A O 1
ATOM 2721 N N . PHE A 1 356 ? -0.911 0.490 17.616 1.00 95.00 356 PHE A N 1
ATOM 2722 C CA . PHE A 1 356 ? -1.820 0.654 16.500 1.00 95.00 356 PHE A CA 1
ATOM 2723 C C . PHE A 1 356 ? -3.091 1.338 16.986 1.00 95.00 356 PHE A C 1
ATOM 2725 O O . PHE A 1 356 ? -3.523 1.142 18.124 1.00 95.00 356 PHE A O 1
ATOM 2732 N N . SER A 1 357 ? -3.687 2.154 16.125 1.00 95.69 357 SER A N 1
ATOM 2733 C CA . SER A 1 357 ? -5.027 2.691 16.342 1.00 95.69 357 SER A CA 1
ATOM 2734 C C . SER A 1 357 ? -6.024 1.953 15.468 1.00 95.69 357 SER A C 1
ATOM 2736 O O . SER A 1 357 ? -5.778 1.813 14.273 1.00 95.69 357 SER A O 1
ATOM 2738 N N . CYS A 1 358 ? -7.148 1.537 16.041 1.00 97.44 358 CYS A N 1
ATOM 2739 C CA . CYS A 1 358 ? -8.311 1.038 15.325 1.00 97.44 358 CYS A CA 1
ATOM 2740 C C . CYS A 1 358 ? -9.386 2.127 15.326 1.00 97.44 358 CYS A C 1
ATOM 2742 O O . CYS A 1 358 ? -10.046 2.352 16.340 1.00 97.44 358 CYS A O 1
ATOM 2744 N N . GLU A 1 359 ? -9.522 2.828 14.205 1.00 96.69 359 GLU A N 1
ATOM 2745 C CA . GLU A 1 359 ? -10.546 3.848 13.998 1.00 96.69 359 GLU A CA 1
ATOM 2746 C C . GLU A 1 359 ? -11.782 3.218 13.354 1.00 96.69 359 GLU A C 1
ATOM 2748 O O . GLU A 1 359 ? -11.687 2.615 12.287 1.00 96.69 359 GLU A O 1
ATOM 2753 N N . VAL A 1 360 ? -12.941 3.381 13.983 1.00 97.19 360 VAL A N 1
ATOM 2754 C CA . VAL A 1 360 ? -14.219 2.848 13.510 1.00 97.19 360 VAL A CA 1
ATOM 2755 C C . VAL A 1 360 ? -15.105 4.002 13.082 1.00 97.19 360 VAL A C 1
ATOM 2757 O O . VAL A 1 360 ? -15.413 4.890 13.876 1.00 97.19 360 VAL A O 1
ATOM 2760 N N . THR A 1 361 ? -15.497 4.003 11.812 1.00 94.94 361 THR A N 1
ATOM 2761 C CA . THR A 1 361 ? -16.284 5.081 11.199 1.00 94.94 361 THR A CA 1
ATOM 2762 C C . THR A 1 361 ? -17.324 4.527 10.243 1.00 94.94 361 THR A C 1
ATOM 2764 O O . THR A 1 361 ? -17.174 3.440 9.687 1.00 94.94 361 THR A O 1
ATOM 2767 N N . VAL A 1 362 ? -18.380 5.301 10.013 1.00 92.25 362 VAL A N 1
ATOM 2768 C CA . VAL A 1 362 ? -19.315 5.045 8.919 1.00 92.25 362 VAL A CA 1
ATOM 2769 C C . VAL A 1 362 ? -18.803 5.753 7.666 1.00 92.25 362 VAL A C 1
ATOM 2771 O O . VAL A 1 362 ? -18.653 6.973 7.660 1.00 92.25 362 VAL A O 1
ATOM 2774 N N . THR A 1 363 ? -18.570 5.013 6.584 1.00 90.00 363 THR A N 1
ATOM 2775 C CA . THR A 1 363 ? -18.136 5.573 5.298 1.00 90.00 363 THR A CA 1
ATOM 2776 C C . THR A 1 363 ? -19.118 5.256 4.175 1.00 90.00 363 THR A C 1
ATOM 2778 O O . THR A 1 363 ? -19.856 4.270 4.207 1.00 90.00 363 THR A O 1
ATOM 2781 N N . ARG A 1 364 ? -19.126 6.124 3.162 1.00 87.00 364 ARG A N 1
ATOM 2782 C CA . ARG A 1 364 ? -19.767 5.880 1.859 1.00 87.00 364 ARG A CA 1
ATOM 2783 C C . ARG A 1 364 ? -18.744 5.669 0.747 1.00 87.00 364 ARG A C 1
ATOM 2785 O O . ARG A 1 364 ? -19.122 5.320 -0.366 1.00 87.00 364 ARG A O 1
ATOM 2792 N N . ASP A 1 365 ? -17.475 5.932 1.044 1.00 87.00 365 ASP A N 1
ATOM 2793 C CA . ASP A 1 365 ? -16.374 5.748 0.114 1.00 87.00 365 ASP A CA 1
ATOM 2794 C C . ASP A 1 365 ? -15.896 4.301 0.221 1.00 87.00 365 ASP A C 1
ATOM 2796 O O . ASP A 1 365 ? -15.209 3.918 1.173 1.00 87.00 365 ASP A O 1
ATOM 2800 N N . ILE A 1 366 ? -16.382 3.480 -0.707 1.00 86.62 366 ILE A N 1
ATOM 2801 C CA . ILE A 1 366 ? -16.079 2.054 -0.786 1.00 86.62 366 ILE A CA 1
ATOM 2802 C C . ILE A 1 366 ? -14.956 1.888 -1.814 1.00 86.62 366 ILE A C 1
ATOM 2804 O O . ILE A 1 366 ? -15.100 2.361 -2.947 1.00 86.62 366 ILE A O 1
ATOM 2808 N N . PRO A 1 367 ? -13.844 1.222 -1.458 1.00 88.81 367 PRO A N 1
ATOM 2809 C CA . PRO A 1 367 ? -12.719 1.060 -2.361 1.00 88.81 367 PRO A CA 1
ATOM 2810 C C . PRO A 1 367 ? -13.135 0.245 -3.584 1.00 88.81 367 PRO A C 1
ATOM 2812 O O . PRO A 1 367 ? -13.964 -0.665 -3.513 1.00 88.81 367 PRO A O 1
ATOM 2815 N N . ARG A 1 368 ? -12.517 0.554 -4.726 1.00 87.06 368 ARG A N 1
ATOM 2816 C CA . ARG A 1 368 ? -12.860 -0.051 -6.025 1.00 87.06 368 ARG A CA 1
ATOM 2817 C C . ARG A 1 368 ? -12.744 -1.568 -6.047 1.00 87.06 368 ARG A C 1
ATOM 2819 O O . ARG A 1 368 ? -13.480 -2.217 -6.789 1.00 87.06 368 ARG A O 1
ATOM 2826 N N . VAL A 1 369 ? -11.859 -2.136 -5.237 1.00 86.94 369 VAL A N 1
ATOM 2827 C CA . VAL A 1 369 ? -11.707 -3.586 -5.138 1.00 86.94 369 VAL A CA 1
ATOM 2828 C C . VAL A 1 369 ? -12.985 -4.273 -4.628 1.00 86.94 369 VAL A C 1
ATOM 2830 O O . VAL A 1 369 ? -13.272 -5.396 -5.019 1.00 86.94 369 VAL A O 1
ATOM 2833 N N . LEU A 1 370 ? -13.824 -3.560 -3.864 1.00 87.69 370 LEU A N 1
ATOM 2834 C CA . LEU A 1 370 ? -15.095 -4.046 -3.312 1.00 87.69 370 LEU A CA 1
ATOM 2835 C C . LEU A 1 370 ? -16.322 -3.636 -4.146 1.00 87.69 370 LEU A C 1
ATOM 2837 O O . LEU A 1 370 ? -17.453 -3.720 -3.669 1.00 87.69 370 LEU A O 1
ATOM 2841 N N . ARG A 1 371 ? -16.133 -3.166 -5.387 1.00 84.31 371 ARG A N 1
ATOM 2842 C CA . ARG A 1 371 ? -17.235 -2.692 -6.252 1.00 84.31 371 ARG A CA 1
ATOM 2843 C C . ARG A 1 371 ? -18.234 -3.778 -6.651 1.00 84.31 371 ARG A C 1
ATOM 2845 O O . ARG A 1 371 ? -19.362 -3.461 -7.013 1.00 84.31 371 ARG A O 1
ATOM 2852 N N . TRP A 1 372 ? -17.798 -5.034 -6.618 1.00 77.94 372 TRP A N 1
ATOM 2853 C CA . TRP A 1 372 ? -18.615 -6.201 -6.953 1.00 77.94 372 TRP A CA 1
ATOM 2854 C C . TRP A 1 372 ? -19.456 -6.684 -5.773 1.00 77.94 372 TRP A C 1
ATOM 2856 O O . TRP A 1 372 ? -20.389 -7.462 -5.962 1.00 77.94 372 TRP A O 1
ATOM 2866 N N . GLU A 1 373 ? -19.154 -6.193 -4.570 1.00 82.12 373 GLU A N 1
ATOM 2867 C CA . GLU A 1 373 ? -19.910 -6.522 -3.377 1.00 82.12 373 GLU A CA 1
ATOM 2868 C C . GLU A 1 373 ? -21.226 -5.758 -3.339 1.00 82.12 373 GLU A C 1
ATOM 2870 O O . GLU A 1 373 ? -21.321 -4.566 -3.649 1.00 82.12 373 GLU A O 1
ATOM 2875 N N . ILE A 1 374 ? -22.272 -6.464 -2.924 1.00 76.25 374 ILE A N 1
ATOM 2876 C CA . ILE A 1 374 ? -23.585 -5.863 -2.744 1.00 76.25 374 ILE A CA 1
ATOM 2877 C C . ILE A 1 374 ? -23.579 -5.186 -1.377 1.00 76.25 374 ILE A C 1
ATOM 2879 O O . ILE A 1 374 ? -23.455 -5.850 -0.353 1.00 76.25 374 ILE A O 1
ATOM 2883 N N . TRP A 1 375 ? -23.747 -3.870 -1.336 1.00 78.75 375 TRP A N 1
ATOM 2884 C CA . TRP A 1 375 ? -23.905 -3.113 -0.094 1.00 78.75 375 TRP A CA 1
ATOM 2885 C C . TRP A 1 375 ? -25.358 -2.649 -0.002 1.00 78.75 375 TRP A C 1
ATOM 2887 O O . TRP A 1 375 ? -25.749 -1.657 -0.608 1.00 78.75 375 TRP A O 1
ATOM 2897 N N . GLU A 1 376 ? -26.195 -3.418 0.700 1.00 66.50 376 GLU A N 1
ATOM 2898 C CA . GLU A 1 376 ? -27.636 -3.128 0.832 1.00 66.50 376 GLU A CA 1
ATOM 2899 C C . GLU A 1 376 ? -27.900 -1.767 1.499 1.00 66.50 376 GLU A C 1
ATOM 2901 O O . GLU A 1 376 ? -28.888 -1.095 1.200 1.00 66.50 376 GLU A O 1
ATOM 2906 N N . SER A 1 377 ? -26.991 -1.336 2.374 1.00 63.34 377 SER A N 1
ATOM 2907 C CA . SER A 1 377 ? -26.949 0.002 2.950 1.00 63.34 377 SER A CA 1
ATOM 2908 C C . SER A 1 377 ? -25.999 0.903 2.154 1.00 63.34 377 SER A C 1
ATOM 2910 O O . SER A 1 377 ? -24.871 0.526 1.856 1.00 63.34 377 SER A O 1
ATOM 2912 N N . GLN A 1 378 ? -26.398 2.157 1.898 1.00 62.78 378 GLN A N 1
ATOM 2913 C CA . GLN A 1 378 ? -25.504 3.186 1.324 1.00 62.78 378 GLN A CA 1
ATOM 2914 C C . GLN A 1 378 ? -24.364 3.618 2.270 1.00 62.78 378 GLN A C 1
ATOM 2916 O O . GLN A 1 378 ? -23.628 4.557 1.972 1.00 62.78 378 GLN A O 1
ATOM 2921 N N . SER A 1 379 ? -24.252 2.985 3.435 1.00 75.44 379 SER A N 1
ATOM 2922 C CA . SER A 1 379 ? -23.241 3.237 4.450 1.00 75.44 379 SER A CA 1
ATOM 2923 C C . SER A 1 379 ? -22.626 1.916 4.896 1.00 75.44 379 SER A C 1
ATOM 2925 O O . SER A 1 379 ? -23.355 0.968 5.199 1.00 75.44 379 SER A O 1
ATOM 2927 N N . VAL A 1 380 ? -21.299 1.883 4.945 1.00 90.31 380 VAL A N 1
ATOM 2928 C CA . VAL A 1 380 ? -20.473 0.734 5.326 1.00 90.31 380 VAL A CA 1
ATOM 2929 C C . VAL A 1 380 ? -19.665 1.112 6.559 1.00 90.31 380 VAL A C 1
ATOM 2931 O O . VAL A 1 380 ? -19.261 2.267 6.704 1.00 90.31 380 VAL A O 1
ATOM 2934 N N . ILE A 1 381 ? -19.439 0.159 7.458 1.00 93.38 381 ILE A N 1
ATOM 2935 C CA . ILE A 1 381 ? -18.584 0.370 8.622 1.00 93.38 381 ILE A CA 1
ATOM 2936 C C . ILE A 1 381 ? -17.140 0.091 8.220 1.00 93.38 381 ILE A C 1
ATOM 2938 O O . ILE A 1 381 ? -16.828 -0.970 7.681 1.00 93.38 381 ILE A O 1
ATOM 2942 N N . CYS A 1 382 ? -16.272 1.061 8.471 1.00 95.38 382 CYS A N 1
ATOM 2943 C CA . CYS A 1 382 ? -14.848 1.009 8.187 1.00 95.38 382 CYS A CA 1
ATOM 2944 C C . CYS A 1 382 ? -14.081 0.926 9.507 1.00 95.38 382 CYS A C 1
ATOM 2946 O O . CYS A 1 382 ? -14.157 1.850 10.318 1.00 95.38 382 CYS A O 1
ATOM 2948 N N . TYR A 1 383 ? -13.347 -0.170 9.694 1.00 97.38 383 TYR A N 1
ATOM 2949 C CA . TYR A 1 383 ? -12.399 -0.384 10.783 1.00 97.38 383 TYR A CA 1
ATOM 2950 C C . TYR A 1 383 ? -10.989 -0.208 10.225 1.00 97.38 383 TYR A C 1
ATOM 2952 O O . TYR A 1 383 ? -10.485 -1.068 9.502 1.00 97.38 383 TYR A O 1
ATOM 2960 N N . ARG A 1 384 ? -10.347 0.913 10.538 1.00 97.00 384 ARG A N 1
ATOM 2961 C CA . ARG A 1 384 ? -9.037 1.279 10.001 1.00 97.00 384 ARG A CA 1
ATOM 2962 C C . ARG A 1 384 ? -7.964 1.076 11.051 1.00 97.00 384 ARG A C 1
ATOM 2964 O O . ARG A 1 384 ? -7.934 1.782 12.057 1.00 97.00 384 ARG A O 1
ATOM 2971 N N . LEU A 1 385 ? -7.102 0.096 10.823 1.00 97.00 385 LEU A N 1
ATOM 2972 C CA . LEU A 1 385 ? -5.970 -0.226 11.673 1.00 97.00 385 LEU A CA 1
ATOM 2973 C C . LEU A 1 385 ? -4.734 0.488 11.131 1.00 97.00 385 LEU A C 1
ATOM 2975 O O . LEU A 1 385 ? -4.205 0.138 10.078 1.00 97.00 385 LEU A O 1
ATOM 2979 N N . HIS A 1 386 ? -4.274 1.498 11.860 1.00 94.44 386 HIS A N 1
ATOM 2980 C CA . HIS A 1 386 ? -3.085 2.267 11.512 1.00 94.44 386 HIS A CA 1
ATOM 2981 C C . HIS A 1 386 ? -1.945 1.961 12.465 1.00 94.44 386 HIS A C 1
ATOM 2983 O O . HIS A 1 386 ? -2.114 2.009 13.683 1.00 94.44 386 HIS A O 1
ATOM 2989 N N . TRP A 1 387 ? -0.763 1.720 11.909 1.00 93.12 387 TRP A N 1
ATOM 2990 C CA . TRP A 1 387 ? 0.450 1.575 12.696 1.00 93.12 387 TRP A CA 1
ATOM 2991 C C . TRP A 1 387 ? 0.953 2.934 13.198 1.00 93.12 387 TRP A C 1
ATOM 2993 O O . TRP A 1 387 ? 1.161 3.870 12.426 1.00 93.12 387 TRP A O 1
ATOM 3003 N N . LEU A 1 388 ? 1.183 3.035 14.505 1.00 89.38 388 LEU A N 1
ATOM 3004 C CA . LEU A 1 388 ? 1.694 4.217 15.188 1.00 89.38 388 LEU A CA 1
ATOM 3005 C C . LEU A 1 388 ? 3.132 3.964 15.651 1.00 89.38 388 LEU A C 1
ATOM 3007 O O . LEU A 1 388 ? 3.398 3.484 16.760 1.00 89.38 388 LEU A O 1
ATOM 3011 N N . ASN A 1 389 ? 4.088 4.321 14.793 1.00 79.19 389 ASN A N 1
ATOM 3012 C CA . ASN A 1 389 ? 5.504 4.258 15.131 1.00 79.19 389 ASN A CA 1
ATOM 3013 C C . ASN A 1 389 ? 5.985 5.567 15.779 1.00 79.19 389 ASN A C 1
ATOM 3015 O O . ASN A 1 389 ? 6.311 6.556 15.119 1.00 79.19 389 ASN A O 1
ATOM 3019 N N . HIS A 1 390 ? 6.121 5.547 17.103 1.00 66.75 390 HIS A N 1
ATOM 3020 C CA . HIS A 1 390 ? 6.611 6.681 17.889 1.00 66.75 390 HIS A CA 1
ATOM 3021 C C . HIS A 1 390 ? 8.086 7.045 17.624 1.00 66.75 390 HIS A C 1
ATOM 3023 O O . HIS A 1 390 ? 8.535 8.127 18.018 1.00 66.75 390 HIS A O 1
ATOM 3029 N N . ALA A 1 391 ? 8.862 6.157 16.991 1.00 58.62 391 ALA A N 1
ATOM 3030 C CA . ALA A 1 391 ? 10.253 6.414 16.628 1.00 58.62 391 ALA A CA 1
ATOM 3031 C C . ALA A 1 391 ? 10.389 7.179 15.300 1.00 58.62 391 ALA A C 1
ATOM 3033 O O . ALA A 1 391 ? 11.320 7.976 15.171 1.00 58.62 391 ALA A O 1
ATOM 3034 N N . ASP A 1 392 ? 9.453 7.009 14.360 1.00 51.94 392 ASP A N 1
ATOM 3035 C CA . ASP A 1 392 ? 9.485 7.701 13.059 1.00 51.94 392 ASP A CA 1
ATOM 3036 C C . ASP A 1 392 ? 9.189 9.201 13.199 1.00 51.94 392 ASP A C 1
ATOM 3038 O O . ASP A 1 392 ? 9.752 10.016 12.471 1.00 51.94 392 ASP A O 1
ATOM 3042 N N . LEU A 1 393 ? 8.448 9.601 14.241 1.00 46.00 393 LEU A N 1
ATOM 3043 C CA . LEU A 1 393 ? 8.253 11.011 14.615 1.00 46.00 393 LEU A CA 1
ATOM 3044 C C . LEU A 1 393 ? 9.562 11.745 14.981 1.00 46.00 393 LEU A C 1
ATOM 3046 O O . LEU A 1 393 ? 9.560 12.967 15.118 1.00 46.00 393 LEU A O 1
ATOM 3050 N N . LYS A 1 394 ? 10.678 11.026 15.177 1.00 40.44 394 LYS A N 1
ATOM 3051 C CA . LYS A 1 394 ? 11.975 11.594 15.589 1.00 40.44 394 LYS A CA 1
ATOM 3052 C C . LYS A 1 394 ? 12.999 11.691 14.459 1.00 40.44 394 LYS A C 1
ATOM 3054 O O . LYS A 1 394 ? 14.057 12.284 14.672 1.00 40.44 394 LYS A O 1
ATOM 3059 N N . VAL A 1 395 ? 12.728 11.120 13.284 1.00 40.28 395 VAL A N 1
ATOM 3060 C CA . VAL A 1 395 ? 13.719 10.988 12.208 1.00 40.28 395 VAL A CA 1
ATOM 3061 C C . VAL A 1 395 ? 13.236 11.722 10.960 1.00 40.28 395 VAL A C 1
ATOM 3063 O O . VAL A 1 395 ? 12.736 11.131 10.016 1.00 40.28 395 VAL A O 1
ATOM 3066 N N . HIS A 1 396 ? 13.479 13.032 10.910 1.00 35.47 396 HIS A N 1
ATOM 3067 C CA . HIS A 1 396 ? 13.463 13.803 9.657 1.00 35.47 396 HIS A CA 1
ATOM 3068 C C . HIS A 1 396 ? 14.724 13.562 8.801 1.00 35.47 396 HIS A C 1
ATOM 3070 O O . HIS A 1 396 ? 15.090 14.403 7.985 1.00 35.47 396 HIS A O 1
ATOM 3076 N N . ALA A 1 397 ? 15.434 12.446 9.001 1.00 35.84 397 ALA A N 1
ATOM 3077 C CA . ALA A 1 397 ? 16.628 12.136 8.229 1.00 35.84 397 ALA A CA 1
ATOM 3078 C C . ALA A 1 397 ? 16.246 11.279 7.011 1.00 35.84 397 ALA A C 1
ATOM 3080 O O . ALA A 1 397 ? 15.771 10.155 7.200 1.00 35.84 397 ALA A O 1
ATOM 3081 N N . PRO A 1 398 ? 16.499 11.745 5.776 1.00 38.06 398 PRO A N 1
ATOM 3082 C CA . PRO A 1 398 ? 16.324 10.968 4.555 1.00 38.06 398 PRO A CA 1
ATOM 3083 C C . PRO A 1 398 ? 17.457 9.937 4.419 1.00 38.06 398 PRO A C 1
ATOM 3085 O O . PRO A 1 398 ? 18.211 9.925 3.452 1.00 38.06 398 PRO A O 1
ATOM 3088 N N . THR A 1 399 ? 17.628 9.064 5.410 1.00 41.81 399 THR A N 1
ATOM 3089 C CA . THR A 1 399 ? 18.472 7.877 5.250 1.00 41.81 399 THR A CA 1
ATOM 3090 C C . THR A 1 399 ? 17.591 6.740 4.777 1.00 41.81 399 THR A C 1
ATOM 3092 O O . THR A 1 399 ? 16.831 6.157 5.543 1.00 41.81 399 THR A O 1
ATOM 3095 N N . ASN A 1 400 ? 17.734 6.435 3.491 1.00 50.25 400 ASN A N 1
ATOM 3096 C CA . ASN A 1 400 ? 16.988 5.459 2.696 1.00 50.25 400 ASN A CA 1
ATOM 3097 C C . ASN A 1 400 ? 17.142 3.988 3.163 1.00 50.25 400 ASN A C 1
ATOM 3099 O O . ASN A 1 400 ? 16.853 3.060 2.415 1.00 50.25 400 ASN A O 1
ATOM 3103 N N . MET A 1 401 ? 17.655 3.743 4.374 1.00 60.62 401 MET A N 1
ATOM 3104 C CA . MET A 1 401 ? 17.851 2.406 4.926 1.00 60.62 401 MET A CA 1
ATOM 3105 C C . MET A 1 401 ? 17.378 2.337 6.372 1.00 60.62 401 MET A C 1
ATOM 3107 O O . MET A 1 401 ? 18.031 2.819 7.297 1.00 60.62 401 MET A O 1
ATOM 3111 N N . LEU A 1 402 ? 16.257 1.648 6.566 1.00 69.56 402 LEU A N 1
ATOM 3112 C CA . LEU A 1 402 ? 15.781 1.265 7.887 1.00 69.56 402 LEU A CA 1
ATOM 3113 C C . LEU A 1 402 ? 16.803 0.382 8.590 1.00 69.56 402 LEU A C 1
ATOM 3115 O O . LEU A 1 402 ? 17.315 -0.585 8.016 1.00 69.56 402 LEU A O 1
ATOM 3119 N N . THR A 1 403 ? 17.049 0.688 9.861 1.00 80.31 403 THR A N 1
ATOM 3120 C CA . THR A 1 403 ? 17.876 -0.152 10.727 1.00 80.31 403 THR A CA 1
ATOM 3121 C C . THR A 1 403 ? 17.248 -1.540 10.878 1.00 80.31 403 THR A C 1
ATOM 3123 O O . THR A 1 403 ? 16.029 -1.703 10.809 1.00 80.31 403 THR A O 1
ATOM 3126 N N . ARG A 1 404 ? 18.067 -2.568 11.139 1.00 79.81 404 ARG A N 1
ATOM 3127 C CA . ARG A 1 404 ? 17.575 -3.940 11.375 1.00 79.81 404 ARG A CA 1
ATOM 3128 C C . ARG A 1 404 ? 16.524 -4.001 12.489 1.00 79.81 404 ARG A C 1
ATOM 3130 O O . ARG A 1 404 ? 15.584 -4.783 12.407 1.00 79.81 404 ARG A O 1
ATOM 3137 N N . THR A 1 405 ? 16.687 -3.185 13.528 1.00 83.06 405 THR A N 1
ATOM 3138 C CA . THR A 1 405 ? 15.741 -3.101 14.644 1.00 83.06 405 THR A CA 1
ATOM 3139 C C . THR A 1 405 ? 14.419 -2.459 14.235 1.00 83.06 405 THR A C 1
ATOM 3141 O O . THR A 1 405 ? 13.388 -2.923 14.703 1.00 83.06 405 THR A O 1
ATOM 3144 N N . ALA A 1 406 ? 14.428 -1.449 13.358 1.00 82.62 406 ALA A N 1
ATOM 3145 C CA . ALA A 1 406 ? 13.207 -0.855 12.811 1.00 82.62 406 ALA A CA 1
ATOM 3146 C C . ALA A 1 406 ? 12.449 -1.835 11.902 1.00 82.62 406 ALA A C 1
ATOM 3148 O O . ALA A 1 406 ? 11.238 -1.963 12.026 1.00 82.62 406 ALA A O 1
ATOM 3149 N N . ARG A 1 407 ? 13.159 -2.596 11.056 1.00 83.88 407 ARG A N 1
ATOM 3150 C CA . ARG A 1 407 ? 12.540 -3.643 10.218 1.00 83.88 407 ARG A CA 1
ATOM 3151 C C . ARG A 1 407 ? 11.875 -4.734 11.058 1.00 83.88 407 ARG A C 1
ATOM 3153 O O . ARG A 1 407 ? 10.749 -5.123 10.789 1.00 83.88 407 ARG A O 1
ATOM 3160 N N . LEU A 1 408 ? 12.555 -5.193 12.111 1.00 86.31 408 LEU A N 1
ATOM 3161 C CA . LEU A 1 408 ? 12.005 -6.206 13.015 1.00 86.31 408 LEU A CA 1
ATOM 3162 C C . LEU A 1 408 ? 10.799 -5.690 13.810 1.00 86.31 408 LEU A C 1
ATOM 3164 O O . LEU A 1 408 ? 9.845 -6.431 14.015 1.00 86.31 408 LEU A O 1
ATOM 3168 N N . GLU A 1 409 ? 10.850 -4.438 14.270 1.00 88.44 409 GLU A N 1
ATOM 3169 C CA . GLU A 1 409 ? 9.718 -3.787 14.937 1.00 88.44 409 GLU A CA 1
ATOM 3170 C C . GLU A 1 409 ? 8.495 -3.737 14.020 1.00 88.44 409 GLU A C 1
ATOM 3172 O O . GLU A 1 409 ? 7.389 -4.068 14.442 1.00 88.44 409 GLU A O 1
ATOM 3177 N N . ARG A 1 410 ? 8.718 -3.386 12.752 1.00 88.25 410 ARG A N 1
ATOM 3178 C CA . ARG A 1 410 ? 7.673 -3.339 11.741 1.00 88.25 410 ARG A CA 1
ATOM 3179 C C . ARG A 1 410 ? 7.051 -4.703 11.482 1.00 88.25 410 ARG A C 1
ATOM 3181 O O . ARG A 1 410 ? 5.843 -4.829 11.606 1.00 88.25 410 ARG A O 1
ATOM 3188 N N . ALA A 1 411 ? 7.866 -5.722 11.214 1.00 87.44 411 ALA A N 1
ATOM 3189 C CA . ALA A 1 411 ? 7.374 -7.076 10.960 1.00 87.44 411 ALA A CA 1
ATOM 3190 C C . ALA A 1 411 ? 6.539 -7.622 12.133 1.00 87.44 411 ALA A C 1
ATOM 3192 O O . ALA A 1 411 ? 5.556 -8.326 11.934 1.00 87.44 411 ALA A O 1
ATOM 3193 N N . ARG A 1 412 ? 6.904 -7.280 13.375 1.00 90.62 412 ARG A N 1
ATOM 3194 C CA . ARG A 1 412 ? 6.100 -7.636 14.555 1.00 90.62 412 ARG A CA 1
ATOM 3195 C C . ARG A 1 412 ? 4.795 -6.852 14.622 1.00 90.62 412 ARG A C 1
ATOM 3197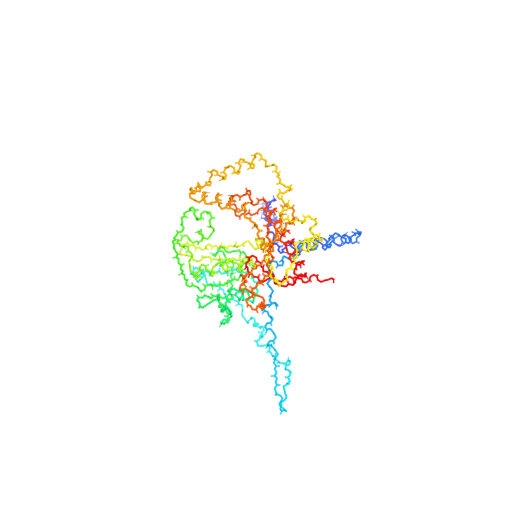 O O . ARG A 1 412 ? 3.759 -7.444 14.879 1.00 90.62 412 ARG A O 1
ATOM 3204 N N . SER A 1 413 ? 4.852 -5.548 14.363 1.00 92.56 413 SER A N 1
ATOM 3205 C CA . SER A 1 413 ? 3.666 -4.688 14.374 1.00 92.56 413 SER A CA 1
ATOM 3206 C C . SER A 1 413 ? 2.658 -5.092 13.295 1.00 92.56 413 SER A C 1
ATOM 3208 O O . SER A 1 413 ? 1.466 -5.113 13.573 1.00 92.56 413 SER A O 1
ATOM 3210 N N . ALA A 1 414 ? 3.134 -5.472 12.104 1.00 91.31 414 ALA A N 1
ATOM 3211 C CA . ALA A 1 414 ? 2.312 -6.017 11.024 1.00 91.31 414 ALA A CA 1
ATOM 3212 C C . ALA A 1 414 ? 1.546 -7.262 11.483 1.00 91.31 414 ALA A C 1
ATOM 3214 O O . ALA A 1 414 ? 0.329 -7.295 11.376 1.00 91.31 414 ALA A O 1
ATOM 3215 N N . ARG A 1 415 ? 2.233 -8.231 12.100 1.00 91.62 415 ARG A N 1
ATOM 3216 C CA . ARG A 1 415 ? 1.600 -9.449 12.638 1.00 91.62 415 ARG A CA 1
ATOM 3217 C C . ARG A 1 415 ? 0.550 -9.163 13.708 1.00 91.62 415 ARG A C 1
ATOM 3219 O O . ARG A 1 415 ? -0.486 -9.820 13.748 1.00 91.62 415 ARG A O 1
ATOM 3226 N N . ASP A 1 416 ? 0.810 -8.199 14.585 1.00 94.56 416 ASP A N 1
ATOM 3227 C CA . ASP A 1 416 ? -0.156 -7.806 15.612 1.00 94.56 416 ASP A CA 1
ATOM 3228 C C . ASP A 1 416 ? -1.386 -7.122 14.991 1.00 94.56 416 ASP A C 1
ATOM 3230 O O . ASP A 1 416 ? -2.514 -7.410 15.385 1.00 94.56 416 ASP A O 1
ATOM 3234 N N . ILE A 1 417 ? -1.194 -6.283 13.969 1.00 95.00 417 ILE A N 1
ATOM 3235 C CA . ILE A 1 417 ? -2.292 -5.659 13.218 1.00 95.00 417 ILE A CA 1
ATOM 3236 C C . ILE A 1 417 ? -3.084 -6.699 12.415 1.00 95.00 417 ILE A C 1
ATOM 3238 O O . ILE A 1 417 ? -4.311 -6.655 12.433 1.00 95.00 417 ILE A O 1
ATOM 3242 N N . GLU A 1 418 ? -2.427 -7.668 11.776 1.00 93.94 418 GLU A N 1
ATOM 3243 C CA . GLU A 1 418 ? -3.084 -8.803 11.113 1.00 93.94 418 GLU A CA 1
ATOM 3244 C C . GLU A 1 418 ? -3.922 -9.616 12.105 1.00 93.94 418 GLU A C 1
ATOM 3246 O O . GLU A 1 418 ? -5.077 -9.933 11.826 1.00 93.94 418 GLU A O 1
ATOM 3251 N N . ARG A 1 419 ? -3.383 -9.910 13.295 1.00 93.81 419 ARG A N 1
ATOM 3252 C CA . ARG A 1 419 ? -4.117 -10.605 14.360 1.00 93.81 419 ARG A CA 1
ATOM 3253 C C . ARG A 1 419 ? -5.334 -9.803 14.826 1.00 93.81 419 ARG A C 1
ATOM 3255 O O . ARG A 1 419 ? -6.416 -10.371 14.960 1.00 93.81 419 ARG A O 1
ATOM 3262 N N . ALA A 1 420 ? -5.181 -8.497 15.047 1.00 95.62 420 ALA A N 1
ATOM 3263 C CA . ALA A 1 420 ? -6.289 -7.619 15.413 1.00 95.62 420 ALA A CA 1
ATOM 3264 C C . ALA A 1 420 ? -7.353 -7.552 14.306 1.00 95.62 420 ALA A C 1
ATOM 3266 O O . ALA A 1 420 ? -8.542 -7.658 14.588 1.00 95.62 420 ALA A O 1
ATOM 3267 N N . ALA A 1 421 ? -6.949 -7.436 13.041 1.00 95.25 421 ALA A N 1
ATOM 3268 C CA . ALA A 1 421 ? -7.871 -7.464 11.913 1.00 95.25 421 ALA A CA 1
ATOM 3269 C C . ALA A 1 421 ? -8.593 -8.818 11.811 1.00 95.25 421 ALA A C 1
ATOM 3271 O O . ALA A 1 421 ? -9.804 -8.835 11.614 1.00 95.25 421 ALA A O 1
ATOM 3272 N N . GLY A 1 422 ? -7.888 -9.935 12.021 1.00 93.50 422 GLY A N 1
ATOM 3273 C CA . GLY A 1 422 ? -8.466 -11.281 12.039 1.00 93.50 422 GLY A CA 1
ATOM 3274 C C . GLY A 1 422 ? -9.543 -11.433 13.111 1.00 93.50 422 GLY A C 1
ATOM 3275 O O . GLY A 1 422 ? -10.649 -11.863 12.806 1.00 93.50 422 GLY A O 1
ATOM 3276 N N . LEU A 1 423 ? -9.270 -10.971 14.336 1.00 94.62 423 LEU A N 1
ATOM 3277 C CA . LEU A 1 423 ? -10.255 -10.912 15.422 1.00 94.62 423 LEU A CA 1
ATOM 3278 C C . LEU A 1 423 ? -11.536 -10.179 15.020 1.00 94.62 423 LEU A C 1
ATOM 3280 O O . LEU A 1 423 ? -12.641 -10.670 15.254 1.00 94.62 423 LEU A O 1
ATOM 3284 N N . ILE A 1 424 ? -11.382 -8.994 14.428 1.00 94.88 424 ILE A N 1
ATOM 3285 C CA . ILE A 1 424 ? -12.513 -8.150 14.051 1.00 94.88 424 ILE A CA 1
ATOM 3286 C C . ILE A 1 424 ? -13.295 -8.816 12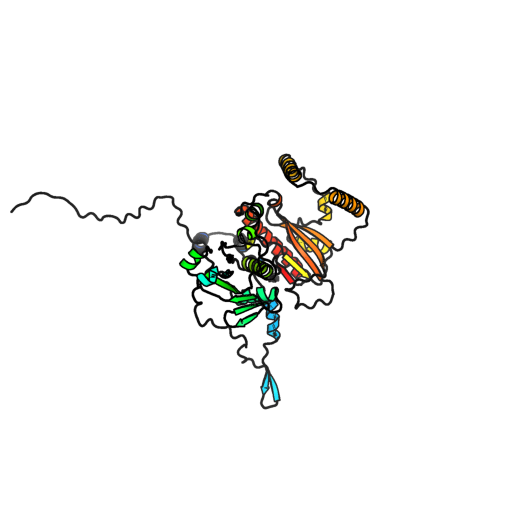.912 1.00 94.88 424 ILE A C 1
ATOM 3288 O O . ILE A 1 424 ? -14.511 -8.955 13.019 1.00 94.88 424 ILE A O 1
ATOM 3292 N N . VAL A 1 425 ? -12.619 -9.310 11.870 1.00 93.38 425 VAL A N 1
ATOM 3293 C CA . VAL A 1 425 ? -13.252 -10.035 10.754 1.00 93.38 425 VAL A CA 1
ATOM 3294 C C . VAL A 1 425 ? -14.030 -11.250 11.244 1.00 93.38 425 VAL A C 1
ATOM 3296 O O . VAL A 1 425 ? -15.169 -11.428 10.828 1.00 93.38 425 VAL A O 1
ATOM 3299 N N . SER A 1 426 ? -13.481 -12.056 12.153 1.00 92.25 426 SER A N 1
ATOM 3300 C CA . SER A 1 426 ? -14.201 -13.211 12.702 1.00 92.25 426 SER A CA 1
ATOM 3301 C C . SER A 1 426 ? -15.458 -12.804 13.484 1.00 92.25 426 SER A C 1
ATOM 3303 O O . SER A 1 426 ? -16.438 -13.545 13.505 1.00 92.25 426 SER A O 1
ATOM 3305 N N . ALA A 1 427 ? -15.469 -11.620 14.106 1.00 93.25 427 ALA A N 1
ATOM 3306 C CA . ALA A 1 427 ? -16.612 -11.127 14.876 1.00 93.25 427 ALA A CA 1
ATOM 3307 C C . ALA A 1 427 ? -17.706 -10.467 14.014 1.00 93.25 427 ALA A C 1
ATOM 3309 O O . ALA A 1 427 ? -18.900 -10.599 14.312 1.00 93.25 427 ALA A O 1
ATOM 3310 N N . VAL A 1 428 ? -17.320 -9.727 12.968 1.00 92.38 428 VAL A N 1
ATOM 3311 C CA . VAL A 1 428 ? -18.254 -8.915 12.164 1.00 92.38 428 VAL A CA 1
ATOM 3312 C C . VAL A 1 428 ? -18.439 -9.384 10.724 1.00 92.38 428 VAL A C 1
ATOM 3314 O O . VAL A 1 428 ? -19.367 -8.926 10.055 1.00 92.38 428 VAL A O 1
ATOM 3317 N N . GLY A 1 429 ? -17.586 -10.283 10.237 1.00 89.06 429 GLY A N 1
ATOM 3318 C CA . GLY A 1 429 ? -17.432 -10.576 8.816 1.00 89.06 429 GLY A CA 1
ATOM 3319 C C . GLY A 1 429 ? -16.969 -9.354 8.013 1.00 89.06 429 GLY A C 1
ATOM 3320 O O . GLY A 1 429 ? -16.729 -8.271 8.552 1.00 89.06 429 GLY A O 1
ATOM 3321 N N . GLY A 1 430 ? -16.895 -9.507 6.694 1.00 88.94 430 GLY A N 1
ATOM 3322 C CA . GLY A 1 430 ? -16.535 -8.430 5.772 1.00 88.94 430 GLY A CA 1
ATOM 3323 C C . GLY A 1 430 ? -15.212 -8.678 5.061 1.00 88.94 430 GLY A C 1
ATOM 3324 O O . GLY A 1 430 ? -14.718 -9.803 5.022 1.00 88.94 430 GLY A O 1
ATOM 3325 N N . PHE A 1 431 ? -14.662 -7.616 4.479 1.00 90.75 431 PHE A N 1
ATOM 3326 C CA . PHE A 1 431 ? -13.503 -7.688 3.592 1.00 90.75 431 PHE A CA 1
ATOM 3327 C C . PHE A 1 431 ? -12.356 -6.837 4.112 1.00 90.75 431 PHE A C 1
ATOM 3329 O O . PHE A 1 431 ? -12.558 -5.677 4.476 1.00 90.75 431 PHE A O 1
ATOM 3336 N N . VAL A 1 432 ? -11.151 -7.405 4.109 1.00 92.25 432 VAL A N 1
ATOM 3337 C CA . VAL A 1 432 ? -9.926 -6.706 4.501 1.00 92.25 432 VAL A CA 1
ATOM 3338 C C . VAL A 1 432 ? -9.181 -6.243 3.267 1.00 92.25 432 VAL A C 1
ATOM 3340 O O . VAL A 1 432 ? -9.016 -6.979 2.295 1.00 92.25 432 VAL A O 1
ATOM 3343 N N . VAL A 1 433 ? -8.725 -5.005 3.338 1.00 92.56 433 VAL A N 1
ATOM 3344 C CA . VAL A 1 433 ? -7.975 -4.317 2.305 1.00 92.56 433 VAL A CA 1
ATOM 3345 C C . VAL A 1 433 ? -6.685 -3.783 2.928 1.00 92.56 433 VAL A C 1
ATOM 3347 O O . VAL A 1 433 ? -6.703 -3.287 4.057 1.00 92.56 433 VAL A O 1
ATOM 3350 N N . ASP A 1 434 ? -5.562 -3.910 2.231 1.00 91.38 434 ASP A N 1
ATOM 3351 C CA . ASP A 1 434 ? -4.282 -3.361 2.687 1.00 91.38 434 ASP A CA 1
ATOM 3352 C C . ASP A 1 434 ? -4.168 -1.841 2.447 1.00 91.38 434 ASP A C 1
ATOM 3354 O O . ASP A 1 434 ? -5.087 -1.177 1.966 1.00 91.38 434 ASP A O 1
ATOM 3358 N N . GLU A 1 435 ? -3.020 -1.257 2.791 1.00 89.38 435 GLU A N 1
ATOM 3359 C CA . GLU A 1 435 ? -2.718 0.155 2.503 1.00 89.38 435 GLU A CA 1
ATOM 3360 C C . GLU A 1 435 ? -2.645 0.492 1.002 1.00 89.38 435 GLU A C 1
ATOM 3362 O O . GLU A 1 435 ? -2.680 1.665 0.629 1.00 89.38 435 GLU A O 1
ATOM 3367 N N . ASP A 1 436 ? -2.492 -0.522 0.152 1.00 90.12 436 ASP A N 1
ATOM 3368 C CA . ASP A 1 436 ? -2.417 -0.425 -1.301 1.00 90.12 436 ASP A CA 1
ATOM 3369 C C . ASP A 1 436 ? -3.759 -0.769 -1.957 1.00 90.12 436 ASP A C 1
ATOM 3371 O O . ASP A 1 436 ? -3.783 -1.179 -3.115 1.00 90.12 436 ASP A O 1
ATOM 3375 N N . ASP A 1 437 ? -4.875 -0.584 -1.254 1.00 89.50 437 ASP A N 1
ATOM 3376 C CA . ASP A 1 437 ? -6.247 -0.922 -1.654 1.00 89.50 437 ASP A CA 1
ATOM 3377 C C . ASP A 1 437 ? -6.437 -2.303 -2.321 1.00 89.50 437 ASP A C 1
ATOM 3379 O O . ASP A 1 437 ? -7.332 -2.471 -3.157 1.00 89.50 437 ASP A O 1
ATOM 3383 N N . PHE A 1 438 ? -5.612 -3.294 -1.986 1.00 90.75 438 PHE A N 1
ATOM 3384 C CA . PHE A 1 438 ? -5.741 -4.666 -2.468 1.00 90.75 438 PHE A CA 1
ATOM 3385 C C . PHE A 1 438 ? -6.401 -5.560 -1.421 1.00 90.75 438 PHE A C 1
ATOM 3387 O O . PHE A 1 438 ? -6.202 -5.396 -0.218 1.00 90.75 438 PHE A O 1
ATOM 3394 N N . LEU A 1 439 ? -7.197 -6.525 -1.887 1.00 89.25 439 LEU A N 1
ATOM 3395 C CA . LEU A 1 439 ? -7.854 -7.505 -1.023 1.00 89.25 439 LEU A CA 1
ATOM 3396 C C . LEU A 1 439 ? -6.835 -8.423 -0.348 1.00 89.25 439 LEU A C 1
ATOM 3398 O O . LEU A 1 439 ? -5.987 -9.023 -1.011 1.00 89.25 439 LEU A O 1
ATOM 3402 N N . VAL A 1 440 ? -6.996 -8.597 0.960 1.00 86.31 440 VAL A N 1
ATOM 3403 C CA . VAL A 1 440 ? -6.173 -9.486 1.780 1.00 86.31 440 VAL A CA 1
ATOM 3404 C C . VAL A 1 440 ? -6.993 -10.694 2.202 1.00 86.31 440 VAL A C 1
ATOM 3406 O O . VAL A 1 440 ? -8.101 -10.558 2.725 1.00 86.31 440 VAL A O 1
ATOM 3409 N N . ALA A 1 441 ? -6.439 -11.888 1.991 1.00 78.50 441 ALA A N 1
ATOM 3410 C CA . ALA A 1 441 ? -6.993 -13.095 2.583 1.00 78.50 441 ALA A CA 1
ATOM 3411 C C . ALA A 1 441 ? -6.658 -13.114 4.077 1.00 78.50 441 ALA A C 1
ATOM 3413 O O . ALA A 1 441 ? -5.491 -13.177 4.455 1.00 78.50 441 ALA A O 1
ATOM 3414 N N . MET A 1 442 ? -7.676 -13.104 4.931 1.00 74.50 442 MET A N 1
ATOM 3415 C CA . MET A 1 442 ? -7.475 -13.447 6.335 1.00 74.50 442 MET A CA 1
ATOM 3416 C C . MET A 1 442 ? -7.644 -14.954 6.461 1.00 74.50 442 MET A C 1
ATOM 3418 O O . MET A 1 442 ? -8.672 -15.496 6.055 1.00 74.50 442 MET A O 1
ATOM 3422 N N . SER A 1 443 ? -6.631 -15.644 6.985 1.00 55.16 443 SER A N 1
ATOM 3423 C CA . SER A 1 443 ? -6.788 -17.050 7.343 1.00 55.16 443 SER A CA 1
ATOM 3424 C C . SER A 1 443 ? -7.883 -17.149 8.397 1.00 55.16 443 SER A C 1
ATOM 3426 O O . SER A 1 443 ? -7.778 -16.491 9.437 1.00 55.16 443 SER A O 1
ATOM 3428 N N . ASP A 1 444 ? -8.900 -17.966 8.141 1.00 47.34 444 ASP A N 1
ATOM 3429 C CA . ASP A 1 444 ? -9.888 -18.325 9.147 1.00 47.34 444 ASP A CA 1
ATOM 3430 C C . ASP A 1 444 ? -9.128 -19.106 10.229 1.00 47.34 444 ASP A C 1
ATOM 3432 O O . ASP A 1 444 ? -8.816 -20.286 10.063 1.00 47.34 444 ASP A O 1
ATOM 3436 N N . GLN A 1 445 ? -8.708 -18.429 11.301 1.00 39.44 445 GLN A N 1
ATOM 3437 C CA . GLN A 1 445 ? -8.208 -19.105 12.496 1.00 39.44 445 GLN A CA 1
ATOM 3438 C C . GLN A 1 445 ? -9.428 -19.675 13.224 1.00 39.44 445 GLN A C 1
ATOM 3440 O O . GLN A 1 445 ? -9.833 -19.174 14.268 1.00 39.44 445 GLN A O 1
ATOM 3445 N N . GLY A 1 446 ? -10.068 -20.657 12.588 1.00 29.97 446 GLY A N 1
ATOM 3446 C CA . GLY A 1 446 ? -11.121 -21.468 13.175 1.00 29.97 446 GLY A CA 1
ATOM 3447 C C . GLY A 1 446 ? -10.530 -22.422 14.210 1.00 29.97 446 GLY A C 1
ATOM 3448 O O . GLY A 1 446 ? -9.445 -22.964 13.992 1.00 29.97 446 GLY A O 1
ATOM 3449 N N . ASP A 1 447 ? -11.261 -22.548 15.318 1.00 29.41 447 ASP A N 1
ATOM 3450 C CA . ASP A 1 447 ? -10.986 -23.316 16.545 1.00 29.41 447 ASP A CA 1
ATOM 3451 C C . ASP A 1 447 ? -10.331 -24.701 16.384 1.00 29.41 447 ASP A C 1
ATOM 3453 O O . ASP A 1 447 ? -10.723 -25.470 15.471 1.00 29.41 447 ASP A O 1
#

Secondary structure (DSSP, 8-state):
--------------------TT------HHHHHHHHHHHHHHHHHHHSSS--THHHHHHHHHHPPPGGG-B-HHHHGGGGGG---EEE-TTS-EEE-TT---S-------SPPPBPPHHHHHHSEEEEE-TTS-HHHHHHHHHHH-TT-EEEETTEEEEETTEEEEEEEE--HHHHHHHT--TT--EEEEEE----B-PPPPHHHHHH-HHHHH-TT--B-HHHHHHHHHHHHHHHHTT-EEE---SS---EE---GGG---EEEEES----HHHHHHHHHTT-TT-EEHHHHHHH------HHHHHHHHHHHHHSPPPPHHHHHHHHHHHHHHHHS----SEEEEEEEETTTEEEEEEEEEES---GGGTTS--SSS-EEEEEEEEE-TTGGG-----S---HHHHHHHHHHHHHHHHHHHHHHHHH--EEEETTS-EEPPP----

pLDDT: mean 74.83, std 22.17, range [26.72, 97.69]

Radius of gyration: 28.99 Å; Cα contacts (8 Å, |Δi|>4): 617; chains: 1; bounding box: 116×76×58 Å

Foldseek 3Di:
DDDDDDDDDDDDDDPPPPDDPDDDDDDDPVRVVVVVVVVVVVVCVVVVPDDDDPVVVVVVVLPDDFLLLPFPPPVVVVVCVPQFDWDQDPVRDTDTDPPPPGPPPPPPPPDDAAADDLVLCQQFKKKFAAPPDDVSLVQQLLVLADVPWDDPDDQWTDSDPAKIWGDQHFQDPVNCVVLVHDPRRGTMITIRHDFDFAQADDPVCLVVDPQSVQRRHGGTDDPRVVVVLSSQLVQLSRQIWMFRHDPPHRDIGRHPVLPFQKKKFWFADDDDPVRLQVLLCVPFVPKDWPVCVVVPDPDPDDPVRVVVVVVVVVPPPPDPPVVVVVVVVVVVVVVPDDDDDQWTKMWTDFFDQKIKIWIWHKDLDDRSSCVPPDDVDSIIIMTIIGIGHPVVVVDPDPPVDDDPVRSNSSVRRSVSNLVSVLSVCVVGNGWMAIPSRGTGDRPNPDD

Sequence (447 aa):
MTDTSSPDSGAEAPSSHNTAPGQPTRISIHDRFAQADRRVEKRAEQQGEAADATESERAAQREAPSLLADTSLTALSGLNVLTDSFRIDEGGRAARDDSGAPISAPLTRLEDPHPLDVDSAREHHVLLLSPEVDPEELEALAISVWDDAGWAGAGNLTLCQSARLNGPWSVDAATRAELGSGADLTRAWILNCPASRGKAPDEDMKERDRWARAFPDGMPIGLEYKVLLVLYRMARRLGGALRIATDTSGDVIQPDPDSAVGLTLYSRRWLDPDELMELLHRDFPTVVDSRELGVRQQRRLTQREVEAARAIQSSTPALREDIAQRLKRDRAEAATRDQVLDGYCLVAPAGNRSEFSCEVTVTRDIPRVLRWEIWESQSVICYRLHWLNHADLKVHAPTNMLTRTARLERARSARDIERAAGLIVSAVGGFVVDEDDFLVAMSDQGD

Solvent-accessible surface area (backbone atoms only — not comparable to full-atom values): 26246 Å² total; per-residue (Å²): 140,78,90,85,85,86,86,84,79,93,66,90,79,75,88,76,80,83,71,71,93,83,71,83,80,87,72,52,71,68,57,50,48,58,49,46,52,55,49,48,50,56,44,50,69,68,46,74,71,76,86,77,80,74,61,59,59,63,51,54,70,70,69,62,82,68,49,88,54,44,65,41,60,64,76,71,46,64,65,60,82,71,68,78,40,70,42,68,48,101,84,72,46,80,40,82,38,91,77,57,72,52,95,71,57,78,80,70,78,87,65,82,55,54,73,59,57,64,68,64,53,49,76,22,36,29,44,30,26,36,77,84,63,52,70,66,58,55,44,53,57,33,46,30,73,28,91,67,28,42,76,78,47,94,44,31,37,31,40,39,101,69,30,33,38,40,32,64,21,26,44,52,76,67,55,27,65,74,53,66,51,61,91,67,44,34,26,34,28,40,42,51,53,68,86,39,66,51,68,51,52,53,70,74,45,32,76,75,32,73,66,32,50,41,22,61,81,23,35,65,32,74,66,38,34,54,52,54,54,49,51,46,42,50,18,17,50,61,65,15,27,38,33,36,44,45,100,89,36,58,43,61,52,63,49,65,45,77,71,61,47,32,40,36,34,43,19,86,53,83,71,54,72,67,58,49,46,59,62,44,33,79,86,34,78,72,51,41,54,52,81,52,46,81,78,73,59,86,70,81,73,51,72,68,54,52,53,49,52,49,52,53,59,71,69,46,77,81,69,56,66,70,59,51,52,48,53,53,49,52,51,56,51,62,73,72,47,87,80,82,73,74,50,54,44,36,35,28,77,14,54,88,77,31,30,32,37,40,37,38,35,71,37,72,84,72,60,66,54,55,65,85,57,86,65,95,51,87,57,37,28,36,41,36,36,41,73,42,57,70,66,62,80,72,55,93,64,93,64,97,64,80,51,73,68,56,52,52,41,43,59,39,25,27,53,46,44,50,50,53,50,43,55,49,37,76,74,50,45,69,47,42,25,41,76,72,60,40,58,38,47,72,76,81,84,69,134

Mean predicted aligned error: 15.53 Å